Protein AF-A0ABD5NL67-F1 (afdb_monomer)

Radius of gyration: 30.89 Å; Cα contacts (8 Å, |Δi|>4): 1066; chains: 1; bounding box: 88×53×90 Å

Foldseek 3Di:
DDCDPLLVVLVVVVVVVVVVVVVPDPPVVLQCLQVQFAPSSDLLQLVLLLCQLVVCQVAQQVCVPVVAATNPLLQKLAFPLRVNNLLRQLRADGHPCQSVLLSLLSNLLVSLLSSLVGLADPDDPDPDDDDPVVVCCNHSCCVRNPVSNVVLSVQSSLLSLLFQHIGHYNLLSSLLSLLQCLLRPLVSSLVSVVSSVVVVVSVCCNVPVDDDDDDDDAFDDADPLAPDRLLSSLLSNLNSLLVNLVVCVVVVHADDLCSSLVSQLNCCVVVVNLWDWDADPPRDIDTPNVNSNVVSNVLSNLSSCLRHNDQPADPPPDDDDPPDDDLLVVLVVQLVVLCVVLVVVLVVCVVVVPPDVLSVQLSVLLSVLSNVLSVLSNDPCVRNPDHQGSNNVSSSVSSNVSSVSSSSRNLSNSKAWDDDFPFPWWDDDPQKTKFFDQFDQTPIDRPPDPPPDDSPGFGAIWIDGVSSSDIDHQDGPSNCLVPQKDWGWDDRRPDIWIWIKGKKWWQFAPWGIFIWIWIDTPNDIITRDGDAWAWFPDDDVQKTWTWGADRVGIWIWIAHPRDIDIDGQDDEQDWDDDDQKIWGWYDDPNKIWIWIDGPRDIDTGIIIDDD

InterPro domains:
  IPR022764 Peptidase S54, rhomboid domain [PF01694] (144-249)
  IPR035952 Rhomboid-like superfamily [G3DSA:1.20.1540.10] (37-255)
  IPR035952 Rhomboid-like superfamily [SSF144091] (40-253)

Solvent-accessible surface area (backbone atoms only — not comparable to full-atom values): 32420 Å² total; per-residue (Å²): 136,84,89,47,73,63,52,53,51,52,53,51,51,52,51,52,51,50,51,52,49,63,69,72,48,60,59,70,62,50,50,50,60,36,43,69,21,22,70,92,46,42,60,50,19,38,52,50,42,44,50,49,35,52,49,38,34,34,59,72,17,40,23,74,85,29,50,80,63,31,52,39,75,69,31,31,14,41,22,68,89,25,59,63,8,23,67,34,5,14,51,33,46,78,33,54,70,54,46,50,52,46,40,44,44,32,54,44,34,30,42,54,35,49,53,70,66,31,25,61,67,82,88,76,92,64,100,63,90,70,55,69,68,62,50,49,63,50,32,39,66,44,29,25,67,43,50,48,32,50,52,43,52,52,40,10,25,51,24,28,61,28,16,76,36,70,30,68,32,41,49,17,26,44,27,14,33,47,25,21,20,26,58,72,41,18,71,57,39,49,50,29,56,57,48,29,54,50,50,50,53,52,48,44,48,65,79,52,68,75,84,86,84,80,97,70,89,72,61,80,67,78,61,87,72,71,82,53,64,42,65,21,32,48,41,17,21,46,54,16,34,53,53,28,42,53,51,30,58,76,67,73,51,68,48,62,41,66,47,27,27,52,29,40,49,55,46,31,65,74,69,45,64,23,57,44,73,44,83,52,73,96,85,38,74,47,75,44,56,71,61,19,47,53,48,41,55,52,50,24,52,38,50,20,30,35,53,40,40,54,79,55,54,47,82,66,93,74,83,90,59,92,82,67,69,51,64,48,50,47,29,51,48,49,53,50,51,48,51,49,55,50,48,46,56,52,57,70,37,52,85,76,70,69,70,43,75,61,59,54,47,50,47,51,50,46,48,56,45,68,44,54,78,35,47,61,52,68,46,60,55,93,79,54,71,71,70,62,14,51,16,54,50,25,43,48,50,51,53,48,51,42,32,51,58,35,47,73,6,43,40,35,28,57,44,46,66,63,81,74,84,89,48,92,27,56,46,74,58,90,73,35,43,37,30,41,40,72,67,39,70,60,58,60,50,53,62,92,56,70,95,83,71,59,91,48,60,46,39,19,36,34,39,34,23,78,87,58,55,41,69,46,74,72,43,50,37,64,36,33,73,45,56,28,49,46,76,43,61,49,62,51,98,91,50,78,49,60,46,34,39,39,50,52,41,32,40,22,42,85,62,50,67,22,29,35,32,35,39,36,42,99,88,47,76,39,71,18,37,67,46,66,68,33,53,38,60,71,85,49,90,73,38,50,51,27,40,27,52,59,98,90,51,49,28,41,35,41,35,43,91,86,49,73,52,74,45,69,62,44,58,84,72,32,68,48,77,54,93,77,36,36,41,30,17,43,66,60,88,96,40,45,30,40,29,44,29,45,94,90,47,75,44,78,40,28,35,47,65,81,96

Organism: NCBI:txid1487865

pLDDT: mean 87.72, std 12.08, range [35.91, 98.75]

Structure (mmCIF, N/CA/C/O backbone):
data_AF-A0ABD5NL67-F1
#
_entry.id   AF-A0ABD5NL67-F1
#
loop_
_atom_site.group_PDB
_atom_site.id
_atom_site.type_symbol
_atom_site.label_atom_id
_atom_site.label_alt_id
_atom_site.label_comp_id
_atom_site.label_asym_id
_atom_site.label_entity_id
_atom_site.label_seq_id
_atom_site.pdbx_PDB_ins_code
_atom_site.Cartn_x
_atom_site.Cartn_y
_atom_site.Cartn_z
_atom_site.occupancy
_atom_site.B_iso_or_equiv
_atom_site.auth_seq_id
_atom_site.auth_comp_id
_atom_site.auth_asym_id
_atom_site.auth_atom_id
_atom_site.pdbx_PDB_model_num
ATOM 1 N N . MET A 1 1 ? -21.531 -15.952 -6.360 1.00 54.91 1 MET A N 1
ATOM 2 C CA . MET A 1 1 ? -21.874 -14.914 -7.357 1.00 54.91 1 MET A CA 1
ATOM 3 C C . MET A 1 1 ? -23.071 -15.397 -8.170 1.00 54.91 1 MET A C 1
ATOM 5 O O . MET A 1 1 ? -22.962 -16.427 -8.826 1.00 54.91 1 MET A O 1
ATOM 9 N N . ILE A 1 2 ? -24.222 -14.730 -8.070 1.00 70.62 2 ILE A N 1
ATOM 10 C CA . ILE A 1 2 ? -25.402 -15.043 -8.892 1.00 70.62 2 ILE A CA 1
ATOM 11 C C . ILE A 1 2 ? -25.250 -14.268 -10.206 1.00 70.62 2 ILE A C 1
ATOM 13 O O . ILE A 1 2 ? -25.109 -13.048 -10.186 1.00 70.62 2 ILE A O 1
ATOM 17 N N . VAL A 1 3 ? -25.234 -14.965 -11.345 1.00 79.69 3 VAL A N 1
ATOM 18 C CA . VAL A 1 3 ? -25.114 -14.326 -12.665 1.00 79.69 3 VAL A CA 1
ATOM 19 C C . VAL A 1 3 ? -26.401 -13.550 -12.956 1.00 79.69 3 VAL A C 1
ATOM 21 O O . VAL A 1 3 ? -27.462 -14.151 -13.098 1.00 79.69 3 VAL A O 1
ATOM 24 N N . SER A 1 4 ? -26.309 -12.220 -13.040 1.00 88.06 4 SER A N 1
ATOM 25 C CA . SER A 1 4 ? -27.440 -11.343 -13.387 1.00 88.06 4 SER A CA 1
ATOM 26 C C . SER A 1 4 ? -27.517 -11.053 -14.891 1.00 88.06 4 SER A C 1
ATOM 28 O O . SER A 1 4 ? -26.554 -11.275 -15.630 1.00 88.06 4 SER A O 1
ATOM 30 N N . GLU A 1 5 ? -28.640 -10.494 -15.353 1.00 90.31 5 GLU A N 1
ATOM 31 C CA . GLU A 1 5 ? -28.805 -10.027 -16.741 1.00 90.31 5 GLU A CA 1
ATOM 32 C C . GLU A 1 5 ? -27.700 -9.039 -17.153 1.00 90.31 5 GLU A C 1
ATOM 34 O O . GLU A 1 5 ? -27.175 -9.118 -18.266 1.00 90.31 5 GLU A O 1
ATOM 39 N N . THR A 1 6 ? -27.266 -8.173 -16.230 1.00 90.81 6 THR A N 1
ATOM 40 C CA . THR A 1 6 ? -26.164 -7.229 -16.456 1.00 90.81 6 THR A CA 1
ATOM 41 C C . THR A 1 6 ? -24.838 -7.945 -16.712 1.00 90.81 6 THR A C 1
ATOM 43 O O . THR A 1 6 ? -24.108 -7.559 -17.623 1.00 90.81 6 THR A O 1
ATOM 46 N N . HIS A 1 7 ? -24.539 -9.031 -15.988 1.00 91.50 7 HIS A N 1
ATOM 47 C CA . HIS A 1 7 ? -23.327 -9.822 -16.234 1.00 91.50 7 HIS A CA 1
ATOM 48 C C . HIS A 1 7 ? -23.341 -10.441 -17.638 1.00 91.50 7 HIS A C 1
ATOM 50 O O . HIS A 1 7 ? -22.329 -10.416 -18.341 1.00 91.50 7 HIS A O 1
ATOM 56 N N . VAL A 1 8 ? -24.495 -10.964 -18.072 1.00 91.06 8 VAL A N 1
ATOM 57 C CA . VAL A 1 8 ? -24.665 -11.522 -19.423 1.00 91.06 8 VAL A CA 1
ATOM 58 C C . VAL A 1 8 ? -24.470 -10.434 -20.480 1.00 91.06 8 VAL A C 1
ATOM 60 O O . VAL A 1 8 ? -23.740 -10.648 -21.450 1.00 91.06 8 VAL A O 1
ATOM 63 N N . ALA A 1 9 ? -25.059 -9.252 -20.281 1.00 93.12 9 ALA A N 1
ATOM 64 C CA . ALA A 1 9 ? -24.915 -8.119 -21.190 1.00 93.12 9 ALA A CA 1
ATOM 65 C C . ALA A 1 9 ? -23.454 -7.648 -21.309 1.00 93.12 9 ALA A C 1
ATOM 67 O O . ALA A 1 9 ? -22.961 -7.470 -22.426 1.00 93.12 9 ALA A O 1
ATOM 68 N N . ILE A 1 10 ? -22.739 -7.514 -20.186 1.00 92.69 10 ILE A N 1
ATOM 69 C CA . ILE A 1 10 ? -21.308 -7.169 -20.166 1.00 92.69 10 ILE A CA 1
ATOM 70 C C . ILE A 1 10 ? -20.493 -8.235 -20.904 1.00 92.69 10 ILE A C 1
ATOM 72 O O . ILE A 1 10 ? -19.687 -7.901 -21.775 1.00 92.69 10 ILE A O 1
ATOM 76 N N . GLY A 1 11 ? -20.731 -9.518 -20.616 1.00 91.81 11 GLY A N 1
ATOM 77 C CA . GLY A 1 11 ? -20.045 -10.629 -21.276 1.00 91.81 11 GLY A CA 1
ATOM 78 C C . GLY A 1 11 ? -20.247 -10.631 -22.794 1.00 91.81 11 GLY A C 1
ATOM 79 O O . GLY A 1 11 ? -19.279 -10.759 -23.549 1.00 91.81 11 GLY A O 1
ATOM 80 N N . LEU A 1 12 ? -21.482 -10.421 -23.258 1.00 94.56 12 LEU A N 1
ATOM 81 C CA . LEU A 1 12 ? -21.807 -10.309 -24.683 1.00 94.56 12 LEU A CA 1
ATOM 82 C C . LEU A 1 12 ? -21.136 -9.091 -25.330 1.00 94.56 12 LEU A C 1
ATOM 84 O O . LEU A 1 12 ? -20.533 -9.226 -26.397 1.00 94.56 12 LEU A O 1
ATOM 88 N N . ALA A 1 13 ? -21.190 -7.922 -24.687 1.00 94.62 13 ALA A N 1
ATOM 89 C CA . ALA A 1 13 ? -20.555 -6.704 -25.187 1.00 94.62 13 ALA A CA 1
ATOM 90 C C . ALA A 1 13 ? -19.032 -6.867 -25.317 1.00 94.62 13 ALA A C 1
ATOM 92 O O . ALA A 1 13 ? -18.458 -6.506 -26.347 1.00 94.62 13 ALA A O 1
ATOM 93 N N . LEU A 1 14 ? -18.383 -7.484 -24.324 1.00 93.00 14 LEU A N 1
ATOM 94 C CA . LEU A 1 14 ? -16.959 -7.819 -24.371 1.00 93.00 14 LEU A CA 1
ATOM 95 C C . LEU A 1 14 ? -16.647 -8.795 -25.511 1.00 93.00 14 LEU A C 1
ATOM 97 O O . LEU A 1 14 ? -15.705 -8.564 -26.269 1.00 93.00 14 LEU A O 1
ATOM 101 N N . CYS A 1 15 ? -17.451 -9.847 -25.689 1.00 94.75 15 CYS A N 1
ATOM 102 C CA . CYS A 1 15 ? -17.276 -10.796 -26.791 1.00 94.75 15 CYS A CA 1
ATOM 103 C C . CYS A 1 15 ? -17.388 -10.112 -28.161 1.00 94.75 15 CYS A C 1
ATOM 105 O O . CYS A 1 15 ? -16.552 -10.351 -29.034 1.00 94.75 15 CYS A O 1
ATOM 107 N N . LEU A 1 16 ? -18.376 -9.231 -28.346 1.00 96.69 16 LEU A N 1
ATOM 108 C CA . LEU A 1 16 ? -18.560 -8.463 -29.581 1.00 96.69 16 LEU A CA 1
ATOM 109 C C . LEU A 1 16 ? -17.400 -7.493 -29.829 1.00 96.69 16 LEU A C 1
ATOM 111 O O . LEU A 1 16 ? -16.879 -7.434 -30.945 1.00 96.69 16 LEU A O 1
ATOM 115 N N . ALA A 1 17 ? -16.948 -6.778 -28.798 1.00 94.25 17 ALA A N 1
ATOM 116 C CA . ALA A 1 17 ? -15.807 -5.872 -28.891 1.00 94.25 17 ALA A CA 1
ATOM 117 C C . ALA A 1 17 ? -14.515 -6.621 -29.259 1.00 94.25 17 ALA A C 1
ATOM 119 O O . ALA A 1 17 ? -13.775 -6.185 -30.144 1.00 94.25 17 ALA A O 1
ATOM 120 N N . LEU A 1 18 ? -14.263 -7.780 -28.642 1.00 92.75 18 LEU A N 1
ATOM 121 C CA . LEU A 1 18 ? -13.117 -8.639 -28.953 1.00 92.75 18 LEU A CA 1
ATOM 122 C C . LEU A 1 18 ? -13.217 -9.254 -30.355 1.00 92.75 18 LEU A C 1
ATOM 124 O O . LEU A 1 18 ? -12.206 -9.331 -31.056 1.00 92.75 18 LEU A O 1
ATOM 128 N N . ALA A 1 19 ? -14.413 -9.650 -30.799 1.00 94.38 19 ALA A N 1
ATOM 129 C CA . ALA A 1 19 ? -14.644 -10.144 -32.156 1.00 94.38 19 ALA A CA 1
ATOM 130 C C . ALA A 1 19 ? -14.371 -9.052 -33.203 1.00 94.38 19 ALA A C 1
ATOM 132 O O . ALA A 1 19 ? -13.653 -9.298 -34.177 1.00 94.38 19 ALA A O 1
ATOM 133 N N . TYR A 1 20 ? -14.864 -7.831 -32.969 1.00 96.00 20 TYR A N 1
ATOM 134 C CA . TYR A 1 20 ? -14.577 -6.672 -33.811 1.00 96.00 20 TYR A CA 1
ATOM 135 C C . TYR A 1 20 ? -13.077 -6.364 -33.842 1.00 96.00 20 TYR A C 1
ATOM 137 O O . TYR A 1 20 ? -12.488 -6.282 -34.922 1.00 96.00 20 TYR A O 1
ATOM 145 N N . LEU A 1 21 ? -12.422 -6.298 -32.681 1.00 93.12 21 LEU A N 1
ATOM 146 C CA . LEU A 1 21 ? -10.979 -6.085 -32.586 1.00 93.12 21 LEU A CA 1
ATOM 147 C C . LEU A 1 21 ? -10.199 -7.170 -33.348 1.00 93.12 21 LEU A C 1
ATOM 149 O O . LEU A 1 21 ? -9.285 -6.874 -34.118 1.00 93.12 21 LEU A O 1
ATOM 153 N N . GLY A 1 22 ? -10.604 -8.429 -33.198 1.00 90.81 22 GLY A N 1
ATOM 154 C CA . GLY A 1 22 ? -10.040 -9.562 -33.922 1.00 90.81 22 GLY A CA 1
ATOM 155 C C . GLY A 1 22 ? -10.290 -9.529 -35.432 1.00 90.81 22 GLY A C 1
ATOM 156 O O . GLY A 1 22 ? -9.576 -10.224 -36.160 1.00 90.81 22 GLY A O 1
ATOM 157 N N . SER A 1 23 ? -11.279 -8.768 -35.909 1.00 93.50 23 SER A N 1
ATOM 158 C CA . SER A 1 23 ? -11.561 -8.562 -37.337 1.00 93.50 23 SER A CA 1
ATOM 159 C C . SER A 1 23 ? -10.715 -7.446 -37.958 1.00 93.50 23 SER A C 1
ATOM 161 O O . SER A 1 23 ? -10.342 -7.549 -39.124 1.00 93.50 23 SER A O 1
ATOM 163 N N . VAL A 1 24 ? -10.357 -6.417 -37.177 1.00 95.75 24 VAL A N 1
ATOM 164 C CA . VAL A 1 24 ? -9.593 -5.256 -37.665 1.00 95.75 24 VAL A CA 1
ATOM 165 C C . VAL A 1 24 ? -8.081 -5.371 -37.442 1.00 95.75 24 VAL A C 1
ATOM 167 O O . VAL A 1 24 ? -7.300 -4.718 -38.135 1.00 95.75 24 VAL A O 1
ATOM 170 N N . ILE A 1 25 ? -7.633 -6.197 -36.490 1.00 93.69 25 ILE A N 1
ATOM 171 C CA . ILE A 1 25 ? -6.205 -6.417 -36.234 1.00 93.69 25 ILE A CA 1
ATOM 172 C C . ILE A 1 25 ? -5.608 -7.366 -37.279 1.00 93.69 25 ILE A C 1
ATOM 174 O O . ILE A 1 25 ? -6.089 -8.478 -37.495 1.00 93.69 25 ILE A O 1
ATOM 178 N N . ASP A 1 26 ? -4.450 -6.988 -37.829 1.00 94.19 26 ASP A N 1
ATOM 179 C CA . ASP A 1 26 ? -3.570 -7.909 -38.555 1.00 94.19 26 ASP A CA 1
ATOM 180 C C . ASP A 1 26 ? -3.007 -8.969 -37.589 1.00 94.19 26 ASP A C 1
ATOM 182 O O . ASP A 1 26 ? -1.968 -8.782 -36.940 1.00 94.19 26 ASP A O 1
ATOM 186 N N . ARG A 1 27 ? -3.719 -10.099 -37.487 1.00 90.19 27 ARG A N 1
ATOM 187 C CA . ARG A 1 27 ? -3.400 -11.213 -36.579 1.00 90.19 27 ARG A CA 1
ATOM 188 C C . ARG A 1 27 ? -2.005 -11.774 -36.820 1.00 90.19 27 ARG A C 1
ATOM 190 O O . ARG A 1 27 ? -1.318 -12.147 -35.871 1.00 90.19 27 ARG A O 1
ATOM 197 N N . ALA A 1 28 ? -1.563 -11.827 -38.076 1.00 91.94 28 ALA A N 1
ATOM 198 C CA . ALA A 1 28 ? -0.259 -12.373 -38.424 1.00 91.94 28 ALA A CA 1
ATOM 199 C C . ALA A 1 28 ? 0.865 -11.448 -37.944 1.00 91.94 28 ALA A C 1
ATOM 201 O O . ALA A 1 28 ? 1.849 -11.914 -37.361 1.00 91.94 28 ALA A O 1
ATOM 202 N N . ARG A 1 29 ? 0.713 -10.135 -38.139 1.00 92.44 29 ARG A N 1
ATOM 203 C CA . ARG A 1 29 ? 1.661 -9.133 -37.639 1.00 92.44 29 ARG A CA 1
ATOM 204 C C . ARG A 1 29 ? 1.652 -9.043 -36.120 1.00 92.44 29 ARG A C 1
ATOM 206 O O . ARG A 1 29 ? 2.730 -8.934 -35.538 1.00 92.44 29 ARG A O 1
ATOM 213 N N . TRP A 1 30 ? 0.482 -9.104 -35.490 1.00 89.25 30 TRP A N 1
ATOM 214 C CA . TRP A 1 30 ? 0.359 -9.133 -34.033 1.00 89.25 30 TRP A CA 1
ATOM 215 C C . TRP A 1 30 ? 1.071 -10.347 -33.444 1.00 89.25 30 TRP A C 1
ATOM 217 O O . TRP A 1 30 ? 1.980 -10.179 -32.633 1.00 89.25 30 TRP A O 1
ATOM 227 N N . ARG A 1 31 ? 0.734 -11.552 -33.930 1.00 91.56 31 ARG A N 1
ATOM 228 C CA . ARG A 1 31 ? 1.342 -12.808 -33.481 1.00 91.56 31 ARG A CA 1
ATOM 229 C C . ARG A 1 31 ? 2.859 -12.751 -33.582 1.00 91.56 31 ARG A C 1
ATOM 231 O O . ARG A 1 31 ? 3.513 -13.016 -32.586 1.00 91.56 31 ARG A O 1
ATOM 238 N N . ARG A 1 32 ? 3.408 -12.343 -34.735 1.00 91.56 32 ARG A N 1
ATOM 239 C CA . ARG A 1 32 ? 4.864 -12.195 -34.906 1.00 91.56 32 ARG A CA 1
ATOM 240 C C . ARG A 1 32 ? 5.465 -11.278 -33.841 1.00 91.56 32 ARG A C 1
ATOM 242 O O . ARG A 1 32 ? 6.380 -11.692 -33.145 1.00 91.56 32 ARG A O 1
ATOM 249 N N . ARG A 1 33 ? 4.896 -10.082 -33.638 1.00 91.56 33 ARG A N 1
ATOM 250 C CA . ARG A 1 33 ? 5.406 -9.126 -32.639 1.00 91.56 33 ARG A CA 1
ATOM 251 C C . ARG A 1 33 ? 5.449 -9.697 -31.228 1.00 91.56 33 ARG A C 1
ATOM 253 O O . ARG A 1 33 ? 6.449 -9.504 -30.541 1.00 91.56 33 ARG A O 1
ATOM 260 N N . VAL A 1 34 ? 4.386 -10.373 -30.791 1.00 92.69 34 VAL A N 1
ATOM 261 C CA . VAL A 1 34 ? 4.356 -10.945 -29.439 1.00 92.69 34 VAL A CA 1
ATOM 262 C C . VAL A 1 34 ? 5.270 -12.161 -29.332 1.00 92.69 34 VAL A C 1
ATOM 264 O O . VAL A 1 34 ? 6.002 -12.259 -28.356 1.00 92.69 34 VAL A O 1
ATOM 267 N N . THR A 1 35 ? 5.332 -13.038 -30.338 1.00 93.44 35 THR A N 1
ATOM 268 C CA . THR A 1 35 ? 6.210 -14.224 -30.305 1.00 93.44 35 THR A CA 1
ATOM 269 C C . THR A 1 35 ? 7.694 -13.889 -30.442 1.00 93.44 35 THR A C 1
ATOM 271 O O . THR A 1 35 ? 8.530 -14.661 -29.988 1.00 93.44 35 THR A O 1
ATOM 274 N N . ASP A 1 36 ? 8.038 -12.733 -31.014 1.00 91.75 36 ASP A N 1
ATOM 275 C CA . ASP A 1 36 ? 9.426 -12.255 -31.088 1.00 91.75 36 ASP A CA 1
ATOM 276 C C . ASP A 1 36 ? 9.982 -11.877 -29.704 1.00 91.75 36 ASP A C 1
ATOM 278 O O . ASP A 1 36 ? 11.198 -11.823 -29.500 1.00 91.75 36 ASP A O 1
ATOM 282 N N . ARG A 1 37 ? 9.102 -11.575 -28.742 1.00 94.00 37 ARG A N 1
ATOM 283 C CA . ARG A 1 37 ? 9.478 -11.123 -27.394 1.00 94.00 37 ARG A CA 1
ATOM 284 C C . ARG A 1 37 ? 9.106 -12.113 -26.308 1.00 94.00 37 ARG A C 1
ATOM 286 O O . ARG A 1 37 ? 9.896 -12.297 -25.384 1.00 94.00 37 ARG A O 1
ATOM 293 N N . PHE A 1 38 ? 7.957 -12.754 -26.440 1.00 96.69 38 PHE A N 1
ATOM 294 C CA . PHE A 1 38 ? 7.390 -13.667 -25.468 1.00 96.69 38 PHE A CA 1
ATOM 295 C C . PHE A 1 38 ? 7.443 -15.107 -25.948 1.00 96.69 38 PHE A C 1
ATOM 297 O O . PHE A 1 38 ? 7.213 -15.416 -27.117 1.00 96.69 38 PHE A O 1
ATOM 304 N N . VAL A 1 39 ? 7.651 -16.011 -25.000 1.00 94.88 39 VAL A N 1
ATOM 305 C CA . VAL A 1 39 ? 7.602 -17.445 -25.271 1.00 94.88 39 VAL A CA 1
ATOM 306 C C . VAL A 1 39 ? 6.150 -17.816 -25.558 1.00 94.88 39 VAL A C 1
ATOM 308 O O . VAL A 1 39 ? 5.275 -17.597 -24.725 1.00 94.88 39 VAL A O 1
ATOM 311 N N . TYR A 1 40 ? 5.896 -18.307 -26.772 1.00 93.31 40 TYR A N 1
ATOM 312 C CA . TYR A 1 40 ? 4.553 -18.548 -27.320 1.00 93.31 40 TYR A CA 1
ATOM 313 C C . TYR A 1 40 ? 3.631 -17.318 -27.374 1.00 93.31 40 TYR A C 1
ATOM 315 O O . TYR A 1 40 ? 2.423 -17.463 -27.526 1.00 93.31 40 TYR A O 1
ATOM 323 N N . GLY A 1 41 ? 4.182 -16.102 -27.301 1.00 94.12 41 GLY A N 1
ATOM 324 C CA . GLY A 1 41 ? 3.375 -14.879 -27.299 1.00 94.12 41 GLY A CA 1
ATOM 325 C C . GLY A 1 41 ? 2.743 -14.539 -25.945 1.00 94.12 41 GLY A C 1
ATOM 326 O O . GLY A 1 41 ? 1.953 -13.602 -25.892 1.00 94.12 41 GLY A O 1
ATOM 327 N N . VAL A 1 42 ? 3.090 -15.264 -24.873 1.00 96.69 42 VAL A N 1
ATOM 328 C CA . VAL A 1 42 ? 2.505 -15.094 -23.534 1.00 96.69 42 VAL A CA 1
ATOM 329 C C . VAL A 1 42 ? 3.492 -14.403 -22.572 1.00 96.69 42 VAL A C 1
ATOM 331 O O . VAL A 1 42 ? 4.643 -14.848 -22.464 1.00 96.69 42 VAL A O 1
ATOM 334 N N . PRO A 1 43 ? 3.060 -13.355 -21.844 1.00 97.50 43 PRO A N 1
ATOM 335 C CA . PRO A 1 43 ? 3.839 -12.687 -20.798 1.00 97.50 43 PRO A CA 1
ATOM 336 C C . PRO A 1 43 ? 3.865 -13.534 -19.511 1.00 97.50 43 PRO A C 1
ATOM 338 O O . PRO A 1 43 ? 3.227 -13.220 -18.505 1.00 97.50 43 PRO A O 1
ATOM 341 N N . TRP A 1 44 ? 4.535 -14.688 -19.581 1.00 98.06 44 TRP A N 1
ATOM 342 C CA . TRP A 1 44 ? 4.576 -15.680 -18.505 1.00 98.06 44 TRP A CA 1
ATOM 343 C C . TRP A 1 44 ? 5.120 -15.132 -17.185 1.00 98.06 44 TRP A C 1
ATOM 345 O O . TRP A 1 44 ? 4.653 -15.554 -16.134 1.00 98.06 44 TRP A O 1
ATOM 355 N N . GLY A 1 45 ? 6.084 -14.215 -17.217 1.00 98.00 45 GLY A N 1
ATOM 356 C CA . GLY A 1 45 ? 6.624 -13.596 -16.011 1.00 98.00 45 GLY A CA 1
ATOM 357 C C . GLY A 1 45 ? 5.572 -12.772 -15.283 1.00 98.00 45 GLY A C 1
ATOM 358 O O . GLY A 1 45 ? 5.357 -12.969 -14.093 1.00 98.00 45 GLY A O 1
ATOM 359 N N . THR A 1 46 ? 4.851 -11.917 -16.002 1.00 98.44 46 THR A N 1
ATOM 360 C CA . THR A 1 46 ? 3.745 -11.135 -15.439 1.00 98.44 46 THR A CA 1
ATOM 361 C C . THR A 1 46 ? 2.635 -12.043 -14.914 1.00 98.44 46 THR A C 1
ATOM 363 O O . THR A 1 46 ? 2.149 -11.833 -13.805 1.00 98.44 46 THR A O 1
ATOM 366 N N . ALA A 1 47 ? 2.271 -13.083 -15.672 1.00 98.38 47 ALA A N 1
ATOM 367 C CA . ALA A 1 47 ? 1.257 -14.047 -15.252 1.00 98.38 47 ALA A CA 1
ATOM 368 C C . ALA A 1 47 ? 1.656 -14.773 -13.956 1.00 98.38 47 ALA A C 1
ATOM 370 O O . ALA A 1 47 ? 0.860 -14.835 -13.024 1.00 98.38 47 ALA A O 1
ATOM 371 N N . VAL A 1 48 ? 2.898 -15.264 -13.864 1.00 98.50 48 VAL A N 1
ATOM 372 C CA . VAL A 1 48 ? 3.422 -15.907 -12.648 1.00 98.50 48 VAL A CA 1
ATOM 373 C C . VAL A 1 48 ? 3.424 -14.937 -11.473 1.00 98.50 48 VAL A C 1
ATOM 375 O O . VAL A 1 48 ? 2.996 -15.320 -10.392 1.00 98.50 48 VAL A O 1
ATOM 378 N N . THR A 1 49 ? 3.851 -13.685 -11.663 1.00 98.69 49 THR A N 1
ATOM 379 C CA . THR A 1 49 ? 3.817 -12.682 -10.590 1.00 98.69 49 THR A CA 1
ATOM 380 C C . THR A 1 49 ? 2.401 -12.488 -10.057 1.00 98.69 49 THR A C 1
ATOM 382 O O . THR A 1 49 ? 2.205 -12.564 -8.852 1.00 98.69 49 THR A O 1
ATOM 385 N N . VAL A 1 50 ? 1.406 -12.312 -10.927 1.00 98.50 50 VAL A N 1
ATOM 386 C CA . VAL A 1 50 ? 0.002 -12.129 -10.513 1.00 98.50 50 VAL A CA 1
ATOM 387 C C . VAL A 1 50 ? -0.540 -13.362 -9.788 1.00 98.50 50 VAL A C 1
ATOM 389 O O . VAL A 1 50 ? -1.212 -13.221 -8.771 1.00 98.50 50 VAL A O 1
ATOM 392 N N . VAL A 1 51 ? -0.198 -14.565 -10.262 1.00 98.44 51 VAL A N 1
ATOM 393 C CA . VAL A 1 51 ? -0.545 -15.825 -9.584 1.00 98.44 51 VAL A CA 1
ATOM 394 C C . VAL A 1 51 ? 0.093 -15.909 -8.197 1.00 98.44 51 VAL A C 1
ATOM 396 O O . VAL A 1 51 ? -0.563 -16.369 -7.272 1.00 98.44 51 VAL A O 1
ATOM 399 N N . VAL A 1 52 ? 1.334 -15.446 -8.025 1.00 98.31 52 VAL A N 1
ATOM 400 C CA . VAL A 1 52 ? 1.990 -15.398 -6.709 1.00 98.31 52 VAL A CA 1
ATOM 401 C C . VAL A 1 52 ? 1.258 -14.446 -5.762 1.00 98.31 52 VAL A C 1
ATOM 403 O O . VAL A 1 52 ? 1.025 -14.831 -4.623 1.00 98.31 52 VAL A O 1
ATOM 406 N N . LEU A 1 53 ? 0.853 -13.255 -6.221 1.00 98.56 53 LEU A N 1
ATOM 407 C CA . LEU A 1 53 ? 0.133 -12.291 -5.374 1.00 98.56 53 LEU A CA 1
ATOM 408 C C . LEU A 1 53 ? -1.208 -12.858 -4.893 1.00 98.56 53 LEU A C 1
ATOM 410 O O . LEU A 1 53 ? -1.459 -12.917 -3.694 1.00 98.56 53 LEU A O 1
ATOM 414 N N . PHE A 1 54 ? -2.047 -13.341 -5.815 1.00 98.38 54 PHE A N 1
ATOM 415 C CA . PHE A 1 54 ? -3.327 -13.943 -5.435 1.00 98.38 54 PHE A CA 1
ATOM 416 C C . PHE A 1 54 ? -3.151 -15.241 -4.650 1.00 98.38 54 PHE A C 1
ATOM 418 O O . PHE A 1 54 ? -3.898 -15.482 -3.713 1.00 98.38 54 PHE A O 1
ATOM 425 N N . GLY A 1 55 ? -2.172 -16.076 -4.999 1.00 98.12 55 GLY A N 1
ATOM 426 C CA . GLY A 1 55 ? -1.896 -17.314 -4.274 1.00 98.12 55 GLY A CA 1
ATOM 427 C C . GLY A 1 55 ? -1.499 -17.051 -2.824 1.00 9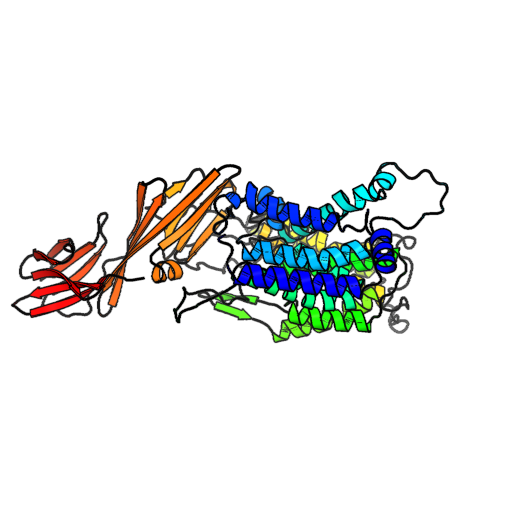8.12 55 GLY A C 1
ATOM 428 O O . GLY A 1 55 ? -1.981 -17.741 -1.932 1.00 98.12 55 GLY A O 1
ATOM 429 N N . PHE A 1 56 ? -0.678 -16.026 -2.578 1.00 97.88 56 PHE A N 1
ATOM 430 C CA . PHE A 1 56 ? -0.318 -15.617 -1.223 1.00 97.88 56 PHE A CA 1
ATOM 431 C C . PHE A 1 56 ? -1.534 -15.082 -0.458 1.00 97.88 56 PHE A C 1
ATOM 433 O O . PHE A 1 56 ? -1.806 -15.548 0.643 1.00 97.88 56 PHE A O 1
ATOM 440 N N . TYR A 1 57 ? -2.311 -14.185 -1.070 1.00 98.25 57 TYR A N 1
ATOM 441 C CA . TYR A 1 57 ? -3.525 -13.622 -0.470 1.00 98.25 57 TYR A CA 1
ATOM 442 C C . TYR A 1 57 ? -4.553 -14.698 -0.095 1.00 98.25 57 TYR A C 1
ATOM 444 O O . TYR A 1 57 ? -5.061 -14.751 1.019 1.00 98.25 57 TYR A O 1
ATOM 452 N N . LEU A 1 58 ? -4.844 -15.598 -1.032 1.00 97.50 58 LEU A N 1
ATOM 453 C CA . LEU A 1 58 ? -5.868 -16.620 -0.859 1.00 97.50 58 LEU A CA 1
ATOM 454 C C . LEU A 1 58 ? -5.446 -17.685 0.159 1.00 97.50 58 LEU A C 1
ATOM 456 O O . LEU A 1 58 ? -6.277 -18.135 0.939 1.00 97.50 58 LEU A O 1
ATOM 460 N N . VAL A 1 59 ? -4.171 -18.088 0.154 1.00 96.62 59 VAL A N 1
ATOM 461 C CA . VAL A 1 59 ? -3.694 -19.216 0.969 1.00 96.62 59 VAL A CA 1
ATOM 462 C C . VAL A 1 59 ? -3.037 -18.754 2.264 1.00 96.62 59 VAL A C 1
ATOM 464 O O . VAL A 1 59 ? -3.480 -19.142 3.335 1.00 96.62 59 VAL A O 1
ATOM 467 N N . ALA A 1 60 ? -1.979 -17.943 2.189 1.00 96.06 60 ALA A N 1
ATOM 468 C CA . ALA A 1 60 ? -1.217 -17.545 3.375 1.00 96.06 60 ALA A CA 1
ATOM 469 C C . ALA A 1 60 ? -2.004 -16.561 4.249 1.00 96.06 60 ALA A C 1
ATOM 471 O O . ALA A 1 60 ? -1.941 -16.635 5.468 1.00 96.06 60 ALA A O 1
ATOM 472 N N . GLN A 1 61 ? -2.785 -15.673 3.632 1.00 97.38 61 GLN A N 1
ATOM 473 C CA . GLN A 1 61 ? -3.593 -14.695 4.364 1.00 97.38 61 GLN A CA 1
ATOM 474 C C . GLN A 1 61 ? -5.029 -15.162 4.626 1.00 97.38 61 GLN A C 1
ATOM 476 O O . GLN A 1 61 ? -5.874 -14.344 4.977 1.00 97.38 61 GLN A O 1
ATOM 481 N N . HIS A 1 62 ? -5.316 -16.455 4.433 1.00 97.25 62 HIS A N 1
ATOM 482 C CA . HIS A 1 62 ? -6.641 -17.048 4.634 1.00 97.25 62 HIS A CA 1
ATOM 483 C C . HIS A 1 62 ? -7.769 -16.412 3.790 1.00 97.25 62 HIS A C 1
ATOM 485 O O . HIS A 1 62 ? -8.948 -16.566 4.095 1.00 97.25 62 HIS A O 1
ATOM 491 N N . GLY A 1 63 ? -7.440 -15.751 2.673 1.00 96.69 63 GLY A N 1
ATOM 492 C CA . GLY A 1 63 ? -8.423 -15.085 1.812 1.00 96.69 63 GLY A CA 1
ATOM 493 C C . GLY A 1 63 ? -9.394 -16.019 1.073 1.00 96.69 63 GLY A C 1
ATOM 494 O O . GLY A 1 63 ? -10.336 -15.525 0.459 1.00 96.69 63 GLY A O 1
ATOM 495 N N . LEU A 1 64 ? -9.179 -17.343 1.089 1.00 95.31 64 LEU A N 1
ATOM 496 C CA . LEU A 1 64 ? -10.167 -18.323 0.608 1.00 95.31 64 LEU A CA 1
ATOM 497 C C . LEU A 1 64 ? -11.419 -18.354 1.487 1.00 95.31 64 LEU A C 1
ATOM 499 O O . LEU A 1 64 ? -12.524 -18.425 0.950 1.00 95.31 64 LEU A O 1
ATOM 503 N N . ASP A 1 65 ? -11.225 -18.285 2.803 1.00 94.88 65 ASP A N 1
ATOM 504 C CA . ASP A 1 65 ? -12.295 -18.354 3.799 1.00 94.88 65 ASP A CA 1
ATOM 505 C C . ASP A 1 65 ? -12.703 -16.946 4.273 1.00 94.88 65 ASP A C 1
ATOM 507 O O . ASP A 1 65 ? -13.878 -16.688 4.527 1.00 94.88 65 ASP A O 1
ATOM 511 N N . HIS A 1 66 ? -11.753 -16.002 4.289 1.00 95.06 66 HIS A N 1
ATOM 512 C CA . HIS A 1 66 ? -11.906 -14.641 4.813 1.00 95.06 66 HIS A CA 1
ATOM 513 C C . HIS A 1 66 ? -11.494 -13.584 3.775 1.00 95.06 66 HIS A C 1
ATOM 515 O O . HIS A 1 66 ? -10.568 -12.801 3.984 1.00 95.06 66 HIS A O 1
ATOM 521 N N . TRP A 1 67 ? -12.172 -13.564 2.621 1.00 94.38 67 TRP A N 1
ATOM 522 C CA . TRP A 1 67 ? -11.826 -12.683 1.493 1.00 94.38 67 TRP A CA 1
ATOM 523 C C . TRP A 1 67 ? -11.693 -11.204 1.887 1.00 94.38 67 TRP A C 1
ATOM 525 O O . TRP A 1 67 ? -10.726 -10.565 1.477 1.00 94.38 67 TRP A O 1
ATOM 535 N N . ASP A 1 68 ? -12.613 -10.677 2.696 1.00 94.38 68 ASP A N 1
ATOM 536 C CA . ASP A 1 68 ? -12.652 -9.259 3.085 1.00 94.38 68 ASP A CA 1
ATOM 537 C C . ASP A 1 68 ? -11.858 -8.935 4.365 1.00 94.38 68 ASP A C 1
ATOM 539 O O . ASP A 1 68 ? -11.619 -7.763 4.652 1.00 94.38 68 ASP A O 1
ATOM 543 N N . GLN A 1 69 ? -11.405 -9.954 5.105 1.00 94.38 69 GLN A N 1
ATOM 544 C CA . GLN A 1 69 ? -10.667 -9.820 6.369 1.00 94.38 69 GLN A CA 1
ATOM 545 C C . GLN A 1 69 ? -9.411 -10.712 6.365 1.00 94.38 69 GLN A C 1
ATOM 547 O O . GLN A 1 69 ? -9.311 -11.651 7.162 1.00 94.38 69 GLN A O 1
ATOM 552 N N . PRO A 1 70 ? -8.453 -10.461 5.451 1.00 96.06 70 PRO A N 1
ATOM 553 C CA . PRO A 1 70 ? -7.254 -11.279 5.340 1.00 96.06 70 PRO A CA 1
ATOM 554 C C . PRO A 1 70 ? -6.372 -11.146 6.588 1.00 96.06 70 PRO A C 1
ATOM 556 O O . PRO A 1 70 ? -6.292 -10.085 7.208 1.00 96.06 70 PRO A O 1
ATOM 559 N N . LEU A 1 71 ? -5.618 -12.197 6.905 1.00 96.69 71 LEU A N 1
ATOM 560 C CA . LEU A 1 71 ? -4.597 -12.153 7.948 1.00 96.69 71 LEU A CA 1
ATOM 561 C C . LEU A 1 71 ? -3.413 -11.273 7.500 1.00 96.69 71 LEU A C 1
ATOM 563 O O . LEU A 1 71 ? -2.788 -11.538 6.466 1.00 96.69 71 LEU A O 1
ATOM 567 N N . ILE A 1 72 ? -3.097 -10.221 8.267 1.00 95.69 72 ILE A N 1
ATOM 568 C CA . ILE A 1 72 ? -2.058 -9.236 7.900 1.00 95.69 72 ILE A CA 1
ATOM 569 C C . ILE A 1 72 ? -0.881 -9.162 8.872 1.00 95.69 72 ILE A C 1
ATOM 571 O O . ILE A 1 72 ? 0.249 -8.988 8.417 1.00 95.69 72 ILE A O 1
ATOM 575 N N . TYR A 1 73 ? -1.102 -9.302 10.183 1.00 94.75 73 TYR A N 1
ATOM 576 C CA . TYR A 1 73 ? -0.080 -9.011 11.196 1.00 94.75 73 TYR A CA 1
ATOM 577 C C . TYR A 1 73 ? 1.233 -9.794 11.028 1.00 94.75 73 TYR A C 1
ATOM 579 O O . TYR A 1 73 ? 2.287 -9.156 11.097 1.00 94.75 73 TYR A O 1
ATOM 587 N N . PRO A 1 74 ? 1.222 -11.107 10.708 1.00 95.50 74 PRO A N 1
ATOM 588 C CA . PRO A 1 74 ? 2.451 -11.877 10.489 1.00 95.50 74 PRO A CA 1
ATOM 589 C C . PRO A 1 74 ? 3.246 -11.463 9.249 1.00 95.50 74 PRO A C 1
ATOM 591 O O . PRO A 1 74 ? 4.390 -11.886 9.083 1.00 95.50 74 PRO A O 1
ATOM 594 N N . TYR A 1 75 ? 2.644 -10.692 8.345 1.00 96.44 75 TYR A N 1
ATOM 595 C CA . TYR A 1 75 ? 3.214 -10.378 7.037 1.00 96.44 75 TYR A CA 1
ATOM 596 C C . TYR A 1 75 ? 3.579 -8.905 6.883 1.00 96.44 75 TYR A C 1
ATOM 598 O O . TYR A 1 75 ? 4.024 -8.508 5.815 1.00 96.44 75 TYR A O 1
ATOM 606 N N . ILE A 1 76 ? 3.416 -8.087 7.921 1.00 93.94 76 ILE A N 1
ATOM 607 C CA . ILE A 1 76 ? 3.814 -6.678 7.906 1.00 93.94 76 ILE A CA 1
ATOM 608 C C . ILE A 1 76 ? 5.314 -6.552 8.219 1.00 93.94 76 ILE A C 1
ATOM 610 O O . ILE A 1 76 ? 5.866 -7.294 9.032 1.00 93.94 76 ILE A O 1
ATOM 614 N N . SER A 1 77 ? 5.994 -5.598 7.579 1.00 92.88 77 SER A N 1
ATOM 615 C CA . SER A 1 77 ? 7.402 -5.280 7.850 1.00 92.88 77 SER A CA 1
ATOM 616 C C . SER A 1 77 ? 7.559 -4.400 9.098 1.00 92.88 77 SER A C 1
ATOM 618 O O . SER A 1 77 ? 7.880 -3.219 8.978 1.00 92.88 77 SER A O 1
ATOM 620 N N . TRP A 1 78 ? 7.299 -4.966 10.284 1.00 88.81 78 TRP A N 1
ATOM 621 C CA . TRP A 1 78 ? 7.378 -4.263 11.576 1.00 88.81 78 TRP A CA 1
ATOM 622 C C . TRP A 1 78 ? 8.775 -3.720 11.868 1.00 88.81 78 TRP A C 1
ATOM 624 O O . TRP A 1 78 ? 8.933 -2.523 12.094 1.00 88.81 78 TRP A O 1
ATOM 634 N N . SER A 1 79 ? 9.781 -4.590 11.791 1.00 87.31 79 SER A N 1
ATOM 635 C CA . SER A 1 79 ? 11.161 -4.280 12.154 1.00 87.31 79 SER A CA 1
ATOM 636 C C . SER A 1 79 ? 12.165 -5.147 11.380 1.00 87.31 79 SER A C 1
ATOM 638 O O . SER A 1 79 ? 11.815 -6.071 10.638 1.00 87.31 79 SER A O 1
ATOM 640 N N . TYR A 1 80 ? 13.453 -4.874 11.579 1.00 87.88 80 TYR A N 1
ATOM 641 C CA . TYR A 1 80 ? 14.563 -5.710 11.137 1.00 87.88 80 TYR A CA 1
ATOM 642 C C . TYR A 1 80 ? 14.766 -6.960 11.996 1.00 87.88 80 TYR A C 1
ATOM 644 O O . TYR A 1 80 ? 15.407 -7.903 11.522 1.00 87.88 80 TYR A O 1
ATOM 652 N N . GLY A 1 81 ? 14.207 -6.982 13.209 1.00 87.50 81 GLY A N 1
ATOM 653 C CA . GLY A 1 81 ? 14.177 -8.145 14.098 1.00 87.50 81 GLY A CA 1
ATOM 654 C C . GLY A 1 81 ? 13.220 -9.242 13.630 1.00 87.50 81 GLY A C 1
ATOM 655 O O . GLY A 1 81 ? 13.425 -10.407 13.968 1.00 87.50 81 GLY A O 1
ATOM 656 N N . TYR A 1 82 ? 12.274 -8.909 12.740 1.00 89.94 82 TYR A N 1
ATOM 657 C CA . TYR A 1 82 ? 11.284 -9.839 12.191 1.00 89.94 82 TYR A CA 1
ATOM 658 C C . TYR A 1 82 ? 11.446 -10.112 10.667 1.00 89.94 82 TYR A C 1
ATOM 660 O O . TYR A 1 82 ? 10.716 -9.572 9.825 1.00 89.94 82 TYR A O 1
ATOM 668 N N . PRO A 1 83 ? 12.387 -10.993 10.248 1.00 93.00 83 PRO A N 1
ATOM 669 C CA . PRO A 1 83 ? 12.674 -11.280 8.838 1.00 93.00 83 PRO A CA 1
ATOM 670 C C . PRO A 1 83 ? 11.497 -11.812 8.018 1.00 93.00 83 PRO A C 1
ATOM 672 O O . PRO A 1 83 ? 11.440 -11.570 6.811 1.00 93.00 83 PRO A O 1
ATOM 675 N N . THR A 1 84 ? 10.573 -12.554 8.633 1.00 94.12 84 THR A N 1
ATOM 676 C CA . THR A 1 84 ? 9.410 -13.108 7.926 1.00 94.12 84 THR A CA 1
ATOM 677 C C . THR A 1 84 ? 8.559 -11.985 7.342 1.00 94.12 84 THR A C 1
ATOM 679 O O . THR A 1 84 ? 8.250 -12.020 6.147 1.00 94.12 84 THR A O 1
ATOM 682 N N . GLY A 1 85 ? 8.278 -10.945 8.131 1.00 93.75 85 GLY A N 1
ATOM 683 C CA . GLY A 1 85 ? 7.589 -9.739 7.676 1.00 93.75 85 GLY A CA 1
ATOM 684 C C . GLY A 1 85 ? 8.347 -9.040 6.550 1.00 93.75 85 GLY A C 1
ATOM 685 O O . GLY A 1 85 ? 7.777 -8.778 5.495 1.00 93.75 85 GLY A O 1
ATOM 686 N N . LEU A 1 86 ? 9.664 -8.845 6.684 1.00 94.12 86 LEU A N 1
ATOM 687 C CA . LEU A 1 86 ? 10.490 -8.230 5.629 1.00 94.12 86 LEU A CA 1
ATOM 688 C C . LEU A 1 86 ? 10.424 -8.964 4.281 1.00 94.12 86 LEU A C 1
ATOM 690 O O . LEU A 1 86 ? 10.452 -8.337 3.218 1.00 94.12 86 LEU A O 1
ATOM 694 N N . LEU A 1 87 ? 10.380 -10.296 4.313 1.00 96.25 87 LEU A N 1
ATOM 695 C CA . LEU A 1 87 ? 10.388 -11.129 3.111 1.00 96.25 87 LEU A CA 1
ATOM 696 C C . LEU A 1 87 ? 9.008 -11.250 2.455 1.00 96.25 87 LEU A C 1
ATOM 698 O O . LEU A 1 87 ? 8.934 -11.507 1.251 1.00 96.25 87 LEU A O 1
ATOM 702 N N . THR A 1 88 ? 7.932 -11.080 3.224 1.00 97.06 88 THR A N 1
ATOM 703 C CA . THR A 1 88 ? 6.557 -11.357 2.778 1.00 97.06 88 THR A CA 1
ATOM 704 C C . THR A 1 88 ? 5.686 -10.112 2.634 1.00 97.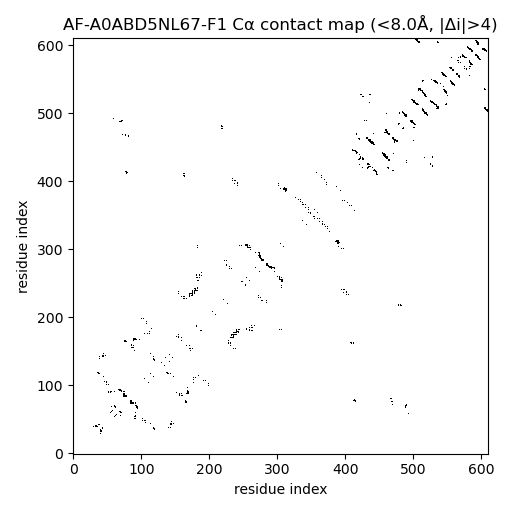06 88 THR A C 1
ATOM 706 O O . THR A 1 88 ? 4.774 -10.124 1.808 1.00 97.06 88 THR A O 1
ATOM 709 N N . ALA A 1 89 ? 6.011 -9.004 3.304 1.00 96.81 89 ALA A N 1
ATOM 710 C CA . ALA A 1 89 ? 5.267 -7.744 3.227 1.00 96.81 89 ALA A CA 1
ATOM 711 C C . ALA A 1 89 ? 5.069 -7.256 1.801 1.00 96.81 89 ALA A C 1
ATOM 713 O O . ALA A 1 89 ? 3.990 -6.797 1.437 1.00 96.81 89 ALA A O 1
ATOM 714 N N . GLY A 1 90 ? 6.092 -7.420 0.963 1.00 96.38 90 GLY A N 1
ATOM 715 C CA . GLY A 1 90 ? 6.017 -7.051 -0.440 1.00 96.38 90 GLY A CA 1
ATOM 716 C C . GLY A 1 90 ? 4.986 -7.849 -1.243 1.00 96.38 90 GLY A C 1
ATOM 717 O O . GLY A 1 90 ? 4.562 -7.363 -2.278 1.00 96.38 90 GLY A O 1
ATOM 718 N N . VAL A 1 91 ? 4.581 -9.052 -0.826 1.00 97.31 91 VAL A N 1
ATOM 719 C CA . VAL A 1 91 ? 3.622 -9.903 -1.564 1.00 97.31 91 VAL A CA 1
ATOM 720 C C . VAL A 1 91 ? 2.254 -10.027 -0.895 1.00 97.31 91 VAL A C 1
ATOM 722 O O . VAL A 1 91 ? 1.315 -10.429 -1.574 1.00 97.31 91 VAL A O 1
ATOM 725 N N . ALA A 1 92 ? 2.145 -9.668 0.383 1.00 97.81 92 ALA A N 1
ATOM 726 C CA . ALA A 1 92 ? 0.903 -9.660 1.145 1.00 97.81 92 ALA A CA 1
ATOM 727 C C . ALA A 1 92 ? 0.070 -8.387 0.897 1.00 97.81 92 ALA A C 1
ATOM 729 O O . ALA A 1 92 ? 0.610 -7.333 0.547 1.00 97.81 92 ALA A O 1
ATOM 730 N N . HIS A 1 93 ? -1.248 -8.459 1.108 1.00 97.62 93 HIS A N 1
ATOM 731 C CA . HIS A 1 93 ? -2.173 -7.330 0.928 1.00 97.62 93 HIS A CA 1
ATOM 732 C C . HIS A 1 93 ? -3.229 -7.271 2.027 1.00 97.62 93 HIS A C 1
ATOM 734 O O . HIS A 1 93 ? -3.706 -8.292 2.499 1.00 97.62 93 HIS A O 1
ATOM 740 N N . GLY A 1 94 ? -3.623 -6.057 2.407 1.00 95.06 94 GLY A N 1
ATOM 741 C CA . GLY A 1 94 ? -4.563 -5.843 3.512 1.00 95.06 94 GLY A CA 1
ATOM 742 C C . GLY A 1 94 ? -6.044 -5.860 3.145 1.00 95.06 94 GLY A C 1
ATOM 743 O O . GLY A 1 94 ? -6.872 -5.720 4.030 1.00 95.06 94 GLY A O 1
ATOM 744 N N . SER A 1 95 ? -6.391 -5.977 1.861 1.00 95.44 95 SER A N 1
ATOM 745 C CA . SER A 1 95 ? -7.789 -6.036 1.421 1.00 95.44 95 SER A CA 1
ATOM 746 C C . SER A 1 95 ? -7.922 -6.537 -0.023 1.00 95.44 95 SER A C 1
ATOM 748 O O . SER A 1 95 ? -6.950 -6.456 -0.794 1.00 95.44 95 SER A O 1
ATOM 750 N N . PRO A 1 96 ? -9.136 -6.943 -0.449 1.00 96.25 96 PRO A N 1
ATOM 751 C CA . PRO A 1 96 ? -9.438 -7.282 -1.839 1.00 96.25 96 PRO A CA 1
ATOM 752 C C . PRO A 1 96 ? -9.075 -6.172 -2.822 1.00 96.25 96 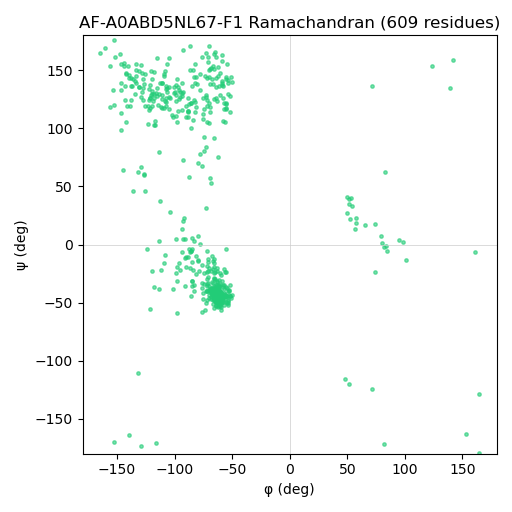PRO A C 1
ATOM 754 O O . PRO A 1 96 ? -8.402 -6.402 -3.828 1.00 96.25 96 PRO A O 1
ATOM 757 N N . ALA A 1 97 ? -9.469 -4.936 -2.510 1.00 95.00 97 ALA A N 1
ATOM 758 C CA . ALA A 1 97 ? -9.169 -3.776 -3.342 1.00 95.00 97 ALA A CA 1
ATOM 759 C C . ALA A 1 97 ? -7.652 -3.558 -3.475 1.00 95.00 97 ALA A C 1
ATOM 761 O O . ALA A 1 97 ? -7.158 -3.189 -4.547 1.00 95.00 97 ALA A O 1
ATOM 762 N N . HIS A 1 98 ? -6.886 -3.837 -2.416 1.00 95.38 98 HIS A N 1
ATOM 763 C CA . HIS A 1 98 ? -5.435 -3.691 -2.425 1.00 95.38 98 HIS A CA 1
ATOM 764 C C . HIS A 1 98 ? -4.742 -4.751 -3.305 1.00 95.38 98 HIS A C 1
ATOM 766 O O . HIS A 1 98 ? -3.891 -4.391 -4.127 1.00 95.38 98 HIS A O 1
ATOM 772 N N . VAL A 1 99 ? -5.112 -6.036 -3.214 1.00 97.56 99 VAL A N 1
ATOM 773 C CA . VAL A 1 99 ? -4.527 -7.077 -4.088 1.00 97.56 99 VAL A CA 1
ATOM 774 C C . VAL A 1 99 ? -4.951 -6.893 -5.546 1.00 97.56 99 VAL A C 1
ATOM 776 O O . VAL A 1 99 ? -4.110 -6.960 -6.446 1.00 97.56 99 VAL A O 1
ATOM 779 N N . VAL A 1 100 ? -6.223 -6.566 -5.799 1.00 96.94 100 VAL A N 1
ATOM 780 C CA . VAL A 1 100 ? -6.764 -6.378 -7.155 1.00 96.94 100 VAL A CA 1
ATOM 781 C C . VAL A 1 100 ? -6.139 -5.171 -7.850 1.00 96.94 100 VAL A C 1
ATOM 783 O O . VAL A 1 100 ? -5.770 -5.269 -9.024 1.00 96.94 100 VAL A O 1
ATOM 786 N N . SER A 1 101 ? -5.975 -4.043 -7.156 1.00 95.56 101 SER A N 1
ATOM 787 C CA . SER A 1 101 ? -5.348 -2.846 -7.738 1.00 95.56 101 SER A CA 1
ATOM 788 C C . SER A 1 101 ? -3.877 -3.092 -8.098 1.00 95.56 101 SER A C 1
ATOM 790 O O . SER A 1 101 ? -3.466 -2.805 -9.228 1.00 95.56 101 SER A O 1
ATOM 792 N N . ASN A 1 102 ? -3.101 -3.720 -7.206 1.00 97.25 102 ASN A N 1
ATOM 793 C CA . ASN A 1 102 ? -1.709 -4.092 -7.479 1.00 97.25 102 ASN A CA 1
ATOM 794 C C . ASN A 1 102 ? -1.593 -5.130 -8.605 1.00 97.25 102 ASN A C 1
ATOM 796 O O . ASN A 1 102 ? -0.727 -4.998 -9.478 1.00 97.25 102 ASN A O 1
ATOM 800 N N . ALA A 1 103 ? -2.467 -6.139 -8.633 1.00 97.75 103 ALA A N 1
ATOM 801 C CA . ALA A 1 103 ? -2.506 -7.135 -9.698 1.00 97.75 103 ALA A CA 1
ATOM 802 C C . ALA A 1 103 ? -2.873 -6.504 -11.047 1.00 97.75 103 ALA A C 1
ATOM 804 O O . ALA A 1 103 ? -2.222 -6.795 -12.046 1.00 97.75 103 ALA A O 1
ATOM 805 N N . THR A 1 104 ? -3.843 -5.589 -11.082 1.00 97.56 104 THR A N 1
ATOM 806 C CA . THR A 1 104 ? -4.257 -4.867 -12.297 1.00 97.56 104 THR A CA 1
ATOM 807 C C . THR A 1 104 ? -3.117 -4.028 -12.865 1.00 97.56 104 THR A C 1
ATOM 809 O O . THR A 1 104 ? -2.776 -4.150 -14.046 1.00 97.56 104 THR A O 1
ATOM 812 N N . ALA A 1 105 ? -2.462 -3.229 -12.021 1.00 97.12 105 ALA A N 1
ATOM 813 C CA . ALA A 1 105 ? -1.312 -2.436 -12.438 1.00 97.12 105 ALA A CA 1
ATOM 814 C C . ALA A 1 105 ? -0.153 -3.333 -12.906 1.00 97.12 105 ALA A C 1
ATOM 816 O O . ALA A 1 105 ? 0.469 -3.054 -13.933 1.00 97.12 105 ALA A O 1
ATOM 817 N N . THR A 1 106 ? 0.097 -4.449 -12.213 1.00 98.25 106 THR A N 1
ATOM 818 C CA . THR A 1 106 ? 1.109 -5.441 -12.606 1.00 98.25 106 THR A CA 1
ATOM 819 C C . THR A 1 106 ? 0.762 -6.109 -13.934 1.00 98.25 106 THR A C 1
ATOM 821 O O . THR A 1 106 ? 1.640 -6.248 -14.777 1.00 98.25 106 THR A O 1
ATOM 824 N N . LEU A 1 107 ? -0.497 -6.467 -14.184 1.00 97.62 107 LEU A N 1
ATOM 825 C CA . LEU A 1 107 ? -0.938 -7.035 -15.461 1.00 97.62 107 LEU A CA 1
ATOM 826 C C . LEU A 1 107 ? -0.686 -6.063 -16.614 1.00 97.62 107 LEU A C 1
ATOM 828 O O . LEU A 1 107 ? -0.164 -6.458 -17.652 1.00 97.62 107 LEU A O 1
ATOM 832 N N . VAL A 1 108 ? -1.008 -4.783 -16.445 1.00 98.12 108 VAL A N 1
ATOM 833 C CA . VAL A 1 108 ? -0.850 -3.796 -17.521 1.00 98.12 108 VAL A CA 1
ATOM 834 C C . VAL A 1 108 ? 0.615 -3.399 -17.707 1.00 98.12 108 VAL A C 1
ATOM 836 O O . VAL A 1 108 ? 1.183 -3.563 -18.791 1.00 98.12 108 VAL A O 1
ATOM 839 N N . PHE A 1 109 ? 1.255 -2.884 -16.659 1.00 98.38 109 PHE A N 1
ATOM 840 C CA . PHE A 1 109 ? 2.629 -2.392 -16.744 1.00 98.38 109 PHE A CA 1
ATOM 841 C C . PHE A 1 109 ? 3.650 -3.524 -16.820 1.00 98.38 109 PHE A C 1
ATOM 843 O O . PHE A 1 109 ? 4.657 -3.382 -17.517 1.00 98.38 109 PHE A O 1
ATOM 850 N N . GLY A 1 110 ? 3.396 -4.654 -16.158 1.00 98.19 110 GLY A N 1
ATOM 851 C CA . GLY A 1 110 ? 4.256 -5.835 -16.201 1.00 98.19 110 GLY A CA 1
ATOM 852 C C . GLY A 1 110 ? 4.362 -6.383 -17.615 1.00 98.19 110 GLY A C 1
ATOM 853 O O . GLY A 1 110 ? 5.479 -6.576 -18.084 1.00 98.19 110 GLY A O 1
ATOM 854 N N . VAL A 1 111 ? 3.254 -6.479 -18.361 1.00 98.31 111 VAL A N 1
ATOM 855 C CA . VAL A 1 111 ? 3.285 -6.900 -19.775 1.00 98.31 111 VAL A CA 1
ATOM 856 C C . VAL A 1 111 ? 4.140 -5.957 -20.622 1.00 98.31 111 VAL A C 1
ATOM 858 O O . VAL A 1 111 ? 4.937 -6.414 -21.444 1.00 98.31 111 VAL A O 1
ATOM 861 N N . ILE A 1 112 ? 4.035 -4.641 -20.414 1.00 98.06 112 ILE A N 1
ATOM 862 C CA . ILE A 1 112 ? 4.847 -3.648 -21.138 1.00 98.06 112 ILE A CA 1
ATOM 863 C C . ILE A 1 112 ? 6.336 -3.794 -20.774 1.00 98.06 112 ILE A C 1
ATOM 865 O O . ILE A 1 112 ? 7.207 -3.786 -21.658 1.00 98.06 112 ILE A O 1
ATOM 869 N N . ALA A 1 113 ? 6.643 -3.955 -19.485 1.00 98.12 113 ALA A N 1
ATOM 870 C CA . ALA A 1 113 ? 8.004 -4.139 -18.990 1.00 98.12 113 ALA A CA 1
ATOM 871 C C . ALA A 1 113 ? 8.618 -5.452 -19.489 1.00 98.12 113 ALA A C 1
ATOM 873 O O . ALA A 1 113 ? 9.750 -5.455 -19.975 1.00 98.12 113 ALA A O 1
ATOM 874 N N . GLU A 1 114 ? 7.870 -6.550 -19.432 1.00 97.81 114 GLU A N 1
ATOM 875 C CA . GLU A 1 114 ? 8.272 -7.884 -19.870 1.00 97.81 114 GLU A CA 1
ATOM 876 C C . GLU A 1 114 ? 8.474 -7.926 -21.385 1.00 97.81 114 GLU A C 1
ATOM 878 O O . GLU A 1 114 ? 9.472 -8.473 -21.855 1.00 97.81 114 GLU A O 1
ATOM 883 N N . TYR A 1 115 ? 7.601 -7.274 -22.163 1.00 96.31 115 TYR A N 1
ATOM 884 C CA . TYR A 1 115 ? 7.760 -7.150 -23.617 1.00 96.31 115 TYR A CA 1
ATOM 885 C C . TYR A 1 115 ? 9.068 -6.433 -23.967 1.00 96.31 115 TYR A C 1
ATOM 887 O O . TYR A 1 115 ? 9.833 -6.848 -24.847 1.00 96.31 115 TYR A O 1
ATOM 895 N N . THR A 1 116 ? 9.354 -5.357 -23.234 1.00 93.88 116 THR A N 1
ATOM 896 C CA . THR A 1 116 ? 10.581 -4.574 -23.381 1.00 93.88 116 THR A CA 1
ATOM 897 C C . THR A 1 116 ? 11.810 -5.375 -22.948 1.00 93.88 116 THR A C 1
ATOM 899 O O . THR A 1 116 ? 12.849 -5.344 -23.623 1.00 93.88 116 THR A O 1
ATOM 902 N N . TRP A 1 117 ? 11.711 -6.120 -21.847 1.00 93.69 117 TRP A N 1
ATOM 903 C CA . TRP A 1 117 ? 12.755 -7.010 -21.345 1.00 93.69 117 TRP A CA 1
ATOM 904 C C . TRP A 1 117 ? 13.071 -8.128 -22.345 1.00 93.69 117 TRP A C 1
ATOM 906 O O . TRP A 1 117 ? 14.240 -8.297 -22.705 1.00 93.69 117 TRP A O 1
ATOM 916 N N . GLY A 1 118 ? 12.046 -8.806 -22.859 1.00 94.12 118 GLY A N 1
ATOM 917 C CA . GLY A 1 118 ? 12.116 -9.898 -23.826 1.00 94.12 118 GLY A CA 1
ATOM 918 C C . GLY A 1 118 ? 12.680 -11.202 -23.249 1.00 94.12 118 GLY A C 1
ATOM 919 O O . GLY A 1 118 ? 13.709 -11.224 -22.561 1.00 94.12 118 GLY A O 1
ATOM 920 N N . HIS A 1 119 ? 12.043 -12.324 -23.581 1.00 94.56 119 HIS A N 1
ATOM 921 C CA . HIS A 1 119 ? 12.489 -13.663 -23.179 1.00 94.56 119 HIS A CA 1
ATOM 922 C C . HIS A 1 119 ? 13.685 -14.125 -24.000 1.00 94.56 119 HIS A C 1
ATOM 924 O O . HIS A 1 119 ? 14.580 -14.775 -23.468 1.00 94.56 119 HIS A O 1
ATOM 930 N N . TYR A 1 120 ? 13.753 -13.732 -25.270 1.00 90.50 120 TYR A N 1
ATOM 931 C CA . TYR A 1 120 ? 14.846 -14.094 -26.162 1.00 90.50 120 TYR A CA 1
ATOM 932 C C . TYR A 1 120 ? 15.988 -13.070 -26.063 1.00 90.50 120 TYR A C 1
ATOM 934 O O . TYR A 1 120 ? 15.799 -11.898 -26.407 1.00 90.50 120 TYR A O 1
ATOM 942 N N . PRO A 1 121 ? 17.178 -13.458 -25.567 1.00 81.44 121 PRO A N 1
ATOM 943 C CA . PRO A 1 121 ? 18.326 -12.562 -25.548 1.00 81.44 121 PRO A CA 1
ATOM 944 C C . PRO A 1 121 ? 18.827 -12.292 -26.981 1.00 81.44 121 PRO A C 1
ATOM 946 O O . PRO A 1 121 ? 18.712 -13.165 -27.841 1.00 81.44 121 PRO A O 1
ATOM 949 N N . PRO A 1 122 ? 19.445 -11.127 -27.251 1.00 72.25 122 PRO A N 1
ATOM 950 C CA . PRO A 1 122 ? 20.087 -10.871 -28.540 1.00 72.25 122 PRO A CA 1
ATOM 951 C C . PRO A 1 122 ? 21.169 -11.922 -28.833 1.00 72.25 122 PRO A C 1
ATOM 953 O O . PRO A 1 122 ? 21.971 -12.234 -27.946 1.00 72.25 122 PRO A O 1
ATOM 956 N N . SER A 1 123 ? 21.225 -12.439 -30.065 1.00 62.75 123 SER A N 1
ATOM 957 C CA . SER A 1 123 ? 22.240 -13.412 -30.488 1.00 62.75 123 SER A CA 1
ATOM 958 C C . SER A 1 123 ? 23.645 -12.865 -30.231 1.00 62.75 123 SER A C 1
ATOM 960 O O . SER A 1 123 ? 24.045 -11.855 -30.809 1.00 62.75 123 SER A O 1
ATOM 962 N N . ARG A 1 124 ? 24.413 -13.518 -29.353 1.00 61.09 124 ARG A N 1
ATOM 963 C CA . ARG A 1 124 ? 25.823 -13.176 -29.130 1.00 61.09 124 ARG A CA 1
ATOM 964 C C . ARG A 1 124 ? 26.700 -13.952 -30.108 1.00 61.09 124 ARG A C 1
ATOM 966 O O . ARG A 1 124 ? 26.916 -15.144 -29.929 1.00 61.09 124 ARG A O 1
ATOM 973 N N . THR A 1 125 ? 27.289 -13.261 -31.076 1.00 47.97 125 THR A N 1
ATOM 974 C CA . THR A 1 125 ? 28.445 -13.736 -31.850 1.00 47.97 125 THR A CA 1
ATOM 975 C C . THR A 1 125 ? 29.694 -13.688 -30.969 1.00 47.97 125 THR A C 1
ATOM 977 O O . THR A 1 125 ? 30.413 -12.700 -30.962 1.00 47.97 125 THR A O 1
ATOM 980 N N . THR A 1 126 ? 29.955 -14.705 -30.145 1.00 53.62 126 THR A N 1
ATOM 981 C CA . THR A 1 126 ? 31.299 -14.898 -29.553 1.00 53.62 126 THR A CA 1
ATOM 982 C C . THR A 1 126 ? 31.549 -16.376 -29.249 1.00 53.62 126 THR A C 1
ATOM 984 O O . THR A 1 126 ? 30.835 -16.970 -28.450 1.00 53.62 126 THR A O 1
ATOM 987 N N . GLY A 1 127 ? 32.590 -16.954 -29.860 1.00 52.72 127 GLY A N 1
ATOM 988 C CA . GLY A 1 127 ? 33.014 -18.358 -29.724 1.00 52.72 127 GLY A CA 1
ATOM 989 C C . GLY A 1 127 ? 33.683 -18.726 -28.392 1.00 52.72 127 GLY A C 1
ATOM 990 O O . GLY A 1 127 ? 34.551 -19.590 -28.371 1.00 52.72 127 GLY A O 1
ATOM 991 N N . ALA A 1 128 ? 33.312 -18.079 -27.283 1.00 62.06 128 ALA A N 1
ATOM 992 C CA . ALA A 1 128 ? 33.814 -18.414 -25.950 1.00 62.06 128 ALA A CA 1
ATOM 993 C C . ALA A 1 128 ? 32.801 -19.292 -25.199 1.00 62.06 128 ALA A C 1
ATOM 995 O O . ALA A 1 128 ? 31.600 -19.003 -25.208 1.00 62.06 128 ALA A O 1
ATOM 996 N N . GLN A 1 129 ? 33.277 -20.333 -24.506 1.00 68.75 129 GLN A N 1
ATOM 997 C CA . GLN A 1 129 ? 32.428 -21.178 -23.663 1.00 68.75 129 GLN A CA 1
ATOM 998 C C . GLN A 1 129 ? 31.739 -20.322 -22.593 1.00 68.75 129 GLN A C 1
ATOM 1000 O O . GLN A 1 129 ? 32.352 -19.855 -21.634 1.00 68.75 129 GLN A O 1
ATOM 1005 N N . THR A 1 130 ? 30.441 -20.080 -22.766 1.00 69.94 130 THR A N 1
ATOM 1006 C CA . THR A 1 130 ? 29.656 -19.319 -21.795 1.00 69.94 130 THR A CA 1
ATOM 1007 C C . THR A 1 130 ? 29.432 -20.195 -20.556 1.00 69.94 130 THR A C 1
ATOM 1009 O O . THR A 1 130 ? 28.936 -21.317 -20.722 1.00 69.94 130 THR A O 1
ATOM 1012 N N . PRO A 1 131 ? 29.755 -19.715 -19.335 1.00 79.25 131 PRO A N 1
ATOM 1013 C CA . PRO A 1 131 ? 29.515 -20.451 -18.095 1.00 79.25 131 PRO A CA 1
ATOM 1014 C C . PRO A 1 131 ? 28.068 -20.948 -17.986 1.00 79.25 131 PRO A C 1
ATOM 1016 O O . PRO A 1 131 ? 27.141 -20.240 -18.391 1.00 79.25 131 PRO A O 1
ATOM 1019 N N . ARG A 1 132 ? 27.863 -22.142 -17.407 1.00 81.19 132 ARG A N 1
ATOM 1020 C CA . ARG A 1 132 ? 26.540 -22.795 -17.310 1.00 81.19 132 ARG A CA 1
ATOM 1021 C C . ARG A 1 132 ? 25.466 -21.888 -16.696 1.00 81.19 132 ARG A C 1
ATOM 1023 O O . ARG A 1 132 ? 24.382 -21.783 -17.258 1.00 81.19 132 ARG A O 1
ATOM 1030 N N . TRP A 1 133 ? 25.783 -21.165 -15.621 1.00 77.00 133 TRP A N 1
ATOM 1031 C CA . TRP A 1 133 ? 24.840 -20.248 -14.967 1.00 77.00 133 TRP A CA 1
ATOM 1032 C C . TRP A 1 133 ? 24.421 -19.074 -15.870 1.00 77.00 133 TRP A C 1
ATOM 1034 O O . TRP A 1 133 ? 23.246 -18.722 -15.914 1.00 77.00 133 TRP A O 1
ATOM 1044 N N . LYS A 1 134 ? 25.337 -18.512 -16.678 1.00 80.50 134 LYS A N 1
ATOM 1045 C CA . LYS A 1 134 ? 24.992 -17.467 -17.663 1.00 80.50 134 LYS A CA 1
ATOM 1046 C C . LYS A 1 134 ? 24.083 -18.013 -18.759 1.00 80.50 134 LYS A C 1
ATOM 1048 O O . LYS A 1 134 ? 23.201 -17.294 -19.216 1.00 80.50 134 LYS A O 1
ATOM 1053 N N . ARG A 1 135 ? 24.287 -19.273 -19.160 1.00 80.94 135 ARG A N 1
ATOM 1054 C CA . ARG A 1 135 ? 23.448 -19.964 -20.149 1.00 80.94 135 ARG A CA 1
ATOM 1055 C C . ARG A 1 135 ? 22.037 -20.225 -19.611 1.00 80.94 135 ARG A C 1
ATOM 1057 O O . ARG A 1 135 ? 21.063 -19.988 -20.324 1.00 80.94 135 ARG A O 1
ATOM 1064 N N . ALA A 1 136 ? 21.925 -20.637 -18.348 1.00 81.62 136 ALA A N 1
ATOM 1065 C CA . ALA A 1 136 ? 20.642 -20.809 -17.669 1.00 81.62 136 ALA A CA 1
ATOM 1066 C C . ALA A 1 136 ? 19.872 -19.478 -17.601 1.00 81.62 136 ALA A C 1
ATOM 1068 O O . ALA A 1 136 ? 18.754 -19.399 -18.095 1.00 81.62 136 ALA A O 1
ATOM 1069 N N . LEU A 1 137 ? 20.512 -18.394 -17.144 1.00 84.50 137 LEU A N 1
ATOM 1070 C CA . LEU A 1 137 ? 19.909 -17.050 -17.094 1.00 84.50 137 LEU A CA 1
ATOM 1071 C C . LEU A 1 137 ? 19.597 -16.443 -18.475 1.00 84.50 137 LEU A C 1
ATOM 1073 O O . LEU A 1 137 ? 18.858 -15.462 -18.571 1.00 84.50 137 LEU A O 1
ATOM 1077 N N . SER A 1 138 ? 20.166 -16.988 -19.552 1.00 84.88 138 SER A N 1
ATOM 1078 C CA . SER A 1 138 ? 19.845 -16.593 -20.927 1.00 84.88 138 SER A CA 1
ATOM 1079 C C . SER A 1 138 ? 18.760 -17.464 -21.571 1.00 84.88 138 SER A C 1
ATOM 1081 O O . SER A 1 138 ? 18.331 -17.166 -22.681 1.00 84.88 138 SER A O 1
ATOM 1083 N N . THR A 1 139 ? 18.318 -18.533 -20.903 1.00 91.44 139 THR A N 1
ATOM 1084 C CA . THR A 1 139 ? 17.296 -19.450 -21.426 1.00 91.44 139 THR A CA 1
ATOM 1085 C C . THR A 1 139 ? 15.917 -18.776 -21.385 1.00 91.44 139 THR A C 1
ATOM 1087 O O . THR A 1 139 ? 15.542 -18.288 -20.318 1.00 91.44 139 THR A O 1
ATOM 1090 N N . PRO A 1 140 ? 15.138 -18.749 -22.488 1.00 93.56 140 PRO A N 1
ATOM 1091 C CA . PRO A 1 140 ? 13.887 -17.985 -22.558 1.00 93.56 140 PRO A CA 1
ATOM 1092 C C . PRO A 1 140 ? 12.880 -18.303 -21.449 1.00 93.56 140 PRO A C 1
ATOM 1094 O O . PRO A 1 140 ? 12.357 -17.387 -20.825 1.00 93.56 140 PRO A O 1
ATOM 1097 N N . TRP A 1 141 ? 12.674 -19.585 -21.143 1.00 94.81 141 TRP A N 1
ATOM 1098 C CA . TRP A 1 141 ? 11.777 -20.015 -20.066 1.00 94.81 141 TRP A CA 1
ATOM 1099 C C . TRP A 1 141 ? 12.252 -19.597 -18.678 1.00 94.81 141 TRP A C 1
ATOM 1101 O O . TRP A 1 141 ? 11.453 -19.119 -17.888 1.00 94.81 141 TRP A O 1
ATOM 1111 N N . VAL A 1 142 ? 13.552 -19.706 -18.390 1.00 94.94 142 VAL A N 1
ATOM 1112 C CA . VAL A 1 142 ? 14.120 -19.263 -17.104 1.00 94.94 142 VAL A CA 1
ATOM 1113 C C . VAL A 1 142 ? 13.997 -17.746 -16.965 1.00 94.94 142 VAL A C 1
ATOM 1115 O O . VAL A 1 142 ? 13.660 -17.238 -15.900 1.00 94.94 142 VAL A O 1
ATOM 1118 N N . ARG A 1 143 ? 14.224 -17.002 -18.053 1.00 94.62 143 ARG A N 1
ATOM 1119 C CA . ARG A 1 143 ? 14.052 -15.544 -18.073 1.00 94.62 143 ARG A CA 1
ATOM 1120 C C . ARG A 1 143 ? 12.616 -15.130 -17.776 1.00 94.62 143 ARG A C 1
ATOM 1122 O O . ARG A 1 143 ? 12.426 -14.159 -17.052 1.00 94.62 143 ARG A O 1
ATOM 1129 N N . ALA A 1 144 ? 11.664 -15.859 -18.349 1.00 95.69 144 ALA A N 1
ATOM 1130 C CA . ALA A 1 144 ? 10.240 -15.610 -18.210 1.00 95.69 144 ALA A CA 1
ATOM 1131 C C . ALA A 1 144 ? 9.717 -16.018 -16.827 1.00 95.69 144 ALA A C 1
ATOM 1133 O O . ALA A 1 144 ? 9.188 -15.187 -16.112 1.00 95.69 144 ALA A O 1
ATOM 1134 N N . LEU A 1 145 ? 9.912 -17.277 -16.431 1.00 97.12 145 LEU A N 1
ATOM 1135 C CA . LEU A 1 145 ? 9.267 -17.873 -15.257 1.00 97.12 145 LEU A CA 1
ATOM 1136 C C . LEU A 1 145 ? 10.018 -17.637 -13.942 1.00 97.12 145 LEU A C 1
ATOM 1138 O O . LEU A 1 145 ? 9.425 -17.778 -12.882 1.00 97.12 145 LEU A O 1
ATOM 1142 N N . VAL A 1 146 ? 11.315 -17.312 -13.991 1.00 96.38 146 VAL A N 1
ATOM 1143 C CA . VAL A 1 146 ? 12.153 -17.200 -12.782 1.00 96.38 146 VAL A CA 1
ATOM 1144 C C . VAL A 1 146 ? 12.762 -15.812 -12.655 1.00 96.38 146 VAL A C 1
ATOM 1146 O O . VAL A 1 146 ? 12.577 -15.147 -11.644 1.00 96.38 146 VAL A O 1
ATOM 1149 N N . VAL A 1 147 ? 13.489 -15.344 -13.674 1.00 96.00 147 VAL A N 1
ATOM 1150 C CA . VAL A 1 147 ? 14.244 -14.084 -13.562 1.00 96.00 147 VAL A CA 1
ATOM 1151 C C . VAL A 1 147 ? 13.312 -12.884 -13.471 1.00 96.00 147 VAL A C 1
ATOM 1153 O O . VAL A 1 147 ? 13.542 -12.020 -12.634 1.00 96.00 147 VAL A O 1
ATOM 1156 N N . PHE A 1 148 ? 12.294 -12.802 -14.330 1.00 97.00 148 PHE A N 1
ATOM 1157 C CA . PHE A 1 148 ? 11.394 -11.652 -14.328 1.00 97.00 148 PHE A CA 1
ATOM 1158 C C . PHE A 1 148 ? 10.572 -11.568 -13.024 1.00 97.00 148 PHE A C 1
ATOM 1160 O O . PHE A 1 148 ? 10.731 -10.561 -12.333 1.00 97.00 148 PHE A O 1
ATOM 1167 N N . PRO A 1 149 ? 9.825 -12.610 -12.595 1.00 97.94 149 PRO A N 1
ATOM 1168 C CA . PRO A 1 149 ? 9.137 -12.598 -11.303 1.00 97.94 149 PRO A CA 1
ATOM 1169 C C . PRO A 1 149 ? 10.090 -12.398 -10.124 1.00 97.94 149 PRO A C 1
ATOM 1171 O O . PRO A 1 149 ? 9.819 -11.583 -9.249 1.00 97.94 149 PRO A O 1
ATOM 1174 N N . GLY A 1 150 ? 11.237 -13.086 -10.125 1.00 97.75 150 GLY A N 1
ATOM 1175 C CA . GLY A 1 150 ? 12.212 -13.013 -9.039 1.00 97.75 150 GLY A CA 1
ATOM 1176 C C . GLY A 1 150 ? 12.813 -11.620 -8.855 1.00 97.75 150 GLY A C 1
ATOM 1177 O O . GLY A 1 150 ? 13.044 -11.205 -7.726 1.00 97.75 150 GLY A O 1
ATOM 1178 N N . VAL A 1 151 ? 13.020 -10.861 -9.938 1.00 97.81 151 VAL A N 1
ATOM 1179 C CA . VAL A 1 151 ? 13.445 -9.454 -9.840 1.00 97.81 151 VAL A CA 1
ATOM 1180 C C . VAL A 1 151 ? 12.354 -8.592 -9.212 1.00 97.81 151 VAL A C 1
ATOM 1182 O O . VAL A 1 151 ? 12.675 -7.741 -8.390 1.00 97.81 151 VAL A O 1
ATOM 1185 N N . LEU A 1 152 ? 11.084 -8.802 -9.565 1.00 98.44 152 LEU A N 1
ATOM 1186 C CA . LEU A 1 152 ? 9.989 -8.022 -8.985 1.00 98.44 152 LEU A CA 1
ATOM 1187 C C . LEU A 1 152 ? 9.801 -8.326 -7.496 1.00 98.44 152 LEU A C 1
ATOM 1189 O O . LEU A 1 152 ? 9.690 -7.393 -6.710 1.00 98.44 152 LEU A O 1
ATOM 1193 N N . VAL A 1 153 ? 9.862 -9.600 -7.100 1.00 98.19 153 VAL A N 1
ATOM 1194 C CA . VAL A 1 153 ? 9.838 -10.003 -5.683 1.00 98.19 153 VAL A CA 1
ATOM 1195 C C . VAL A 1 153 ? 11.042 -9.430 -4.934 1.00 98.19 153 VAL A C 1
ATOM 1197 O O . VAL A 1 153 ? 10.876 -8.874 -3.857 1.00 98.19 153 VAL A O 1
ATOM 1200 N N . ALA A 1 154 ? 12.245 -9.469 -5.516 1.00 98.25 154 ALA A N 1
ATOM 1201 C CA . ALA A 1 154 ? 13.429 -8.872 -4.894 1.00 98.25 154 ALA A CA 1
ATOM 1202 C C . ALA A 1 154 ? 13.291 -7.354 -4.697 1.00 98.25 154 ALA A C 1
ATOM 1204 O O . ALA A 1 154 ? 13.760 -6.822 -3.695 1.00 98.25 154 ALA A O 1
ATOM 1205 N N . ILE A 1 155 ? 12.647 -6.652 -5.635 1.00 98.50 155 ILE A N 1
ATOM 1206 C CA . ILE A 1 155 ? 12.337 -5.227 -5.478 1.00 98.50 155 ILE A CA 1
ATOM 1207 C C . ILE A 1 155 ? 11.270 -5.021 -4.399 1.00 98.50 155 ILE A C 1
ATOM 1209 O O . ILE A 1 155 ? 11.419 -4.099 -3.608 1.00 98.50 155 ILE A O 1
ATOM 1213 N N . ALA A 1 156 ? 10.243 -5.872 -4.331 1.00 98.00 156 ALA A N 1
ATOM 1214 C CA . ALA A 1 156 ? 9.214 -5.796 -3.295 1.00 98.00 156 ALA A CA 1
ATOM 1215 C C . ALA A 1 156 ? 9.823 -5.952 -1.888 1.00 98.00 156 ALA A C 1
ATOM 1217 O O . ALA A 1 156 ? 9.563 -5.130 -1.012 1.00 98.00 156 ALA A O 1
ATOM 1218 N N . VAL A 1 157 ? 10.722 -6.929 -1.711 1.00 97.81 157 VAL A N 1
ATOM 1219 C CA . VAL A 1 157 ? 11.513 -7.108 -0.481 1.00 97.81 157 VAL A CA 1
ATOM 1220 C C . VAL A 1 157 ? 12.397 -5.891 -0.218 1.00 97.81 157 VAL A C 1
ATOM 1222 O O . VAL A 1 157 ? 12.409 -5.374 0.890 1.00 97.81 157 VAL A O 1
ATOM 1225 N N . LEU A 1 158 ? 13.107 -5.378 -1.230 1.00 97.19 158 LEU A N 1
ATOM 1226 C CA . LEU A 1 158 ? 13.933 -4.175 -1.080 1.00 97.19 158 LEU A CA 1
ATOM 1227 C C . LEU A 1 158 ? 13.109 -2.982 -0.575 1.00 97.19 158 LEU A C 1
ATOM 1229 O O . LEU A 1 158 ? 13.566 -2.253 0.299 1.00 97.19 158 LEU A O 1
ATOM 1233 N N . THR A 1 159 ? 11.909 -2.770 -1.117 1.00 96.69 159 THR A N 1
ATOM 1234 C CA . THR A 1 159 ? 11.037 -1.673 -0.684 1.00 96.69 159 THR A CA 1
ATOM 1235 C C . THR A 1 159 ? 10.431 -1.899 0.696 1.00 96.69 159 THR A C 1
ATOM 1237 O O . THR A 1 159 ? 10.218 -0.915 1.390 1.00 96.69 159 THR A O 1
ATOM 1240 N N . ALA A 1 160 ? 10.206 -3.150 1.112 1.00 95.00 160 ALA A N 1
ATOM 1241 C CA . ALA A 1 160 ? 9.772 -3.484 2.471 1.00 95.00 160 ALA A CA 1
ATOM 1242 C C . ALA A 1 160 ? 10.898 -3.281 3.501 1.00 95.00 160 ALA A C 1
ATOM 1244 O O . ALA A 1 160 ? 10.673 -2.733 4.568 1.00 95.00 160 ALA A O 1
ATOM 1245 N N . VAL A 1 161 ? 12.141 -3.639 3.159 1.00 94.38 161 VAL A N 1
ATOM 1246 C CA . VAL A 1 161 ? 13.321 -3.390 4.011 1.00 94.38 161 VAL A CA 1
ATOM 1247 C C . VAL A 1 161 ? 13.572 -1.894 4.214 1.00 94.38 161 VAL A C 1
ATOM 1249 O O . VAL A 1 161 ? 14.064 -1.475 5.255 1.00 94.38 161 VAL A O 1
ATOM 1252 N N . PHE A 1 162 ? 13.259 -1.066 3.224 1.00 94.06 162 PHE A N 1
ATOM 1253 C CA . PHE A 1 162 ? 13.429 0.383 3.312 1.00 94.06 162 PHE A CA 1
ATOM 1254 C C . PHE A 1 162 ? 12.079 1.108 3.320 1.00 94.06 162 PHE A C 1
ATOM 1256 O O . PHE A 1 162 ? 11.970 2.174 2.706 1.00 94.06 162 PHE A O 1
ATOM 1263 N N . SER A 1 163 ? 11.059 0.540 3.978 1.00 90.94 163 SER A N 1
ATOM 1264 C CA . SER A 1 163 ? 9.764 1.196 4.169 1.00 90.94 163 SER A CA 1
ATOM 1265 C C . SER A 1 163 ? 9.801 2.155 5.354 1.00 90.94 163 SER A C 1
ATOM 1267 O O . SER A 1 163 ? 10.376 1.871 6.403 1.00 90.94 163 SER A O 1
ATOM 1269 N N . LEU A 1 164 ? 9.177 3.320 5.192 1.00 85.56 164 LEU A N 1
ATOM 1270 C CA . LEU A 1 164 ? 8.972 4.254 6.294 1.00 85.56 164 LEU A CA 1
ATOM 1271 C C . LEU A 1 164 ? 7.865 3.706 7.210 1.00 85.56 164 LEU A C 1
ATOM 1273 O O . LEU A 1 164 ? 6.684 3.940 6.961 1.00 85.56 164 LEU A O 1
ATOM 1277 N N . GLY A 1 165 ? 8.268 2.955 8.237 1.00 83.12 165 GLY A N 1
ATOM 1278 C CA . GLY A 1 165 ? 7.368 2.283 9.176 1.00 83.12 165 GLY A CA 1
ATOM 1279 C C . GLY A 1 165 ? 6.817 0.944 8.663 1.00 83.12 165 GLY A C 1
ATOM 1280 O O . GLY A 1 165 ? 7.258 0.460 7.611 1.00 83.12 165 GLY A O 1
ATOM 1281 N N . PRO A 1 166 ? 5.853 0.358 9.400 1.00 85.94 166 PRO A N 1
ATOM 1282 C CA . PRO A 1 166 ? 5.219 -0.909 9.050 1.00 85.94 166 PRO A CA 1
ATOM 1283 C C . PRO A 1 166 ? 4.621 -0.868 7.639 1.00 85.94 166 PRO A C 1
ATOM 1285 O O . PRO A 1 166 ? 3.781 -0.023 7.326 1.00 85.94 166 PRO A O 1
ATOM 1288 N N . GLY A 1 167 ? 5.087 -1.765 6.771 1.00 88.75 167 GLY A N 1
ATOM 1289 C CA . GLY A 1 167 ? 4.728 -1.812 5.357 1.00 88.75 167 GLY A CA 1
ATOM 1290 C C . GLY A 1 167 ? 4.027 -3.113 4.971 1.00 88.75 167 GLY A C 1
ATOM 1291 O O . GLY A 1 167 ? 4.298 -4.174 5.528 1.00 88.75 167 GLY A O 1
ATOM 1292 N N . LEU A 1 168 ? 3.133 -3.022 3.986 1.00 93.25 168 LEU A N 1
ATOM 1293 C CA . LEU A 1 168 ? 2.404 -4.145 3.394 1.00 93.25 168 LEU A CA 1
ATOM 1294 C C . LEU A 1 168 ? 2.018 -3.777 1.954 1.00 93.25 168 LEU A C 1
ATOM 1296 O O . LEU A 1 168 ? 1.488 -2.688 1.724 1.00 93.25 168 LEU A O 1
ATOM 1300 N N . GLY A 1 169 ? 2.245 -4.663 0.986 1.00 96.38 169 GLY A N 1
ATOM 1301 C CA . GLY A 1 169 ? 1.813 -4.494 -0.402 1.00 96.38 169 GLY A CA 1
ATOM 1302 C C . GLY A 1 169 ? 2.922 -4.558 -1.455 1.00 96.38 169 GLY A C 1
ATOM 1303 O O . GLY A 1 169 ? 4.072 -4.172 -1.251 1.00 96.38 169 GLY A O 1
ATOM 1304 N N . PHE A 1 170 ? 2.522 -4.959 -2.665 1.00 98.06 170 PHE A N 1
ATOM 1305 C CA . PHE A 1 170 ? 3.396 -5.079 -3.844 1.00 98.06 170 PHE A CA 1
ATOM 1306 C C . PHE A 1 170 ? 3.615 -3.757 -4.600 1.00 98.06 170 PHE A C 1
ATOM 1308 O O . PHE A 1 170 ? 4.284 -3.720 -5.638 1.00 98.06 170 PHE A O 1
ATOM 1315 N N . SER A 1 171 ? 3.068 -2.648 -4.102 1.00 97.12 171 SER A N 1
ATOM 1316 C CA . SER A 1 171 ? 3.070 -1.362 -4.803 1.00 97.12 171 SER A CA 1
ATOM 1317 C C . SER A 1 171 ? 4.485 -0.832 -5.073 1.00 97.12 171 SER A C 1
ATOM 1319 O O . SER A 1 171 ? 4.735 -0.293 -6.149 1.00 97.12 171 SER A O 1
ATOM 1321 N N . GLY A 1 172 ? 5.461 -1.062 -4.187 1.00 97.31 172 GLY A N 1
ATOM 1322 C CA . GLY A 1 172 ? 6.869 -0.722 -4.442 1.00 97.31 172 GLY A CA 1
ATOM 1323 C C . GLY A 1 172 ? 7.415 -1.361 -5.730 1.00 97.31 172 GLY A C 1
ATOM 1324 O O . GLY A 1 172 ? 8.020 -0.685 -6.570 1.00 97.31 172 GLY A O 1
ATOM 1325 N N . ALA A 1 173 ? 7.119 -2.643 -5.962 1.00 98.44 173 ALA A N 1
ATOM 1326 C CA . ALA A 1 173 ? 7.466 -3.322 -7.208 1.00 98.44 173 ALA A CA 1
ATOM 1327 C C . ALA A 1 173 ? 6.650 -2.794 -8.399 1.00 98.44 173 ALA A C 1
ATOM 1329 O O . ALA A 1 173 ? 7.225 -2.576 -9.467 1.00 98.44 173 ALA A O 1
ATOM 1330 N N . VAL A 1 174 ? 5.355 -2.503 -8.227 1.00 98.44 174 VAL A N 1
ATOM 1331 C CA . VAL A 1 174 ? 4.526 -1.859 -9.269 1.00 98.44 174 VAL A CA 1
ATOM 1332 C C . VAL A 1 174 ? 5.153 -0.545 -9.731 1.00 98.44 174 VAL A C 1
ATOM 1334 O O . VAL A 1 174 ? 5.356 -0.344 -10.931 1.00 98.44 174 VAL A O 1
ATOM 1337 N N . TYR A 1 175 ? 5.541 0.332 -8.806 1.00 98.50 175 TYR A N 1
ATOM 1338 C CA . TYR A 1 175 ? 6.179 1.600 -9.151 1.00 98.50 175 TYR A CA 1
ATOM 1339 C C . TYR A 1 175 ? 7.550 1.406 -9.801 1.00 98.50 175 TYR A C 1
ATOM 1341 O O . TYR A 1 175 ? 7.912 2.182 -10.687 1.00 98.50 175 TYR A O 1
ATOM 1349 N N . ALA A 1 176 ? 8.284 0.341 -9.472 1.00 98.75 176 ALA A N 1
ATOM 1350 C CA . ALA A 1 176 ? 9.497 -0.018 -10.202 1.00 98.75 176 ALA A CA 1
ATOM 1351 C C . ALA A 1 176 ? 9.217 -0.432 -11.652 1.00 98.75 176 ALA A C 1
ATOM 1353 O O . ALA A 1 176 ? 9.952 -0.036 -12.562 1.00 98.75 176 ALA A O 1
ATOM 1354 N N . ILE A 1 177 ? 8.134 -1.166 -11.908 1.00 98.62 177 ILE A N 1
ATOM 1355 C CA . ILE A 1 177 ? 7.688 -1.485 -13.271 1.00 98.62 177 ILE A CA 1
ATOM 1356 C C . ILE A 1 177 ? 7.286 -0.193 -14.007 1.00 98.62 177 ILE A C 1
ATOM 1358 O O . ILE A 1 177 ? 7.685 0.015 -15.158 1.00 98.62 177 ILE A O 1
ATOM 1362 N N . VAL A 1 178 ? 6.563 0.716 -13.348 1.00 98.38 178 VAL A N 1
ATOM 1363 C CA . VAL A 1 178 ? 6.191 2.032 -13.902 1.00 98.38 178 VAL A CA 1
ATOM 1364 C C . VAL A 1 178 ? 7.439 2.853 -14.247 1.00 98.38 178 VAL A C 1
ATOM 1366 O O . VAL A 1 178 ? 7.573 3.317 -15.379 1.00 98.38 178 VAL A O 1
ATOM 1369 N N . GLY A 1 179 ? 8.405 2.968 -13.333 1.00 98.12 179 GLY A N 1
ATOM 1370 C CA . GLY A 1 179 ? 9.682 3.641 -13.584 1.00 98.12 179 GLY A CA 1
ATOM 1371 C C . GLY A 1 179 ? 10.461 2.996 -14.728 1.00 98.12 179 GLY A C 1
ATOM 1372 O O . GLY A 1 179 ? 10.956 3.683 -15.623 1.00 98.12 179 GLY A O 1
ATOM 1373 N N . PHE A 1 180 ? 10.504 1.665 -14.782 1.00 98.69 180 PHE A N 1
ATOM 1374 C CA . PHE A 1 180 ? 11.176 0.949 -15.860 1.00 98.69 180 PHE A CA 1
ATOM 1375 C C . PHE A 1 180 ? 10.540 1.227 -17.234 1.00 98.69 180 PHE A C 1
ATOM 1377 O O . PHE A 1 180 ? 11.240 1.521 -18.212 1.00 98.69 180 PHE A O 1
ATOM 1384 N N . THR A 1 181 ? 9.212 1.151 -17.324 1.00 98.38 181 THR A N 1
ATOM 1385 C CA . THR A 1 181 ? 8.456 1.354 -18.573 1.00 98.38 181 THR A CA 1
ATOM 1386 C C . THR A 1 181 ? 8.443 2.809 -19.023 1.00 98.38 181 THR A C 1
ATOM 1388 O O . THR A 1 181 ? 8.520 3.062 -20.225 1.00 98.38 181 THR A O 1
ATOM 1391 N N . LEU A 1 182 ? 8.434 3.772 -18.099 1.00 97.75 182 LEU A N 1
ATOM 1392 C CA . LEU A 1 182 ? 8.511 5.197 -18.424 1.00 97.75 182 LEU A CA 1
ATOM 1393 C C . LEU A 1 182 ? 9.803 5.567 -19.150 1.00 97.75 182 LEU A C 1
ATOM 1395 O O . LEU A 1 182 ? 9.778 6.383 -20.068 1.00 97.75 182 LEU A O 1
ATOM 1399 N N . LEU A 1 183 ? 10.930 4.955 -18.785 1.00 97.88 183 LEU A N 1
ATOM 1400 C CA . LEU A 1 183 ? 12.216 5.260 -19.419 1.00 97.88 183 LEU A CA 1
ATOM 1401 C C . LEU A 1 183 ? 12.448 4.459 -20.699 1.00 97.88 183 LEU A C 1
ATOM 1403 O O . LEU A 1 183 ? 13.133 4.926 -21.609 1.00 97.88 183 LEU A O 1
ATOM 1407 N N . THR A 1 184 ? 11.910 3.245 -20.775 1.00 97.44 184 THR A N 1
ATOM 1408 C CA . THR A 1 184 ? 12.144 2.351 -21.915 1.00 97.44 184 THR A CA 1
ATOM 1409 C C . THR A 1 184 ? 11.104 2.500 -23.022 1.00 97.44 184 THR A C 1
ATOM 1411 O O . THR A 1 184 ? 11.452 2.425 -24.201 1.00 97.44 184 THR A O 1
ATOM 1414 N N . THR A 1 185 ? 9.847 2.751 -22.661 1.00 96.75 185 THR A N 1
ATOM 1415 C CA . THR A 1 185 ? 8.702 2.897 -23.568 1.00 96.75 185 THR A CA 1
ATOM 1416 C C . THR A 1 185 ? 7.703 3.960 -23.062 1.00 96.75 185 THR A C 1
ATOM 1418 O O . THR A 1 185 ? 6.547 3.626 -22.793 1.00 96.75 185 THR A O 1
ATOM 1421 N N . PRO A 1 186 ? 8.090 5.252 -22.969 1.00 96.81 186 PRO A N 1
ATOM 1422 C CA . PRO A 1 186 ? 7.298 6.282 -22.280 1.00 96.81 186 PRO A CA 1
ATOM 1423 C C . PRO A 1 186 ? 5.843 6.403 -22.753 1.00 96.81 186 PRO A C 1
ATOM 1425 O O . PRO A 1 186 ? 4.925 6.537 -21.952 1.00 96.81 186 PRO A O 1
ATOM 1428 N N . ARG A 1 187 ? 5.608 6.296 -24.067 1.00 96.31 187 ARG A N 1
ATOM 1429 C CA . ARG A 1 187 ? 4.256 6.381 -24.648 1.00 96.31 187 ARG A CA 1
ATOM 1430 C C . ARG A 1 187 ? 3.362 5.216 -24.223 1.00 96.31 187 ARG A C 1
ATOM 1432 O O . ARG A 1 187 ? 2.178 5.420 -23.982 1.00 96.31 187 ARG A O 1
ATOM 1439 N N . LEU A 1 188 ? 3.929 4.010 -24.125 1.00 96.44 188 LEU A N 1
ATOM 1440 C CA . LEU A 1 188 ? 3.193 2.849 -23.627 1.00 96.44 188 LEU A CA 1
ATOM 1441 C C . LEU A 1 188 ? 2.939 2.965 -22.129 1.00 96.44 188 LEU A C 1
ATOM 1443 O O . LEU A 1 188 ? 1.886 2.538 -21.694 1.00 96.44 188 LEU A O 1
ATOM 1447 N N . ALA A 1 189 ? 3.841 3.577 -21.359 1.00 96.94 189 ALA A N 1
ATOM 1448 C CA . ALA A 1 189 ? 3.604 3.817 -19.938 1.00 96.94 189 ALA A CA 1
ATOM 1449 C C . ALA A 1 189 ? 2.432 4.791 -19.702 1.00 96.94 189 ALA A C 1
ATOM 1451 O O . ALA A 1 189 ? 1.569 4.511 -18.878 1.00 96.94 189 ALA A O 1
ATOM 1452 N N . VAL A 1 190 ? 2.337 5.880 -20.480 1.00 97.56 190 VAL A N 1
ATOM 1453 C CA . VAL A 1 190 ? 1.168 6.786 -20.446 1.00 97.56 190 VAL A CA 1
ATOM 1454 C C . VAL A 1 190 ? -0.114 6.038 -20.828 1.00 97.56 190 VAL A C 1
ATOM 1456 O O . VAL A 1 190 ? -1.112 6.120 -20.118 1.00 97.56 190 VAL A O 1
ATOM 1459 N N . GLY A 1 191 ? -0.079 5.254 -21.912 1.00 97.75 191 GLY A N 1
ATOM 1460 C CA . GLY A 1 191 ? -1.203 4.391 -22.289 1.00 97.75 191 GLY A CA 1
ATOM 1461 C C . GLY A 1 191 ? -1.529 3.327 -21.234 1.00 97.75 191 GLY A C 1
ATOM 1462 O O . GLY A 1 191 ? -2.689 2.973 -21.070 1.00 97.75 191 GLY A O 1
ATOM 1463 N N . GLY A 1 192 ? -0.527 2.860 -20.488 1.00 96.94 192 GLY A N 1
ATOM 1464 C CA . GLY A 1 192 ? -0.653 1.902 -19.396 1.00 96.94 192 GLY A CA 1
ATOM 1465 C C . GLY A 1 192 ? -1.452 2.457 -18.224 1.00 96.94 192 GLY A C 1
ATOM 1466 O O . GLY A 1 192 ? -2.264 1.733 -17.662 1.00 96.94 192 GLY A O 1
ATOM 1467 N N . VAL A 1 193 ? -1.320 3.750 -17.912 1.00 96.56 193 VAL A N 1
ATOM 1468 C CA . VAL A 1 193 ? -2.186 4.401 -16.913 1.00 96.56 193 VAL A CA 1
ATOM 1469 C C . VAL A 1 193 ? -3.649 4.326 -17.350 1.00 96.56 193 VAL A C 1
ATOM 1471 O O . VAL A 1 193 ? -4.488 3.855 -16.590 1.00 96.56 193 VAL A O 1
ATOM 1474 N N . VAL A 1 194 ? -3.940 4.708 -18.598 1.00 97.00 194 VAL A N 1
ATOM 1475 C CA . VAL A 1 194 ? -5.305 4.663 -19.152 1.00 97.00 194 VAL A CA 1
ATOM 1476 C C . VAL A 1 194 ? -5.843 3.230 -19.182 1.00 97.00 194 VAL A C 1
ATOM 1478 O O . VAL A 1 194 ? -6.985 2.988 -18.802 1.00 97.00 194 VAL A O 1
ATOM 1481 N N . ALA A 1 195 ? -5.018 2.270 -19.603 1.00 96.31 195 ALA A N 1
ATOM 1482 C CA . ALA A 1 195 ? -5.389 0.862 -19.654 1.00 96.31 195 ALA A CA 1
ATOM 1483 C C . ALA A 1 195 ? -5.638 0.277 -18.257 1.00 96.31 195 ALA A C 1
ATOM 1485 O O . ALA A 1 195 ? -6.593 -0.471 -18.092 1.00 96.31 195 ALA A O 1
ATOM 1486 N N . SER A 1 196 ? -4.837 0.641 -17.252 1.00 95.44 196 SER A N 1
ATOM 1487 C CA . SER A 1 196 ? -5.050 0.210 -15.867 1.00 95.44 196 SER A CA 1
ATOM 1488 C C . SER A 1 196 ? -6.388 0.718 -15.339 1.00 95.44 196 SER A C 1
ATOM 1490 O O . SER A 1 196 ? -7.157 -0.076 -14.811 1.00 95.44 196 SER A O 1
ATOM 1492 N N . SER A 1 197 ? -6.711 1.999 -15.554 1.00 94.62 197 SER A N 1
ATOM 1493 C CA . SER A 1 197 ? -8.018 2.551 -15.179 1.00 94.62 197 SER A CA 1
ATOM 1494 C C . SER A 1 197 ? -9.170 1.861 -15.914 1.00 94.62 197 SER A C 1
ATOM 1496 O O . SER A 1 197 ? -10.187 1.559 -15.301 1.00 94.62 197 SER A O 1
ATOM 1498 N N . ALA A 1 198 ? -9.013 1.564 -17.208 1.00 94.69 198 ALA A N 1
ATOM 1499 C CA . ALA A 1 198 ? -10.034 0.850 -17.973 1.00 94.69 198 ALA A CA 1
ATOM 1500 C C . ALA A 1 198 ? -10.256 -0.582 -17.458 1.00 94.69 198 ALA A C 1
ATOM 1502 O O . ALA A 1 198 ? -11.399 -1.020 -17.368 1.00 94.69 198 ALA A O 1
ATOM 1503 N N . VAL A 1 199 ? -9.189 -1.305 -17.095 1.00 95.00 199 VAL A N 1
ATOM 1504 C CA . VAL A 1 199 ? -9.304 -2.648 -16.503 1.00 95.00 199 VAL A CA 1
ATOM 1505 C C . VAL A 1 199 ? -9.978 -2.587 -15.136 1.00 95.00 199 VAL A C 1
ATOM 1507 O O . VAL A 1 199 ? -10.846 -3.415 -14.885 1.00 95.00 199 VAL A O 1
ATOM 1510 N N . SER A 1 200 ? -9.652 -1.602 -14.293 1.00 93.81 200 SER A N 1
ATOM 1511 C CA . SER A 1 200 ? -10.339 -1.403 -13.010 1.00 93.81 200 SER A CA 1
ATOM 1512 C C . SER A 1 200 ? -11.836 -1.153 -13.200 1.00 93.81 200 SER A C 1
ATOM 1514 O O . SER A 1 200 ? -12.635 -1.855 -12.602 1.00 93.81 200 SER A O 1
ATOM 1516 N N . VAL A 1 201 ? -12.231 -0.268 -14.122 1.00 94.88 201 VAL A N 1
ATOM 1517 C CA . VAL A 1 201 ? -13.656 -0.022 -14.421 1.00 94.88 201 VAL A CA 1
ATOM 1518 C C . VAL A 1 201 ? -14.360 -1.282 -14.929 1.00 94.88 201 VAL A C 1
ATOM 1520 O O . VAL A 1 201 ? -15.499 -1.543 -14.557 1.00 94.88 201 VAL A O 1
ATOM 1523 N N . LEU A 1 202 ? -13.706 -2.078 -15.781 1.00 93.25 202 LEU A N 1
ATOM 1524 C CA . LEU A 1 202 ? -14.273 -3.345 -16.252 1.00 93.25 202 LEU A CA 1
ATOM 1525 C C . LEU A 1 202 ? -14.400 -4.370 -15.123 1.00 93.25 202 LEU A C 1
ATOM 1527 O O . LEU A 1 202 ? -15.380 -5.108 -15.094 1.00 93.25 202 LEU A O 1
ATOM 1531 N N . TYR A 1 203 ? -13.425 -4.419 -14.217 1.00 92.50 203 TYR A N 1
ATOM 1532 C CA . TYR A 1 203 ? -13.487 -5.261 -13.030 1.00 92.50 203 TYR A CA 1
ATOM 1533 C C . TYR A 1 203 ? -14.664 -4.850 -12.144 1.00 92.50 203 TYR A C 1
ATOM 1535 O O . TYR A 1 203 ? -15.501 -5.697 -11.847 1.00 92.50 203 TYR A O 1
ATOM 1543 N N . ASP A 1 204 ? -14.784 -3.563 -11.816 1.00 93.06 204 ASP A N 1
ATOM 1544 C CA . ASP A 1 204 ? -15.863 -3.028 -10.981 1.00 93.06 204 ASP A CA 1
ATOM 1545 C C . ASP A 1 204 ? -17.235 -3.244 -11.626 1.00 93.06 204 ASP A C 1
ATOM 1547 O O . ASP A 1 204 ? -18.176 -3.647 -10.955 1.00 93.06 204 ASP A O 1
ATOM 1551 N N . ALA A 1 205 ? -17.353 -3.074 -12.946 1.00 93.25 205 ALA A N 1
ATOM 1552 C CA . ALA A 1 205 ? -18.598 -3.341 -13.665 1.00 93.25 205 ALA A CA 1
ATOM 1553 C C . ALA A 1 205 ? -19.002 -4.826 -13.633 1.00 93.25 205 ALA A C 1
ATOM 1555 O O . ALA A 1 205 ? -20.187 -5.141 -13.716 1.00 93.25 205 ALA A O 1
ATOM 1556 N N . VAL A 1 206 ? -18.036 -5.745 -13.547 1.00 92.19 206 VAL A N 1
ATOM 1557 C CA . VAL A 1 206 ? -18.304 -7.187 -13.453 1.00 92.19 206 VAL A CA 1
ATOM 1558 C C . VAL A 1 206 ? -18.601 -7.605 -12.017 1.00 92.19 206 VAL A C 1
ATOM 1560 O O . VAL A 1 206 ? -19.475 -8.440 -11.819 1.00 92.19 206 VAL A O 1
ATOM 1563 N N . THR A 1 207 ? -17.893 -7.068 -11.026 1.00 91.25 207 THR A N 1
ATOM 1564 C CA . THR A 1 207 ? -18.064 -7.461 -9.618 1.00 91.25 207 THR A CA 1
ATOM 1565 C C . THR A 1 207 ? -19.221 -6.738 -8.941 1.00 91.25 207 THR A C 1
ATOM 1567 O O . THR A 1 207 ? -19.940 -7.350 -8.157 1.00 91.25 207 THR A O 1
ATOM 1570 N N . ASN A 1 208 ? -19.445 -5.477 -9.304 1.00 92.12 208 ASN A N 1
ATOM 1571 C CA . ASN A 1 208 ? -20.477 -4.593 -8.773 1.00 92.12 208 ASN A CA 1
ATOM 1572 C C . ASN A 1 208 ? -21.274 -3.951 -9.928 1.00 92.12 208 ASN A C 1
ATOM 1574 O O . ASN A 1 208 ? -21.212 -2.740 -10.149 1.00 92.12 208 ASN A O 1
ATOM 1578 N N . PRO A 1 209 ? -22.037 -4.748 -10.704 1.00 92.69 209 PRO A N 1
ATOM 1579 C CA . PRO A 1 209 ? -22.719 -4.268 -11.910 1.00 92.69 209 PRO A CA 1
ATOM 1580 C C . PRO A 1 209 ? -23.809 -3.224 -11.643 1.00 92.69 209 PRO A C 1
ATOM 1582 O O . PRO A 1 209 ? -24.178 -2.475 -12.547 1.00 92.69 209 PRO A O 1
ATOM 1585 N N . VAL A 1 210 ? -24.365 -3.207 -10.430 1.00 92.06 210 VAL A N 1
ATOM 1586 C CA . VAL A 1 210 ? -25.365 -2.242 -9.973 1.00 92.06 210 VAL A CA 1
ATOM 1587 C C . VAL A 1 210 ? -25.004 -1.869 -8.542 1.00 92.06 210 VAL A C 1
ATOM 1589 O O . VAL A 1 210 ? -24.981 -2.738 -7.676 1.00 92.06 210 VAL A O 1
ATOM 1592 N N . VAL A 1 211 ? -24.727 -0.589 -8.307 1.00 92.38 211 VAL A N 1
ATOM 1593 C CA . VAL A 1 211 ? -24.364 -0.041 -6.994 1.00 92.38 211 VAL A CA 1
ATOM 1594 C C . VAL A 1 211 ? -25.462 0.929 -6.568 1.00 92.38 211 VAL A C 1
ATOM 1596 O O . VAL A 1 211 ? -25.847 1.803 -7.346 1.00 92.38 211 VAL A O 1
ATOM 1599 N N . THR A 1 212 ? -26.002 0.744 -5.365 1.00 91.94 212 THR A N 1
ATOM 1600 C CA . THR A 1 212 ? -27.001 1.630 -4.749 1.00 91.94 212 THR A CA 1
ATOM 1601 C C . THR A 1 212 ? -26.469 2.034 -3.385 1.00 91.94 212 THR A C 1
ATOM 1603 O O . THR A 1 212 ? -26.252 1.162 -2.556 1.00 91.94 212 THR A O 1
ATOM 1606 N N . GLU A 1 213 ? -26.262 3.330 -3.172 1.00 89.94 213 GLU A N 1
ATOM 1607 C CA . GLU A 1 213 ? -25.681 3.874 -1.940 1.00 89.94 213 GLU A CA 1
ATOM 1608 C C . GLU A 1 213 ? -26.655 4.866 -1.299 1.00 89.94 213 GLU A C 1
ATOM 1610 O O . GLU A 1 213 ? -27.279 5.675 -1.999 1.00 89.94 213 GLU A O 1
ATOM 1615 N N . GLY A 1 214 ? -26.791 4.794 0.026 1.00 87.62 214 GLY A N 1
ATOM 1616 C CA . GLY A 1 214 ? -27.529 5.759 0.840 1.00 87.62 214 GLY A CA 1
ATOM 1617 C C . GLY A 1 214 ? -26.662 6.952 1.260 1.00 87.62 214 GLY A C 1
ATOM 1618 O O . GLY A 1 214 ? -25.449 6.966 1.063 1.00 87.62 214 GLY A O 1
ATOM 1619 N N . LEU A 1 215 ? -27.284 7.979 1.846 1.00 88.75 215 LEU A N 1
ATOM 1620 C CA . LEU A 1 215 ? -26.545 9.018 2.568 1.00 88.75 215 LEU A CA 1
ATOM 1621 C C . LEU A 1 215 ? -26.327 8.539 4.003 1.00 88.75 215 LEU A C 1
ATOM 1623 O O . LEU A 1 215 ? -27.228 8.662 4.827 1.00 88.75 215 LEU A O 1
ATOM 1627 N N . GLU A 1 216 ? -25.136 8.029 4.293 1.00 78.81 216 GLU A N 1
ATOM 1628 C CA . GLU A 1 216 ? -24.726 7.626 5.638 1.00 78.81 216 GLU A CA 1
ATOM 1629 C C . GLU A 1 216 ? -23.410 8.321 5.994 1.00 78.81 216 GLU A C 1
ATOM 1631 O O . GLU A 1 216 ? -22.512 8.483 5.160 1.00 78.81 216 GLU A O 1
ATOM 1636 N N . THR A 1 217 ? -23.300 8.802 7.230 1.00 78.38 217 THR A N 1
ATOM 1637 C CA . THR A 1 217 ? -22.014 9.255 7.763 1.00 78.38 217 THR A CA 1
ATOM 1638 C C . THR A 1 217 ? -21.212 8.010 8.095 1.00 78.38 217 THR A C 1
ATOM 1640 O O . THR A 1 217 ? -21.571 7.333 9.043 1.00 78.38 217 THR A O 1
ATOM 1643 N N . GLY A 1 218 ? -20.177 7.685 7.319 1.00 79.88 218 GLY A N 1
ATOM 1644 C CA . GLY A 1 218 ? -19.288 6.567 7.648 1.00 79.88 218 GLY A CA 1
ATOM 1645 C C . GLY A 1 218 ? -18.398 6.852 8.869 1.00 79.88 218 GLY A C 1
ATOM 1646 O O . GLY A 1 218 ? -18.308 8.006 9.312 1.00 79.88 218 GLY A O 1
ATOM 1647 N N . PRO A 1 219 ? -17.675 5.833 9.374 1.00 84.00 219 PRO A N 1
ATOM 1648 C CA . PRO A 1 219 ? -16.797 5.990 10.526 1.00 84.00 219 PRO A CA 1
ATOM 1649 C C . PRO A 1 219 ? -15.697 7.023 10.252 1.00 84.00 219 PRO A C 1
ATOM 1651 O O . PRO A 1 219 ? -15.201 7.120 9.122 1.00 84.00 219 PRO A O 1
ATOM 1654 N N . PRO A 1 220 ? -15.244 7.778 11.273 1.00 84.56 220 PRO A N 1
ATOM 1655 C CA . PRO A 1 220 ? -14.159 8.738 11.110 1.00 84.56 220 PRO A CA 1
ATOM 1656 C C . PRO A 1 220 ? -12.919 8.057 10.529 1.00 84.56 220 PRO A C 1
ATOM 1658 O O . PRO A 1 220 ? -12.337 7.195 11.181 1.00 84.56 220 PRO A O 1
ATOM 1661 N N . SER A 1 221 ? -12.458 8.444 9.339 1.00 84.25 221 SER A N 1
ATOM 1662 C CA . SER A 1 221 ? -11.280 7.857 8.681 1.00 84.25 221 SER A CA 1
ATOM 1663 C C . SER A 1 221 ? -10.198 8.906 8.407 1.00 84.25 221 SER A C 1
ATOM 1665 O O . SER A 1 221 ? -10.533 10.059 8.120 1.00 84.25 221 SER A O 1
ATOM 1667 N N . PRO A 1 222 ? -8.900 8.540 8.412 1.00 84.12 222 PRO A N 1
ATOM 1668 C CA . PRO A 1 222 ? -7.860 9.424 7.903 1.00 84.12 222 PRO A CA 1
ATOM 1669 C C . PRO A 1 222 ? -8.163 9.863 6.463 1.00 84.12 222 PRO A C 1
ATOM 1671 O O . PRO A 1 222 ? -8.835 9.139 5.719 1.00 84.12 222 PRO A O 1
ATOM 1674 N N . PRO A 1 223 ? -7.639 11.018 6.019 1.00 88.69 223 PRO A N 1
ATOM 1675 C CA . PRO A 1 223 ? -7.717 11.393 4.615 1.00 88.69 223 PRO A CA 1
ATOM 1676 C C . PRO A 1 223 ? -7.149 10.280 3.725 1.00 88.69 223 PRO A C 1
ATOM 1678 O O . PRO A 1 223 ? -6.112 9.700 4.041 1.00 88.69 223 PRO A O 1
ATOM 1681 N N . SER A 1 224 ? -7.767 10.023 2.572 1.00 87.62 224 SER A N 1
ATOM 1682 C CA . SER A 1 224 ? -7.385 8.913 1.677 1.00 87.62 224 SER A CA 1
ATOM 1683 C C . SER A 1 224 ? -5.925 8.941 1.201 1.00 87.62 224 SER A C 1
ATOM 1685 O O . SER A 1 224 ? -5.375 7.920 0.798 1.00 87.62 224 SER A O 1
ATOM 1687 N N . TRP A 1 225 ? -5.275 10.105 1.252 1.00 88.81 225 TRP A N 1
ATOM 1688 C CA . TRP A 1 225 ? -3.865 10.287 0.907 1.00 88.81 225 TRP A CA 1
ATOM 1689 C C . TRP A 1 225 ? -2.900 10.063 2.081 1.00 88.81 225 TRP A C 1
ATOM 1691 O O . TRP A 1 225 ? -1.694 10.011 1.851 1.00 88.81 225 TRP A O 1
ATOM 1701 N N . ALA A 1 226 ? -3.389 9.942 3.318 1.00 83.69 226 ALA A N 1
ATOM 1702 C CA . ALA A 1 226 ? -2.560 9.827 4.517 1.00 83.69 226 ALA A CA 1
ATOM 1703 C C . ALA A 1 226 ? -1.937 8.432 4.687 1.00 83.69 226 ALA A C 1
ATOM 1705 O O . ALA A 1 226 ? -0.781 8.330 5.082 1.00 83.69 226 ALA A O 1
ATOM 1706 N N . GLY A 1 227 ? -2.671 7.370 4.338 1.00 77.88 227 GLY A N 1
ATOM 1707 C CA . GLY A 1 227 ? -2.205 5.979 4.441 1.00 77.88 227 GLY A CA 1
ATOM 1708 C C . GLY A 1 227 ? -1.391 5.475 3.242 1.00 77.88 227 GLY A C 1
ATOM 1709 O O . GLY A 1 227 ? -1.087 4.290 3.154 1.00 77.88 227 GLY A O 1
ATOM 1710 N N . VAL A 1 228 ? -1.064 6.338 2.276 1.00 85.12 228 VAL A N 1
ATOM 1711 C CA . VAL A 1 228 ? -0.356 5.926 1.055 1.00 85.12 228 VAL A CA 1
ATOM 1712 C C . VAL A 1 228 ? 1.149 5.871 1.314 1.00 85.12 228 VAL A C 1
ATOM 1714 O O . VAL A 1 228 ? 1.758 6.884 1.656 1.00 85.12 228 VAL A O 1
ATOM 1717 N N . GLY A 1 229 ? 1.773 4.718 1.049 1.00 86.44 229 GLY A N 1
ATOM 1718 C CA . GLY A 1 229 ? 3.221 4.485 1.163 1.00 86.44 229 GLY A CA 1
ATOM 1719 C C . GLY A 1 229 ? 4.072 5.223 0.118 1.00 86.44 229 GLY A C 1
ATOM 1720 O O . GLY A 1 229 ? 4.824 4.602 -0.636 1.00 86.44 229 GLY A O 1
ATOM 1721 N N . PHE A 1 230 ? 3.968 6.555 0.046 1.00 91.62 230 PHE A N 1
ATOM 1722 C CA . PHE A 1 230 ? 4.592 7.386 -0.991 1.00 91.62 230 PHE A CA 1
ATOM 1723 C C . PHE A 1 230 ? 6.115 7.220 -1.069 1.00 91.62 230 PHE A C 1
ATOM 1725 O O . PHE A 1 230 ? 6.682 7.241 -2.163 1.00 91.62 230 PHE A O 1
ATOM 1732 N N . GLN A 1 231 ? 6.781 7.015 0.072 1.00 94.56 231 GLN A N 1
ATOM 1733 C CA . GLN A 1 231 ? 8.225 6.793 0.132 1.00 94.56 231 GLN A CA 1
ATOM 1734 C C . GLN A 1 231 ? 8.607 5.469 -0.547 1.00 94.56 231 GLN A C 1
ATOM 1736 O O . GLN A 1 231 ? 9.498 5.465 -1.400 1.00 94.56 231 GLN A O 1
ATOM 1741 N N . ALA A 1 232 ? 7.890 4.378 -0.259 1.00 94.31 232 ALA A N 1
ATOM 1742 C CA . ALA A 1 232 ? 8.120 3.078 -0.884 1.00 94.31 232 ALA A CA 1
ATOM 1743 C C . ALA A 1 232 ? 7.810 3.116 -2.392 1.00 94.31 232 ALA A C 1
ATOM 1745 O O . ALA A 1 232 ? 8.555 2.552 -3.197 1.00 94.31 232 ALA A O 1
ATOM 1746 N N . HIS A 1 233 ? 6.764 3.849 -2.797 1.00 96.75 233 HIS A N 1
ATOM 1747 C CA . HIS A 1 233 ? 6.439 4.087 -4.207 1.00 96.75 233 HIS A CA 1
ATOM 1748 C C . HIS A 1 233 ? 7.570 4.834 -4.932 1.00 96.75 233 HIS A C 1
ATOM 1750 O O . HIS A 1 233 ? 8.007 4.417 -6.007 1.00 96.75 233 HIS A O 1
ATOM 1756 N N . LEU A 1 234 ? 8.087 5.916 -4.338 1.00 97.62 234 LEU A N 1
ATOM 1757 C CA . LEU A 1 234 ? 9.202 6.684 -4.895 1.00 97.62 234 LEU A CA 1
ATOM 1758 C C . LEU A 1 234 ? 10.482 5.841 -4.976 1.00 97.62 234 LEU A C 1
ATOM 1760 O O . LEU A 1 234 ? 11.158 5.860 -6.007 1.00 97.62 234 LEU A O 1
ATOM 1764 N N . LEU A 1 235 ? 10.804 5.076 -3.930 1.00 97.88 235 LEU A N 1
ATOM 1765 C CA . LEU A 1 235 ? 11.957 4.176 -3.917 1.00 97.88 235 LEU A CA 1
ATOM 1766 C C . LEU A 1 235 ? 11.852 3.128 -5.029 1.00 97.88 235 LEU A C 1
ATOM 1768 O O . LEU A 1 235 ? 12.782 2.979 -5.826 1.00 97.88 235 LEU A O 1
ATOM 1772 N N . GLY A 1 236 ? 10.703 2.456 -5.125 1.00 98.31 236 GLY A N 1
ATOM 1773 C CA . GLY A 1 236 ? 10.400 1.506 -6.189 1.00 98.31 236 GLY A CA 1
ATOM 1774 C C . GLY A 1 236 ? 10.593 2.125 -7.570 1.00 98.31 236 GLY A C 1
ATOM 1775 O O . GLY A 1 236 ? 11.370 1.614 -8.383 1.00 98.31 236 GLY A O 1
ATOM 1776 N N . PHE A 1 237 ? 9.976 3.284 -7.814 1.00 98.69 237 PHE A N 1
ATOM 1777 C CA . PHE A 1 237 ? 10.122 4.039 -9.059 1.00 98.69 237 PHE A CA 1
ATOM 1778 C C . PHE A 1 237 ? 11.586 4.319 -9.419 1.00 98.69 237 PHE A C 1
ATOM 1780 O O . PHE A 1 237 ? 12.003 4.066 -10.555 1.00 98.69 237 PHE A O 1
ATOM 1787 N N . LEU A 1 238 ? 12.381 4.811 -8.466 1.00 98.44 238 LEU A N 1
ATOM 1788 C CA . LEU A 1 238 ? 13.790 5.142 -8.675 1.00 98.44 238 LEU A CA 1
ATOM 1789 C C . LEU A 1 238 ? 14.629 3.899 -8.998 1.00 98.44 238 LEU A C 1
ATOM 1791 O O . LEU A 1 238 ? 15.420 3.922 -9.946 1.00 98.44 238 LEU A O 1
ATOM 1795 N N . VAL A 1 239 ? 14.417 2.795 -8.277 1.00 98.56 239 VAL A N 1
ATOM 1796 C CA . VAL A 1 239 ? 15.067 1.503 -8.556 1.00 98.56 239 VAL A CA 1
ATOM 1797 C C . VAL A 1 239 ? 14.716 1.027 -9.968 1.00 98.56 239 VAL A C 1
ATOM 1799 O O . VAL A 1 239 ? 15.610 0.700 -10.756 1.00 98.56 239 VAL A O 1
ATOM 1802 N N . GLY A 1 240 ? 13.437 1.083 -10.340 1.00 98.56 240 GLY A N 1
ATOM 1803 C CA . GLY A 1 240 ? 12.957 0.769 -11.685 1.00 98.56 240 GLY A CA 1
ATOM 1804 C C . GLY A 1 240 ? 13.599 1.625 -12.780 1.00 98.56 240 GLY A C 1
ATOM 1805 O O . GLY A 1 240 ? 14.059 1.103 -13.804 1.00 98.56 240 GLY A O 1
ATOM 1806 N N . ALA A 1 241 ? 13.701 2.936 -12.553 1.00 98.50 241 ALA A N 1
ATOM 1807 C CA . ALA A 1 241 ? 14.345 3.877 -13.464 1.00 98.50 241 ALA A CA 1
ATOM 1808 C C . ALA A 1 241 ? 15.848 3.578 -13.628 1.00 98.50 241 ALA A C 1
ATOM 1810 O O . ALA A 1 241 ? 16.359 3.544 -14.753 1.00 98.50 241 ALA A O 1
ATOM 1811 N N . LEU A 1 242 ? 16.564 3.283 -12.539 1.00 97.75 242 LEU A N 1
ATOM 1812 C CA . LEU A 1 242 ? 17.977 2.889 -12.581 1.00 97.75 242 LEU A CA 1
ATOM 1813 C C . LEU A 1 242 ? 18.176 1.563 -13.334 1.00 97.75 242 LEU A C 1
ATOM 1815 O O . LEU A 1 242 ? 19.086 1.455 -14.168 1.00 97.75 242 LEU A O 1
ATOM 1819 N N . CYS A 1 243 ? 17.297 0.578 -13.125 1.00 97.75 243 CYS A N 1
ATOM 1820 C CA . CYS A 1 243 ? 17.276 -0.665 -13.898 1.00 97.75 243 CYS A CA 1
ATOM 1821 C C . CYS A 1 243 ? 17.052 -0.402 -15.396 1.00 97.75 243 CYS A C 1
ATOM 1823 O O . CYS A 1 243 ? 17.774 -0.957 -16.234 1.00 97.75 243 CYS A O 1
ATOM 1825 N N . ALA A 1 244 ? 16.115 0.480 -15.754 1.00 98.00 244 ALA A N 1
ATOM 1826 C CA . ALA A 1 244 ? 15.885 0.881 -17.140 1.00 98.00 244 ALA A CA 1
ATOM 1827 C C . ALA A 1 244 ? 17.115 1.550 -17.757 1.00 98.00 244 ALA A C 1
ATOM 1829 O O . ALA A 1 244 ? 17.531 1.166 -18.852 1.00 98.00 244 ALA A O 1
ATOM 1830 N N . ILE A 1 245 ? 17.757 2.486 -17.053 1.00 96.31 245 ILE A N 1
ATOM 1831 C CA . ILE A 1 245 ? 18.993 3.139 -17.507 1.00 96.31 245 ILE A CA 1
ATOM 1832 C C . ILE A 1 245 ? 20.088 2.098 -17.754 1.00 96.31 245 ILE A C 1
ATOM 1834 O O . ILE A 1 245 ? 20.760 2.142 -18.789 1.00 96.31 245 ILE A O 1
ATOM 1838 N N . ALA A 1 246 ? 20.257 1.130 -16.850 1.00 94.06 246 ALA A N 1
ATOM 1839 C CA . ALA A 1 246 ? 21.226 0.052 -17.017 1.00 94.06 246 ALA A CA 1
ATOM 1840 C C . ALA A 1 246 ? 20.928 -0.803 -18.263 1.00 94.06 246 ALA A C 1
ATOM 1842 O O . ALA A 1 246 ? 21.847 -1.130 -19.022 1.00 94.06 246 ALA A O 1
ATOM 1843 N N . VAL A 1 247 ? 19.658 -1.132 -18.519 1.00 93.88 247 VAL A N 1
ATOM 1844 C CA . VAL A 1 247 ? 19.231 -1.880 -19.714 1.00 93.88 247 VAL A CA 1
ATOM 1845 C C . VAL A 1 247 ? 19.450 -1.071 -20.994 1.00 93.88 247 VAL A C 1
ATOM 1847 O O . VAL A 1 247 ? 20.047 -1.590 -21.940 1.00 93.88 247 VAL A O 1
ATOM 1850 N N . LEU A 1 248 ? 19.035 0.196 -21.024 1.00 94.44 248 LEU A N 1
ATOM 1851 C CA . LEU A 1 248 ? 19.214 1.108 -22.159 1.00 94.44 248 LEU A CA 1
ATOM 1852 C C . LEU A 1 248 ? 20.697 1.279 -22.504 1.00 94.44 248 LEU A C 1
ATOM 1854 O O . LEU A 1 248 ? 21.083 1.135 -23.666 1.00 94.44 248 LEU A O 1
ATOM 1858 N N . ARG A 1 249 ? 21.552 1.471 -21.490 1.00 90.69 249 ARG A N 1
ATOM 1859 C CA . ARG A 1 249 ? 23.014 1.546 -21.654 1.00 90.69 249 ARG A CA 1
ATOM 1860 C C . ARG A 1 249 ? 23.596 0.253 -22.213 1.00 90.69 249 ARG A C 1
ATOM 1862 O O . ARG A 1 249 ? 24.359 0.300 -23.175 1.00 90.69 249 ARG A O 1
ATOM 1869 N N . ARG A 1 250 ? 23.212 -0.906 -21.666 1.00 90.06 250 ARG A N 1
ATOM 1870 C CA . ARG A 1 250 ? 23.670 -2.217 -22.170 1.00 90.06 250 ARG A CA 1
ATOM 1871 C C . ARG A 1 250 ? 23.254 -2.460 -23.619 1.00 90.06 250 ARG A C 1
ATOM 1873 O O . ARG A 1 250 ? 24.002 -3.091 -24.360 1.00 90.06 250 ARG A O 1
ATOM 1880 N N . ARG A 1 251 ? 22.084 -1.959 -24.021 1.00 90.81 251 ARG A N 1
ATOM 1881 C CA . ARG A 1 251 ? 21.558 -2.073 -25.389 1.00 90.81 251 ARG A CA 1
ATOM 1882 C C . ARG A 1 251 ? 22.032 -0.960 -26.326 1.00 90.81 251 ARG A C 1
ATOM 1884 O O . ARG A 1 251 ? 21.767 -1.056 -27.517 1.00 90.81 251 ARG A O 1
ATOM 1891 N N . ARG A 1 252 ? 22.737 0.057 -25.814 1.00 91.38 252 ARG A N 1
ATOM 1892 C CA . ARG A 1 252 ? 23.153 1.264 -26.554 1.00 91.38 252 ARG A CA 1
ATOM 1893 C C . ARG A 1 252 ? 21.974 1.966 -27.240 1.00 91.38 252 ARG A C 1
ATOM 1895 O O . ARG A 1 252 ? 22.091 2.432 -28.367 1.00 91.38 252 ARG A O 1
ATOM 1902 N N . VAL A 1 253 ? 20.838 2.023 -26.547 1.00 92.38 253 VAL A N 1
ATOM 1903 C CA . VAL A 1 253 ? 19.628 2.717 -27.000 1.00 92.38 253 VAL A CA 1
ATOM 1904 C C . VAL A 1 253 ? 19.455 3.983 -26.172 1.00 92.38 253 VAL A C 1
ATOM 1906 O O . VAL A 1 253 ? 19.565 3.948 -24.945 1.00 92.38 253 VAL A O 1
ATOM 1909 N N . THR A 1 254 ? 19.164 5.090 -26.846 1.00 94.12 254 THR A N 1
ATOM 1910 C CA . THR A 1 254 ? 18.858 6.377 -26.217 1.00 94.12 254 THR A CA 1
ATOM 1911 C C . THR A 1 254 ? 17.378 6.679 -26.457 1.00 94.12 254 THR A C 1
ATOM 1913 O O . THR A 1 254 ? 16.980 6.764 -27.620 1.00 94.12 254 THR A O 1
ATOM 1916 N N . PRO A 1 255 ? 16.543 6.786 -25.406 1.00 95.88 255 PRO A N 1
ATOM 1917 C CA . PRO A 1 255 ? 15.136 7.135 -25.569 1.00 95.88 255 PRO A CA 1
ATOM 1918 C C . PRO A 1 255 ? 14.979 8.618 -25.937 1.00 95.88 255 PRO A C 1
ATOM 1920 O O . PRO A 1 255 ? 15.904 9.414 -25.779 1.00 95.88 255 PRO A O 1
ATOM 1923 N N . ALA A 1 256 ? 13.796 8.996 -26.418 1.00 96.19 256 ALA A N 1
ATOM 1924 C CA . ALA A 1 256 ? 13.467 10.393 -26.687 1.00 96.19 256 ALA A CA 1
ATOM 1925 C C . ALA A 1 256 ? 13.280 11.149 -25.356 1.00 96.19 256 ALA A C 1
ATOM 1927 O O . ALA A 1 256 ? 12.440 10.768 -24.537 1.00 96.19 256 ALA A O 1
ATOM 1928 N N . ALA A 1 257 ? 14.106 12.172 -25.112 1.00 95.69 257 ALA A N 1
ATOM 1929 C CA . ALA A 1 257 ? 14.174 12.874 -23.826 1.00 95.69 257 ALA A CA 1
ATOM 1930 C C . ALA A 1 257 ? 12.866 13.599 -23.476 1.00 95.69 257 ALA A C 1
ATOM 1932 O O . ALA A 1 257 ? 12.421 13.556 -22.333 1.00 95.69 257 ALA A O 1
ATOM 1933 N N . ASP A 1 258 ? 12.242 14.217 -24.476 1.00 96.94 258 ASP A N 1
ATOM 1934 C CA . ASP A 1 258 ? 10.934 14.868 -24.410 1.00 96.94 258 ASP A CA 1
ATOM 1935 C C . ASP A 1 258 ? 9.827 13.882 -24.017 1.00 96.94 258 ASP A C 1
ATOM 1937 O O . ASP A 1 258 ? 9.001 14.188 -23.160 1.00 96.94 258 ASP A O 1
ATOM 1941 N N . ALA A 1 259 ? 9.849 12.668 -24.573 1.00 97.44 259 ALA A N 1
ATOM 1942 C CA . ALA A 1 259 ? 8.881 11.630 -24.237 1.00 97.44 259 ALA A CA 1
ATOM 1943 C C . ALA A 1 259 ? 9.070 11.092 -22.810 1.00 97.44 259 ALA A C 1
ATOM 1945 O O . ALA A 1 259 ? 8.078 10.848 -22.129 1.00 97.44 259 ALA A O 1
ATOM 1946 N N . VAL A 1 260 ? 10.317 10.917 -22.347 1.00 98.00 260 VAL A N 1
ATOM 1947 C CA . VAL A 1 260 ? 10.607 10.523 -20.953 1.00 98.00 260 VAL A CA 1
ATOM 1948 C C . VAL A 1 260 ? 10.161 11.621 -19.990 1.00 98.00 260 VAL A C 1
ATOM 1950 O O . VAL A 1 260 ? 9.460 11.329 -19.028 1.00 98.00 260 VAL A O 1
ATOM 1953 N N . PHE A 1 261 ? 10.526 12.876 -20.265 1.00 98.38 261 PHE A N 1
ATOM 1954 C CA . PHE A 1 261 ? 10.146 14.024 -19.444 1.00 98.38 261 PHE A CA 1
ATOM 1955 C C . PHE A 1 261 ? 8.623 14.179 -19.371 1.00 98.38 261 PHE A C 1
ATOM 1957 O O . PHE A 1 261 ? 8.055 14.146 -18.283 1.00 98.38 261 PHE A O 1
ATOM 1964 N N . GLY A 1 262 ? 7.953 14.289 -20.522 1.00 98.19 262 GLY A N 1
ATOM 1965 C CA . GLY A 1 262 ? 6.504 14.471 -20.585 1.00 98.19 262 GLY A CA 1
ATOM 1966 C C . GLY A 1 262 ? 5.743 13.278 -20.011 1.00 98.19 262 GLY A C 1
ATOM 1967 O O . GLY A 1 262 ? 4.801 13.464 -19.248 1.00 98.19 262 GLY A O 1
ATOM 1968 N N . GLY A 1 263 ? 6.186 12.052 -20.310 1.00 98.06 263 GLY A N 1
ATOM 1969 C CA . GLY A 1 263 ? 5.600 10.837 -19.747 1.00 98.06 263 GLY A CA 1
ATOM 1970 C C . GLY A 1 263 ? 5.711 10.791 -18.225 1.00 98.06 263 GLY A C 1
ATOM 1971 O O . GLY A 1 263 ? 4.722 10.506 -17.561 1.00 98.06 263 GLY A O 1
ATOM 1972 N N . LEU A 1 264 ? 6.876 11.124 -17.665 1.00 98.25 264 LEU A N 1
ATOM 1973 C CA . LEU A 1 264 ? 7.088 11.140 -16.217 1.00 98.25 264 LEU A CA 1
ATOM 1974 C C . LEU A 1 264 ? 6.309 12.262 -15.527 1.00 98.25 264 LEU A C 1
ATOM 1976 O O . LEU A 1 264 ? 5.748 12.027 -14.466 1.00 98.25 264 LEU A O 1
ATOM 1980 N N . VAL A 1 265 ? 6.206 13.450 -16.125 1.00 98.50 265 VAL A N 1
ATOM 1981 C CA . VAL A 1 265 ? 5.352 14.513 -15.574 1.00 98.50 265 VAL A CA 1
ATOM 1982 C C . VAL A 1 265 ? 3.893 14.059 -15.535 1.00 98.50 265 VAL A C 1
ATOM 1984 O O . VAL A 1 265 ? 3.270 14.114 -14.480 1.00 98.50 265 VAL A O 1
ATOM 1987 N N . LEU A 1 266 ? 3.352 13.561 -16.650 1.00 98.12 266 LEU A N 1
ATOM 1988 C CA . LEU A 1 266 ? 1.949 13.145 -16.727 1.00 98.12 266 LEU A CA 1
ATOM 1989 C C . LEU A 1 266 ? 1.650 11.969 -15.795 1.00 98.12 266 LEU A C 1
ATOM 1991 O O . LEU A 1 266 ? 0.740 12.045 -14.973 1.00 98.12 266 LEU A O 1
ATOM 1995 N N . VAL A 1 267 ? 2.433 10.894 -15.895 1.00 97.62 267 VAL A N 1
ATOM 1996 C CA . VAL A 1 267 ? 2.234 9.702 -15.065 1.00 97.62 267 VAL A CA 1
ATOM 1997 C C . VAL A 1 267 ? 2.521 10.015 -13.603 1.00 97.62 267 VAL A C 1
ATOM 1999 O O . VAL A 1 267 ? 1.755 9.592 -12.753 1.00 97.62 267 VAL A O 1
ATOM 2002 N N . GLY A 1 268 ? 3.562 10.784 -13.286 1.00 97.12 268 GLY A N 1
ATOM 2003 C CA . GLY A 1 268 ? 3.901 11.135 -11.909 1.00 97.12 268 GLY A CA 1
ATOM 2004 C C . GLY A 1 268 ? 2.869 12.032 -11.228 1.00 97.12 268 GLY A C 1
ATOM 2005 O O . GLY A 1 268 ? 2.649 11.883 -10.029 1.00 97.12 268 GLY A O 1
ATOM 2006 N N . LEU A 1 269 ? 2.204 12.923 -11.974 1.00 97.31 269 LEU A N 1
ATOM 2007 C CA . LEU A 1 269 ? 1.091 13.723 -11.457 1.00 97.31 269 LEU A CA 1
ATOM 2008 C C . LEU A 1 269 ? -0.132 12.851 -11.154 1.00 97.31 269 LEU A C 1
ATOM 2010 O O . LEU A 1 269 ? -0.716 12.989 -10.081 1.00 97.31 269 LEU A O 1
ATOM 2014 N N . VAL A 1 270 ? -0.484 11.941 -12.071 1.00 95.94 270 VAL A N 1
ATOM 2015 C CA . VAL A 1 270 ? -1.648 11.045 -11.938 1.00 95.94 270 VAL A CA 1
ATOM 2016 C C . VAL A 1 270 ? -1.422 9.954 -10.887 1.00 95.94 270 VAL A C 1
ATOM 2018 O O . VAL A 1 270 ? -2.322 9.651 -10.118 1.00 95.94 270 VAL A O 1
ATOM 2021 N N . GLN A 1 271 ? -0.220 9.384 -10.831 1.00 94.19 271 GLN A N 1
ATOM 2022 C CA . GLN A 1 271 ? 0.163 8.301 -9.917 1.00 94.19 271 GLN A CA 1
ATOM 2023 C C . GLN A 1 271 ? 0.789 8.825 -8.618 1.00 94.19 271 GLN A C 1
ATOM 2025 O O . GLN A 1 271 ? 1.517 8.097 -7.947 1.00 94.19 271 GLN A O 1
ATOM 2030 N N . SER A 1 272 ? 0.557 10.093 -8.272 1.00 94.88 272 SER A N 1
ATOM 2031 C CA . SER A 1 272 ? 0.935 10.675 -6.978 1.00 94.88 272 SER A CA 1
ATOM 2032 C C . SER A 1 272 ? 2.416 10.519 -6.584 1.00 94.88 272 SER A C 1
ATOM 2034 O O . SER A 1 272 ? 2.736 10.456 -5.403 1.00 94.88 272 SER A O 1
ATOM 2036 N N . LEU A 1 273 ? 3.356 10.534 -7.542 1.00 95.94 273 LEU A N 1
ATOM 2037 C CA . LEU A 1 273 ? 4.805 10.558 -7.245 1.00 95.94 273 LEU A CA 1
ATOM 2038 C C . LEU A 1 273 ? 5.257 11.855 -6.551 1.00 95.94 273 LEU A C 1
ATOM 2040 O O . LEU A 1 273 ? 6.382 11.950 -6.068 1.00 95.94 273 LEU A O 1
ATOM 2044 N N . TRP A 1 274 ? 4.386 12.863 -6.533 1.00 95.81 274 TRP A N 1
ATOM 2045 C CA . TRP A 1 274 ? 4.551 14.114 -5.802 1.00 95.81 274 TRP A CA 1
ATOM 2046 C C . TRP A 1 274 ? 4.079 14.024 -4.343 1.00 95.81 274 TRP A C 1
ATOM 2048 O O . TRP A 1 274 ? 4.205 15.006 -3.619 1.00 95.81 274 TRP A O 1
ATOM 2058 N N . LEU A 1 275 ? 3.476 12.913 -3.909 1.00 95.44 275 LEU A N 1
ATOM 2059 C CA . LEU A 1 275 ? 2.867 12.827 -2.587 1.00 95.44 275 LEU A CA 1
ATOM 2060 C C . LEU A 1 275 ? 3.933 12.966 -1.491 1.00 95.44 275 LEU A C 1
ATOM 2062 O O . LEU A 1 275 ? 4.934 12.256 -1.496 1.00 95.44 275 LEU A O 1
ATOM 2066 N N . LEU A 1 276 ? 3.714 13.910 -0.575 1.00 91.94 276 LEU A N 1
ATOM 2067 C CA . LEU A 1 276 ? 4.577 14.174 0.574 1.00 91.94 276 LEU A CA 1
ATOM 2068 C C . LEU A 1 276 ? 3.692 14.526 1.765 1.00 91.94 276 LEU A C 1
ATOM 2070 O O . LEU A 1 276 ? 3.111 15.616 1.814 1.00 91.94 276 LEU A O 1
ATOM 2074 N N . VAL A 1 277 ? 3.575 13.578 2.686 1.00 87.12 277 VAL A N 1
ATOM 2075 C CA . VAL A 1 277 ? 2.676 13.647 3.837 1.00 87.12 277 VAL A CA 1
ATOM 2076 C C . VAL A 1 277 ? 3.490 13.513 5.108 1.00 87.12 277 VAL A C 1
ATOM 2078 O O . VAL A 1 277 ? 4.345 12.633 5.191 1.00 87.12 277 VAL A O 1
ATOM 2081 N N . LEU A 1 278 ? 3.214 14.376 6.084 1.00 83.69 278 LEU A N 1
ATOM 2082 C CA . LEU A 1 278 ? 3.733 14.241 7.440 1.00 83.69 278 LEU A CA 1
ATOM 2083 C C . LEU A 1 278 ? 2.559 14.113 8.421 1.00 83.69 278 LEU A C 1
ATOM 2085 O O . LEU A 1 278 ? 1.633 14.934 8.345 1.00 83.69 278 LEU A O 1
ATOM 2089 N N . PRO A 1 279 ? 2.567 13.103 9.308 1.00 75.38 279 PRO A N 1
ATOM 2090 C CA . PRO A 1 279 ? 1.643 13.060 10.432 1.00 75.38 279 PRO A CA 1
ATOM 2091 C C . PRO A 1 279 ? 1.977 14.192 11.414 1.00 75.38 279 PRO A C 1
ATOM 2093 O O . PRO A 1 279 ? 3.144 14.544 11.594 1.00 75.38 279 PRO A O 1
ATOM 2096 N N . GLY A 1 280 ? 0.946 14.791 11.998 1.00 71.25 280 GLY A N 1
ATOM 2097 C CA . GLY A 1 280 ? 1.034 15.811 13.040 1.00 71.25 280 GLY A CA 1
ATOM 2098 C C . GLY A 1 280 ? 0.424 15.327 14.355 1.00 71.25 280 GLY A C 1
ATOM 2099 O O . GLY A 1 280 ? 0.067 14.160 14.507 1.00 71.25 280 GLY A O 1
ATOM 2100 N N . GLU A 1 281 ? 0.287 16.242 15.311 1.00 69.50 281 GLU A N 1
ATOM 2101 C CA . GLU A 1 281 ? -0.314 15.956 16.617 1.00 69.50 281 GLU A CA 1
ATOM 2102 C C . GLU A 1 281 ? -1.832 15.732 16.515 1.00 69.50 281 GLU A C 1
ATOM 2104 O O . GLU A 1 281 ? -2.482 16.201 15.575 1.00 69.50 281 GLU A O 1
ATOM 2109 N N . ALA A 1 282 ? -2.395 15.015 17.495 1.00 67.94 282 ALA A N 1
ATOM 2110 C CA . ALA A 1 282 ? -3.838 14.800 17.657 1.00 67.94 282 ALA A CA 1
ATOM 2111 C C . ALA A 1 282 ? -4.561 14.280 16.393 1.00 67.94 282 ALA A C 1
ATOM 2113 O O . ALA A 1 282 ? -5.668 14.709 16.071 1.00 67.94 282 ALA A O 1
ATOM 2114 N N . GLY A 1 283 ? -3.927 13.373 15.639 1.00 69.75 283 GLY A N 1
ATOM 2115 C CA . GLY A 1 283 ? -4.533 12.766 14.446 1.00 69.75 283 GLY A CA 1
ATOM 2116 C C . GLY A 1 283 ? -4.611 13.691 13.225 1.00 69.75 283 GLY A C 1
ATOM 2117 O O . GLY A 1 283 ? -5.367 13.421 12.290 1.00 69.75 283 GLY A O 1
ATOM 2118 N N . THR A 1 284 ? -3.844 14.783 13.205 1.00 80.69 284 THR A N 1
ATOM 2119 C CA . THR A 1 284 ? -3.757 15.676 12.042 1.00 80.69 284 THR A CA 1
ATOM 2120 C C . THR A 1 284 ? -2.740 15.174 11.011 1.00 80.69 284 THR A C 1
ATOM 2122 O O . THR A 1 284 ? -1.746 14.535 11.345 1.00 80.69 284 THR A O 1
ATOM 2125 N N . TYR A 1 285 ? -2.966 15.477 9.729 1.00 85.12 285 TYR A N 1
ATOM 2126 C CA . TYR A 1 285 ? -2.039 15.152 8.639 1.00 85.12 285 TYR A CA 1
ATOM 2127 C C . TYR A 1 285 ? -1.797 16.385 7.773 1.00 85.12 285 TYR A C 1
ATOM 2129 O O . TYR A 1 285 ? -2.743 17.069 7.378 1.00 85.12 285 TYR A O 1
ATOM 2137 N N . THR A 1 286 ? -0.539 16.647 7.422 1.00 90.19 286 THR A N 1
ATOM 2138 C CA . THR A 1 286 ? -0.169 17.776 6.557 1.00 90.19 286 THR A CA 1
ATOM 2139 C C . THR A 1 286 ? 0.315 17.285 5.197 1.00 90.19 286 THR A C 1
ATOM 2141 O O . THR A 1 286 ? 1.255 16.497 5.105 1.00 90.19 286 THR A O 1
ATOM 2144 N N . LEU A 1 287 ? -0.307 17.789 4.124 1.00 93.62 287 LEU A N 1
ATOM 2145 C CA . LEU A 1 287 ? 0.045 17.475 2.738 1.00 93.62 287 LEU A CA 1
ATOM 2146 C C . LEU A 1 287 ? 0.846 18.612 2.082 1.00 93.62 287 LEU A C 1
ATOM 2148 O O . LEU A 1 287 ? 0.295 19.655 1.720 1.00 93.62 287 LEU A O 1
ATOM 2152 N N . TYR A 1 288 ? 2.129 18.381 1.802 1.00 93.06 288 TYR A N 1
ATOM 2153 C CA . TYR A 1 288 ? 3.028 19.366 1.182 1.00 93.06 288 TYR A CA 1
ATOM 2154 C C . TYR A 1 288 ? 2.981 19.335 -0.354 1.00 93.06 288 TYR A C 1
ATOM 2156 O O . TYR A 1 288 ? 3.995 19.166 -1.038 1.00 93.06 288 TYR A O 1
ATOM 2164 N N . ARG A 1 289 ? 1.786 19.539 -0.924 1.00 95.12 289 ARG A N 1
ATOM 2165 C CA . ARG A 1 289 ? 1.517 19.388 -2.369 1.00 95.12 289 ARG A CA 1
ATOM 2166 C C . ARG A 1 289 ? 2.438 20.225 -3.267 1.00 95.12 289 ARG A C 1
ATOM 2168 O O . ARG A 1 289 ? 2.946 19.715 -4.261 1.00 95.12 289 ARG A O 1
ATOM 2175 N N . GLY A 1 290 ? 2.673 21.495 -2.929 1.00 94.06 290 GLY A N 1
ATOM 2176 C CA . GLY A 1 290 ? 3.509 22.391 -3.743 1.00 94.06 290 GLY A CA 1
ATOM 2177 C C . GLY A 1 290 ? 4.980 21.961 -3.808 1.00 94.06 290 GLY A C 1
ATOM 2178 O O . GLY A 1 290 ? 5.587 21.972 -4.882 1.00 94.06 290 GLY A O 1
ATOM 2179 N N . ILE A 1 291 ? 5.534 21.521 -2.673 1.00 93.06 291 ILE A N 1
ATOM 2180 C CA . ILE A 1 291 ? 6.908 21.006 -2.583 1.00 93.06 291 ILE A CA 1
ATOM 2181 C C . ILE A 1 291 ? 7.023 19.717 -3.395 1.00 93.06 291 ILE A C 1
ATOM 2183 O O . ILE A 1 291 ? 7.919 19.587 -4.228 1.00 93.06 291 ILE A O 1
ATOM 2187 N N . GLY A 1 292 ? 6.068 18.806 -3.211 1.00 94.81 292 GLY A N 1
ATOM 2188 C CA . GLY A 1 292 ? 6.005 17.539 -3.923 1.00 94.81 292 GLY A CA 1
ATOM 2189 C C . GLY A 1 292 ? 5.960 17.680 -5.447 1.00 94.81 292 GLY A C 1
ATOM 2190 O O . GLY A 1 292 ? 6.728 17.034 -6.160 1.00 94.81 292 GLY A O 1
ATOM 2191 N N . VAL A 1 293 ? 5.108 18.567 -5.972 1.00 97.44 293 VAL A N 1
ATOM 2192 C CA . VAL A 1 293 ? 5.009 18.816 -7.424 1.00 97.44 293 VAL A CA 1
ATOM 2193 C C . VAL A 1 293 ? 6.289 19.461 -7.966 1.00 97.44 293 VAL A C 1
ATOM 2195 O O . VAL A 1 293 ? 6.763 19.096 -9.044 1.00 97.44 293 VAL A O 1
ATOM 2198 N N . THR A 1 294 ? 6.902 20.371 -7.204 1.00 95.56 294 THR A N 1
ATOM 2199 C CA . THR A 1 294 ? 8.193 20.977 -7.570 1.00 95.56 294 THR A CA 1
ATOM 2200 C C . THR A 1 294 ? 9.299 19.922 -7.642 1.00 95.56 294 THR A C 1
ATOM 2202 O O . THR A 1 294 ? 10.063 19.882 -8.612 1.00 95.56 294 THR A O 1
ATOM 2205 N N . PHE A 1 295 ? 9.351 19.023 -6.656 1.00 95.31 295 PHE A N 1
ATOM 2206 C CA . PHE A 1 295 ? 10.259 17.880 -6.651 1.00 95.31 295 PHE A CA 1
ATOM 2207 C C . PHE A 1 295 ? 10.032 16.972 -7.864 1.00 95.31 295 PHE A C 1
ATOM 2209 O O . PHE A 1 295 ? 10.999 16.605 -8.529 1.00 95.31 295 PHE A O 1
ATOM 2216 N N . LEU A 1 296 ? 8.777 16.668 -8.213 1.00 97.69 296 LEU A N 1
ATOM 2217 C CA . LEU A 1 296 ? 8.451 15.849 -9.382 1.00 97.69 296 LEU A CA 1
ATOM 2218 C C . LEU A 1 296 ? 8.982 16.462 -10.688 1.00 97.69 296 LEU A C 1
ATOM 2220 O O . LEU A 1 296 ? 9.549 15.740 -11.510 1.00 97.69 296 LEU A O 1
ATOM 2224 N N . PHE A 1 297 ? 8.862 17.779 -10.887 1.00 97.88 297 PHE A N 1
ATOM 2225 C CA . PHE A 1 297 ? 9.433 18.433 -12.071 1.00 97.88 297 PHE A CA 1
ATOM 2226 C C . PHE A 1 297 ? 10.959 18.321 -12.115 1.00 97.88 297 PHE A C 1
ATOM 2228 O O . PHE A 1 297 ? 11.522 18.002 -13.167 1.00 97.88 297 PHE A O 1
ATOM 2235 N N . ALA A 1 298 ? 11.636 18.524 -10.982 1.00 95.25 298 ALA A N 1
ATOM 2236 C CA . ALA A 1 298 ? 13.083 18.344 -10.895 1.00 95.25 298 ALA A CA 1
ATOM 2237 C C . ALA A 1 298 ? 13.482 16.888 -11.190 1.00 95.25 298 ALA A C 1
ATOM 2239 O O . ALA A 1 298 ? 14.364 16.638 -12.018 1.00 95.25 298 ALA A O 1
ATOM 2240 N N . LEU A 1 299 ? 12.787 15.923 -10.582 1.00 96.88 299 LEU A N 1
ATOM 2241 C CA . LEU A 1 299 ? 12.975 14.494 -10.821 1.00 96.88 299 LEU A CA 1
ATOM 2242 C C . LEU A 1 299 ? 12.788 14.151 -12.303 1.00 9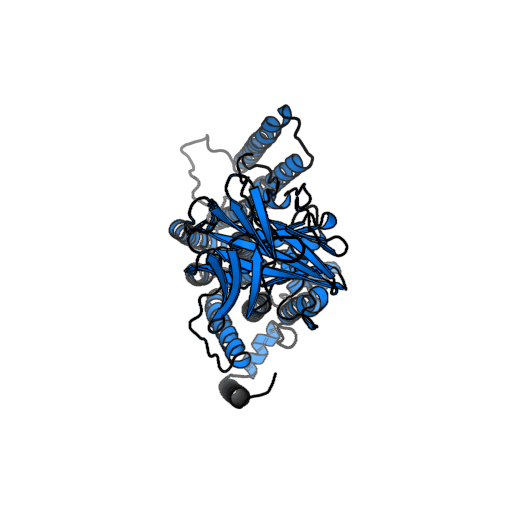6.88 299 LEU A C 1
ATOM 2244 O O . LEU A 1 299 ? 13.593 13.399 -12.856 1.00 96.88 299 LEU A O 1
ATOM 2248 N N . ALA A 1 300 ? 11.789 14.734 -12.970 1.00 98.00 300 ALA A N 1
ATOM 2249 C CA . ALA A 1 300 ? 11.546 14.524 -14.392 1.00 98.00 300 ALA A CA 1
ATOM 2250 C C . ALA A 1 300 ? 12.708 15.006 -15.268 1.00 98.00 300 ALA A C 1
ATOM 2252 O O . ALA A 1 300 ? 13.139 14.281 -16.171 1.00 98.00 300 ALA A O 1
ATOM 2253 N N . VAL A 1 301 ? 13.271 16.181 -14.969 1.00 96.94 301 VAL A N 1
ATOM 2254 C CA . VAL A 1 301 ? 14.457 16.707 -15.664 1.00 96.94 301 VAL A CA 1
ATOM 2255 C C . VAL A 1 301 ? 15.659 15.786 -15.462 1.00 96.94 301 VAL A C 1
ATOM 2257 O O . VAL A 1 301 ? 16.257 15.338 -16.444 1.00 96.94 301 VAL A O 1
ATOM 2260 N N . PHE A 1 302 ? 16.006 15.455 -14.214 1.00 94.69 302 PHE A N 1
ATOM 2261 C CA . PHE A 1 302 ? 17.162 14.597 -13.931 1.00 94.69 302 PHE A CA 1
ATOM 2262 C C . PHE A 1 302 ? 17.009 13.213 -14.557 1.00 94.69 302 PHE A C 1
ATOM 2264 O O . PHE A 1 302 ? 17.962 12.689 -15.132 1.00 94.69 302 PHE A O 1
ATOM 2271 N N . THR A 1 303 ? 15.806 12.651 -14.528 1.00 97.12 303 THR A N 1
ATOM 2272 C CA . THR A 1 303 ? 15.517 11.342 -15.116 1.00 97.12 303 THR A CA 1
ATOM 2273 C C . THR A 1 303 ? 15.629 11.356 -16.639 1.00 97.12 303 THR A C 1
ATOM 2275 O O . THR A 1 303 ? 16.272 10.473 -17.215 1.00 97.12 303 THR A O 1
ATOM 2278 N N . ALA A 1 304 ? 15.103 12.386 -17.306 1.00 97.38 304 ALA A N 1
ATOM 2279 C CA . ALA A 1 304 ? 15.249 12.548 -18.751 1.00 97.38 304 ALA A CA 1
ATOM 2280 C C . ALA A 1 304 ? 16.722 12.733 -19.161 1.00 97.38 304 ALA A C 1
ATOM 2282 O O . ALA A 1 304 ? 17.185 12.086 -20.104 1.00 97.38 304 ALA A O 1
ATOM 2283 N N . VAL A 1 305 ? 17.496 13.537 -18.422 1.00 95.75 305 VAL A N 1
ATOM 2284 C CA . VAL A 1 305 ? 18.938 13.723 -18.671 1.00 95.75 305 VAL A CA 1
ATOM 2285 C C . VAL A 1 305 ? 19.726 12.440 -18.388 1.00 95.75 305 VAL A C 1
ATOM 2287 O O . VAL A 1 305 ? 20.628 12.091 -19.148 1.00 95.75 305 VAL A O 1
ATOM 2290 N N . ALA A 1 306 ? 19.386 11.686 -17.347 1.00 94.06 306 ALA A N 1
ATOM 2291 C CA . ALA A 1 306 ? 20.025 10.410 -17.033 1.00 94.06 306 ALA A CA 1
ATOM 2292 C C . ALA A 1 306 ? 19.776 9.352 -18.127 1.00 94.06 306 ALA A C 1
ATOM 2294 O O . ALA A 1 306 ? 20.690 8.616 -18.531 1.00 94.06 306 ALA A O 1
ATOM 2295 N N . ALA A 1 307 ? 18.547 9.298 -18.644 1.00 95.00 307 ALA A N 1
ATOM 2296 C CA . ALA A 1 307 ? 18.140 8.348 -19.669 1.00 95.00 307 ALA A CA 1
ATOM 2297 C C . ALA A 1 307 ? 18.676 8.719 -21.061 1.00 95.00 307 ALA A C 1
ATOM 2299 O O . ALA A 1 307 ? 19.241 7.853 -21.736 1.00 95.00 307 ALA A O 1
ATOM 2300 N N . ALA A 1 308 ? 18.545 9.987 -21.462 1.00 94.81 308 ALA A N 1
ATOM 2301 C CA . ALA A 1 308 ? 18.725 10.454 -22.839 1.00 94.81 308 ALA A CA 1
ATOM 2302 C C . ALA A 1 308 ? 19.764 11.578 -23.026 1.00 94.81 308 ALA A C 1
ATOM 2304 O O . ALA A 1 308 ? 20.029 11.993 -24.154 1.00 94.81 308 ALA A O 1
ATOM 2305 N N . GLY A 1 309 ? 20.347 12.091 -21.941 1.00 89.44 309 GLY A N 1
ATOM 2306 C CA . GLY A 1 309 ? 21.279 13.215 -21.979 1.00 89.44 309 GLY A CA 1
ATOM 2307 C C . GLY A 1 309 ? 22.591 12.908 -22.700 1.00 89.44 309 GLY A C 1
ATOM 2308 O O . GLY A 1 309 ? 22.966 11.757 -22.923 1.00 89.44 309 GLY A O 1
ATOM 2309 N N . SER A 1 310 ? 23.316 13.971 -23.055 1.00 85.50 310 SER A N 1
ATOM 2310 C CA . SER A 1 310 ? 24.562 13.846 -23.810 1.00 85.50 310 SER A CA 1
ATOM 2311 C C . SER A 1 310 ? 25.692 13.225 -22.982 1.00 85.50 310 SER A C 1
ATOM 2313 O O . SER A 1 310 ? 25.871 13.551 -21.804 1.00 85.50 310 SER A O 1
ATOM 2315 N N . ASP A 1 311 ? 26.522 12.416 -23.641 1.00 83.44 311 ASP A N 1
ATOM 2316 C CA . ASP A 1 311 ? 27.794 11.933 -23.091 1.00 83.44 311 ASP A CA 1
ATOM 2317 C C . ASP A 1 311 ? 28.917 12.981 -23.202 1.00 83.44 311 ASP A C 1
ATOM 2319 O O . ASP A 1 311 ? 30.073 12.698 -22.885 1.00 83.44 311 ASP A O 1
ATOM 2323 N N . ARG A 1 312 ? 28.589 14.217 -23.617 1.00 82.81 312 ARG A N 1
ATOM 2324 C CA . ARG A 1 312 ? 29.547 15.323 -23.589 1.00 82.81 312 ARG A CA 1
ATOM 2325 C C . ARG A 1 312 ? 29.974 15.567 -22.143 1.00 82.81 312 ARG A C 1
ATOM 2327 O O . ARG A 1 312 ? 29.113 15.569 -21.254 1.00 82.81 312 ARG A O 1
ATOM 2334 N N . PRO A 1 313 ? 31.278 15.769 -21.903 1.00 80.31 313 PRO A N 1
ATOM 2335 C CA . PRO A 1 313 ? 31.761 16.070 -20.571 1.00 80.31 313 PRO A CA 1
ATOM 2336 C C . PRO A 1 313 ? 31.086 17.346 -20.076 1.00 80.31 313 PRO A C 1
ATOM 2338 O O . PRO A 1 313 ? 30.900 18.290 -20.851 1.00 80.31 313 PRO A O 1
ATOM 2341 N N . LEU A 1 314 ? 30.730 17.370 -18.792 1.00 74.31 314 LEU A N 1
ATOM 2342 C CA . LEU A 1 314 ? 30.365 18.611 -18.130 1.00 74.31 314 LEU A CA 1
ATOM 2343 C C . LEU A 1 314 ? 31.464 19.637 -18.425 1.00 74.31 314 LEU A C 1
ATOM 2345 O O . LEU A 1 314 ? 32.648 19.262 -18.421 1.00 74.31 314 LEU A O 1
ATOM 2349 N N . PRO A 1 315 ? 31.101 20.905 -18.688 1.00 71.50 315 PRO A N 1
ATOM 2350 C CA . PRO A 1 315 ? 32.071 21.972 -18.773 1.00 71.50 315 PRO A CA 1
ATOM 2351 C C . PRO A 1 315 ? 32.877 21.871 -17.496 1.00 71.50 315 PRO A C 1
ATOM 2353 O O . PRO A 1 315 ? 32.336 22.012 -16.398 1.00 71.50 315 PRO A O 1
ATOM 2356 N N . ARG A 1 316 ? 34.161 21.537 -17.618 1.00 62.97 316 ARG A N 1
ATOM 2357 C CA . ARG A 1 316 ? 35.019 21.693 -16.463 1.00 62.97 316 ARG A CA 1
ATOM 2358 C C . ARG A 1 316 ? 34.945 23.186 -16.158 1.00 62.97 316 ARG A C 1
ATOM 2360 O O . ARG A 1 316 ? 35.190 23.971 -17.081 1.00 62.97 316 ARG A O 1
ATOM 2367 N N . PRO A 1 317 ? 34.652 23.609 -14.924 1.00 55.84 317 PRO A N 1
ATOM 2368 C CA . PRO A 1 317 ? 35.114 24.914 -14.494 1.00 55.84 317 PRO A CA 1
ATOM 2369 C C . PRO A 1 317 ? 36.655 24.856 -14.521 1.00 55.84 317 PRO A C 1
ATOM 2371 O O . PRO A 1 317 ? 37.299 24.635 -13.508 1.00 55.84 317 PRO A O 1
ATOM 2374 N N . ALA A 1 318 ? 37.273 24.906 -15.705 1.00 53.84 318 ALA A N 1
ATOM 2375 C CA . ALA A 1 318 ? 38.697 24.672 -15.909 1.00 53.84 318 ALA A CA 1
ATOM 2376 C C . ALA A 1 318 ? 39.346 25.925 -16.471 1.00 53.84 318 ALA A C 1
ATOM 2378 O O . ALA A 1 318 ? 39.244 26.204 -17.665 1.00 53.84 318 ALA A O 1
ATOM 2379 N N . ARG A 1 319 ? 40.035 26.629 -15.567 1.00 50.38 319 ARG A N 1
ATOM 2380 C CA . ARG A 1 319 ? 41.448 27.066 -15.663 1.00 50.38 319 ARG A CA 1
ATOM 2381 C C . ARG A 1 319 ? 41.784 28.216 -14.708 1.00 50.38 319 ARG A C 1
ATOM 2383 O O . ARG A 1 319 ? 42.943 28.586 -14.624 1.00 50.38 319 ARG A O 1
ATOM 2390 N N . ARG A 1 320 ? 40.806 28.795 -14.002 1.00 53.12 320 ARG A N 1
ATOM 2391 C CA . ARG A 1 320 ? 41.048 29.958 -13.124 1.00 53.12 320 ARG A CA 1
ATOM 2392 C C . ARG A 1 320 ? 41.395 29.617 -11.674 1.00 53.12 320 ARG A C 1
ATOM 2394 O O . ARG A 1 320 ? 41.780 30.510 -10.935 1.00 53.12 320 ARG A O 1
ATOM 2401 N N . PHE A 1 321 ? 41.222 28.362 -11.267 1.00 56.50 321 PHE A N 1
ATOM 2402 C CA . PHE A 1 321 ? 41.208 27.970 -9.864 1.00 56.50 321 PHE A CA 1
ATOM 2403 C C . PHE A 1 321 ? 41.804 26.566 -9.685 1.00 56.50 321 PHE A C 1
ATOM 2405 O O . PHE A 1 321 ? 41.113 25.569 -9.876 1.00 56.50 321 PHE A O 1
ATOM 2412 N N . ASP A 1 322 ? 43.082 26.495 -9.305 1.00 61.50 322 ASP A N 1
ATOM 2413 C CA . ASP A 1 322 ? 43.817 25.239 -9.059 1.00 61.50 322 ASP A CA 1
ATOM 2414 C C . ASP A 1 322 ? 43.379 24.507 -7.772 1.00 61.50 322 ASP A C 1
ATOM 2416 O O . ASP A 1 322 ? 43.815 23.391 -7.504 1.00 61.50 322 ASP A O 1
ATOM 2420 N N . TRP A 1 323 ? 42.491 25.111 -6.976 1.00 67.12 323 TRP A N 1
ATOM 2421 C CA . TRP A 1 323 ? 42.001 24.572 -5.703 1.00 67.12 323 TRP A CA 1
ATOM 2422 C C . TRP A 1 323 ? 40.815 23.604 -5.839 1.00 67.12 323 TRP A C 1
ATOM 2424 O O . TRP A 1 323 ? 40.366 23.057 -4.833 1.00 67.12 323 TRP A O 1
ATOM 2434 N N . ILE A 1 324 ? 40.284 23.382 -7.050 1.00 63.00 324 ILE A N 1
ATOM 2435 C CA . ILE A 1 324 ? 39.134 22.489 -7.251 1.00 63.00 324 ILE A CA 1
ATOM 2436 C C . ILE A 1 324 ? 39.600 21.025 -7.133 1.00 63.00 324 ILE A C 1
ATOM 2438 O O . ILE A 1 324 ? 40.389 20.570 -7.968 1.00 63.00 324 ILE A O 1
ATOM 2442 N N . PRO A 1 325 ? 39.109 20.257 -6.141 1.00 69.81 325 PRO A N 1
ATOM 2443 C CA . PRO A 1 325 ? 39.561 18.892 -5.906 1.00 69.81 325 PRO A CA 1
ATOM 2444 C C . PRO A 1 325 ? 39.219 17.962 -7.077 1.00 69.81 325 PRO A C 1
ATOM 2446 O O . PRO A 1 325 ? 38.155 18.035 -7.694 1.00 69.81 325 PRO A O 1
ATOM 2449 N N . SER A 1 326 ? 40.125 17.029 -7.365 1.00 75.69 326 SER A N 1
ATOM 2450 C CA . SER A 1 326 ? 39.893 15.929 -8.303 1.00 75.69 326 SER A CA 1
ATOM 2451 C C . SER A 1 326 ? 38.698 15.070 -7.875 1.00 75.69 326 SER A C 1
ATOM 2453 O O . SER A 1 326 ? 38.368 14.986 -6.696 1.00 75.69 326 SER A O 1
ATOM 2455 N N . ARG A 1 327 ? 38.089 14.332 -8.815 1.00 74.06 327 ARG A N 1
ATOM 2456 C CA . ARG A 1 327 ? 36.978 13.399 -8.519 1.00 74.06 327 ARG A CA 1
ATOM 2457 C C . ARG A 1 327 ? 37.291 12.415 -7.382 1.00 74.06 327 ARG A C 1
ATOM 2459 O O . ARG A 1 327 ? 36.409 12.072 -6.604 1.00 74.06 327 ARG A O 1
ATOM 2466 N N . ARG A 1 328 ? 38.555 11.986 -7.281 1.00 79.31 328 ARG A N 1
ATOM 2467 C CA . ARG A 1 328 ? 39.035 11.074 -6.238 1.00 79.31 328 ARG A CA 1
ATOM 2468 C C . ARG A 1 328 ? 39.182 11.795 -4.901 1.00 79.31 328 ARG A C 1
ATOM 2470 O O . ARG A 1 328 ? 38.767 11.252 -3.890 1.00 79.31 328 ARG A O 1
ATOM 2477 N N . GLN A 1 329 ? 39.709 13.022 -4.904 1.00 80.81 329 GLN A N 1
ATOM 2478 C CA . GLN A 1 329 ? 39.746 13.870 -3.709 1.00 80.81 329 GLN A CA 1
ATOM 2479 C C . GLN A 1 329 ? 38.337 14.198 -3.219 1.00 80.81 329 GLN A C 1
ATOM 2481 O O . GLN A 1 329 ? 38.099 14.093 -2.029 1.00 80.81 329 GLN A O 1
ATOM 2486 N N . PHE A 1 330 ? 37.387 14.506 -4.105 1.00 81.88 330 PHE A N 1
ATOM 2487 C CA . PHE A 1 330 ? 35.995 14.744 -3.720 1.00 81.88 330 PHE A CA 1
ATOM 2488 C C . PHE A 1 330 ? 35.354 13.500 -3.096 1.00 81.88 330 PHE A C 1
ATOM 2490 O O . PHE A 1 330 ? 34.705 13.612 -2.068 1.00 81.88 330 PHE A O 1
ATOM 2497 N N . ALA A 1 331 ? 35.582 12.309 -3.660 1.00 84.69 331 ALA A N 1
ATOM 2498 C CA . ALA A 1 331 ? 35.105 11.060 -3.066 1.00 84.69 331 ALA A CA 1
ATOM 2499 C C . ALA A 1 331 ? 35.756 10.764 -1.704 1.00 84.69 331 ALA A C 1
ATOM 2501 O O . ALA A 1 331 ? 35.065 10.342 -0.785 1.00 84.69 331 ALA A O 1
ATOM 2502 N N . ILE A 1 332 ? 37.062 11.014 -1.552 1.00 86.25 332 ILE A N 1
ATOM 2503 C CA . ILE A 1 332 ? 37.767 10.865 -0.269 1.00 86.25 332 ILE A CA 1
ATOM 2504 C C . ILE A 1 332 ? 37.255 11.883 0.754 1.00 86.25 332 ILE A C 1
ATOM 2506 O O . ILE A 1 332 ? 37.016 11.506 1.893 1.00 86.25 332 ILE A O 1
ATOM 2510 N N . VAL A 1 333 ? 37.058 13.144 0.359 1.00 85.75 333 VAL A N 1
ATOM 2511 C CA . VAL A 1 333 ? 36.491 14.193 1.218 1.00 85.75 333 VAL A CA 1
ATOM 2512 C C . VAL A 1 333 ? 35.067 13.829 1.6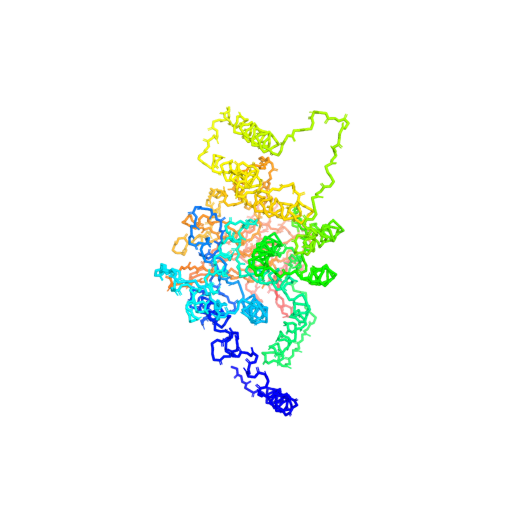08 1.00 85.75 333 VAL A C 1
ATOM 2514 O O . VAL A 1 333 ? 34.758 13.882 2.783 1.00 85.75 333 VAL A O 1
ATOM 2517 N N . TRP A 1 334 ? 34.230 13.380 0.670 1.00 87.62 334 TRP A N 1
ATOM 2518 C CA . TRP A 1 334 ? 32.874 12.915 0.955 1.00 87.62 334 TRP A CA 1
ATOM 2519 C C . TRP A 1 334 ? 32.865 11.772 1.968 1.00 87.62 334 TRP A C 1
ATOM 2521 O O . TRP A 1 334 ? 32.183 11.871 2.980 1.00 87.62 334 TRP A O 1
ATOM 2531 N N . LEU A 1 335 ? 33.657 10.719 1.736 1.00 90.69 335 LEU A N 1
ATOM 2532 C CA . LEU A 1 335 ? 33.774 9.605 2.677 1.00 90.69 335 LEU A CA 1
ATOM 2533 C C . LEU A 1 335 ? 34.346 10.059 4.022 1.00 90.69 335 LEU A C 1
ATOM 2535 O O . LEU A 1 335 ? 33.878 9.604 5.053 1.00 90.69 335 LEU A O 1
ATOM 2539 N N . GLY A 1 336 ? 35.318 10.971 4.029 1.00 88.50 336 GLY A N 1
ATOM 2540 C CA . GLY A 1 336 ? 35.886 11.544 5.247 1.00 88.50 336 GLY A CA 1
ATOM 2541 C C . GLY A 1 336 ? 34.861 12.352 6.040 1.00 88.50 336 GLY A C 1
ATOM 2542 O O . GLY A 1 336 ? 34.688 12.110 7.228 1.00 88.50 336 GLY A O 1
ATOM 2543 N N . THR A 1 337 ? 34.134 13.260 5.386 1.00 86.81 337 THR A N 1
ATOM 2544 C CA . THR A 1 337 ? 33.031 14.029 5.975 1.00 86.81 337 THR A CA 1
ATOM 2545 C C . THR A 1 337 ? 31.954 13.099 6.500 1.00 86.81 337 THR A C 1
ATOM 2547 O O . THR A 1 337 ? 31.477 13.296 7.606 1.00 86.81 337 THR A O 1
ATOM 2550 N N . LEU A 1 338 ? 31.602 12.065 5.745 1.00 88.19 338 LEU A N 1
ATOM 2551 C CA . LEU A 1 338 ? 30.603 11.094 6.145 1.00 88.19 338 LEU A CA 1
ATOM 2552 C C . LEU A 1 338 ? 31.057 10.274 7.365 1.00 88.19 338 LEU A C 1
ATOM 2554 O O . LEU A 1 338 ? 30.284 10.132 8.307 1.00 88.19 338 LEU A O 1
ATOM 2558 N N . THR A 1 339 ? 32.315 9.823 7.407 1.00 88.69 339 THR A N 1
ATOM 2559 C CA . THR A 1 339 ? 32.917 9.194 8.595 1.00 88.69 339 THR A CA 1
ATOM 2560 C C . THR A 1 339 ? 32.904 10.137 9.794 1.00 88.69 339 THR A C 1
ATOM 2562 O O . THR A 1 339 ? 32.595 9.699 10.894 1.00 88.69 339 THR A O 1
ATOM 2565 N N . ILE A 1 340 ? 33.220 11.423 9.603 1.00 88.19 340 ILE A N 1
ATOM 2566 C CA . ILE A 1 340 ? 33.214 12.417 10.685 1.00 88.19 340 ILE A CA 1
ATOM 2567 C C . ILE A 1 340 ? 31.790 12.649 11.182 1.00 88.19 340 ILE A C 1
ATOM 2569 O O . ILE A 1 340 ? 31.560 12.526 12.372 1.00 88.19 340 ILE A O 1
ATOM 2573 N N . VAL A 1 341 ? 30.832 12.934 10.298 1.00 85.44 341 VAL A N 1
ATOM 2574 C CA . VAL A 1 341 ? 29.434 13.213 10.666 1.00 85.44 341 VAL A CA 1
ATOM 2575 C C . VAL A 1 341 ? 28.817 12.014 11.378 1.00 85.44 341 VAL A C 1
ATOM 2577 O O . VAL A 1 341 ? 28.302 12.159 12.481 1.00 85.44 341 VAL A O 1
ATOM 2580 N N . LEU A 1 342 ? 28.911 10.821 10.790 1.00 84.38 342 LEU A N 1
ATOM 2581 C CA . LEU A 1 342 ? 28.356 9.612 11.394 1.00 84.38 342 LEU A CA 1
ATOM 2582 C C . LEU A 1 342 ? 29.122 9.195 12.656 1.00 84.38 342 LEU A C 1
ATOM 2584 O O . LEU A 1 342 ? 28.513 8.775 13.635 1.00 84.38 342 LEU A O 1
ATOM 2588 N N . GLY A 1 343 ? 30.445 9.361 12.671 1.00 83.94 343 GLY A N 1
ATOM 2589 C CA . GLY A 1 343 ? 31.269 9.144 13.859 1.00 83.94 343 GLY A CA 1
ATOM 2590 C C . GLY A 1 343 ? 30.936 10.120 14.987 1.00 83.94 343 GLY A C 1
ATOM 2591 O O . GLY A 1 343 ? 30.940 9.719 16.144 1.00 83.94 343 GLY A O 1
ATOM 2592 N N . SER A 1 344 ? 30.583 11.369 14.669 1.00 82.25 344 SER A N 1
ATOM 2593 C CA . SER A 1 344 ? 30.092 12.356 15.632 1.00 82.25 344 SER A CA 1
ATOM 2594 C C . SER A 1 344 ? 28.725 11.979 16.190 1.00 82.25 344 SER A C 1
ATOM 2596 O O . SER A 1 344 ? 28.528 12.164 17.383 1.00 82.25 344 SER A O 1
ATOM 2598 N N . VAL A 1 345 ? 27.825 11.403 15.382 1.00 79.94 345 VAL A N 1
ATOM 2599 C CA . VAL A 1 345 ? 26.541 10.857 15.866 1.00 79.94 345 VAL A CA 1
ATOM 2600 C C . VAL A 1 345 ? 26.780 9.719 16.861 1.00 79.94 345 VAL A C 1
ATOM 2602 O O . VAL A 1 345 ? 26.212 9.724 17.947 1.00 79.94 345 VAL A O 1
ATOM 2605 N N . VAL A 1 346 ? 27.676 8.775 16.551 1.00 81.06 346 VAL A N 1
ATOM 2606 C CA . VAL A 1 346 ? 28.047 7.720 17.515 1.00 81.06 346 VAL A CA 1
ATOM 2607 C C . VAL A 1 346 ? 28.674 8.338 18.768 1.00 81.06 346 VAL A C 1
ATOM 2609 O O . VAL A 1 346 ? 28.300 7.994 19.886 1.00 81.06 346 VAL A O 1
ATOM 2612 N N . ALA A 1 347 ? 29.596 9.288 18.597 1.00 81.38 347 ALA A N 1
ATOM 2613 C CA . ALA A 1 347 ? 30.293 9.930 19.703 1.00 81.38 347 ALA A CA 1
ATOM 2614 C C . ALA A 1 347 ? 29.382 10.774 20.602 1.00 81.38 347 ALA A C 1
ATOM 2616 O O . ALA A 1 347 ? 29.674 10.883 21.789 1.00 81.38 347 ALA A O 1
ATOM 2617 N N . SER A 1 348 ? 28.292 11.342 20.078 1.00 76.75 348 SER A N 1
ATOM 2618 C CA . SER A 1 348 ? 27.313 12.071 20.891 1.00 76.75 348 SER A CA 1
ATOM 2619 C C . SER A 1 348 ? 26.471 11.161 21.782 1.00 76.75 348 SER A C 1
ATOM 2621 O O . SER A 1 348 ? 25.989 11.629 22.805 1.00 76.75 348 SER A O 1
ATOM 2623 N N . VAL A 1 349 ? 26.327 9.879 21.428 1.00 71.44 349 VAL A N 1
ATOM 2624 C CA . VAL A 1 349 ? 25.534 8.895 22.192 1.00 71.44 349 VAL A CA 1
ATOM 2625 C C . VAL A 1 349 ? 26.422 8.035 23.109 1.00 71.44 349 VAL A C 1
ATOM 2627 O O . VAL A 1 349 ? 25.960 7.496 24.104 1.00 71.44 349 VAL A O 1
ATOM 2630 N N . LEU A 1 350 ? 27.738 7.958 22.858 1.00 76.06 350 LEU A N 1
ATOM 2631 C CA . LEU A 1 350 ? 28.690 7.254 23.740 1.00 76.06 350 LEU A CA 1
ATOM 2632 C C . LEU A 1 350 ? 28.593 7.632 25.236 1.00 76.06 350 LEU A C 1
ATOM 2634 O O . LEU A 1 350 ? 28.642 6.719 26.060 1.00 76.06 350 LEU A O 1
ATOM 2638 N N . PRO A 1 351 ? 28.463 8.917 25.627 1.00 76.81 351 PRO A N 1
ATOM 2639 C CA . PRO A 1 351 ? 28.408 9.307 27.036 1.00 76.81 351 PRO A CA 1
ATOM 2640 C C . PRO A 1 351 ? 27.125 8.892 27.761 1.00 76.81 351 PRO A C 1
ATOM 2642 O O . PRO A 1 351 ? 27.139 8.861 28.989 1.00 76.81 351 PRO A O 1
ATOM 2645 N N . THR A 1 352 ? 26.036 8.601 27.041 1.00 73.38 352 THR A N 1
ATOM 2646 C CA . THR A 1 352 ? 24.762 8.201 27.660 1.00 73.38 352 THR A CA 1
ATOM 2647 C C . THR A 1 352 ? 24.758 6.727 28.068 1.00 73.38 352 THR A C 1
ATOM 2649 O O . THR A 1 352 ? 23.940 6.318 28.878 1.00 73.38 352 THR A O 1
ATOM 2652 N N . GLY A 1 353 ? 25.720 5.934 27.575 1.00 63.97 353 GLY A N 1
ATOM 2653 C CA . GLY A 1 353 ? 25.753 4.485 27.784 1.00 63.97 353 GLY A CA 1
ATOM 2654 C C . GLY A 1 353 ? 24.850 3.708 26.819 1.00 63.97 353 GLY A C 1
ATOM 2655 O O . GLY A 1 353 ? 24.909 2.481 26.808 1.00 63.97 353 GLY A O 1
ATOM 2656 N N . ASP A 1 354 ? 24.112 4.400 25.943 1.00 60.34 354 ASP A N 1
ATOM 2657 C CA . ASP A 1 354 ? 23.084 3.824 25.058 1.00 60.34 354 ASP A CA 1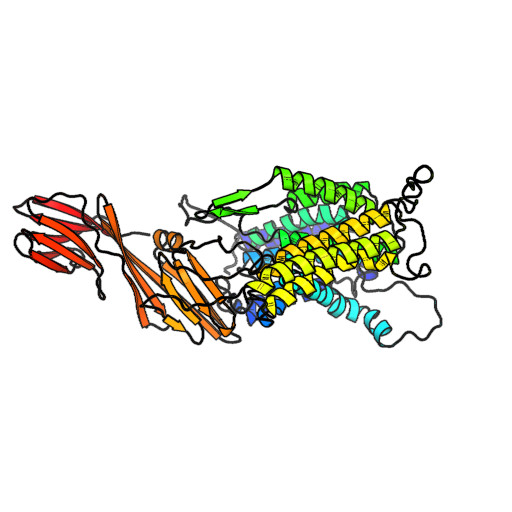
ATOM 2658 C C . ASP A 1 354 ? 23.615 3.409 23.679 1.00 60.34 354 ASP A C 1
ATOM 2660 O O . ASP A 1 354 ? 22.870 3.326 22.696 1.00 60.34 354 ASP A O 1
ATOM 2664 N N . VAL A 1 355 ? 24.921 3.147 23.546 1.00 61.50 355 VAL A N 1
ATOM 2665 C CA . VAL A 1 355 ? 25.467 2.633 22.279 1.00 61.50 355 VAL A CA 1
ATOM 2666 C C . VAL A 1 355 ? 25.155 1.148 22.167 1.00 61.50 355 VAL A C 1
ATOM 2668 O O . VAL A 1 355 ? 25.989 0.275 22.398 1.00 61.50 355 VAL A O 1
ATOM 2671 N N . SER A 1 356 ? 23.909 0.879 21.803 1.00 67.62 356 SER A N 1
ATOM 2672 C CA . SER A 1 356 ? 23.409 -0.436 21.443 1.00 67.62 356 SER A CA 1
ATOM 2673 C C . SER A 1 356 ? 23.968 -0.880 20.083 1.00 67.62 356 SER A C 1
ATOM 2675 O O . SER A 1 356 ? 24.409 -0.071 19.254 1.00 67.62 356 SER A O 1
ATOM 2677 N N . GLY A 1 357 ? 23.911 -2.189 19.804 1.00 67.38 357 GLY A N 1
ATOM 2678 C CA . GLY A 1 357 ? 24.184 -2.716 18.458 1.00 67.38 357 GLY A CA 1
ATOM 2679 C C . GLY A 1 357 ? 23.295 -2.078 17.376 1.00 67.38 357 GLY A C 1
ATOM 2680 O O . GLY A 1 357 ? 23.700 -1.993 16.217 1.00 67.38 357 GLY A O 1
ATOM 2681 N N . LEU A 1 358 ? 22.133 -1.554 17.780 1.00 63.62 358 LEU A N 1
ATOM 2682 C CA . LEU A 1 358 ? 21.149 -0.841 16.967 1.00 63.62 358 LEU A CA 1
ATOM 2683 C C . LEU A 1 358 ? 21.710 0.474 16.392 1.00 63.62 358 LEU A C 1
ATOM 2685 O O . LEU A 1 358 ? 21.705 0.674 15.176 1.00 63.62 358 LEU A O 1
ATOM 2689 N N . THR A 1 359 ? 22.287 1.334 17.242 1.00 70.62 359 THR A N 1
ATOM 2690 C CA . THR A 1 359 ? 22.909 2.612 16.838 1.00 70.62 359 THR A CA 1
ATOM 2691 C C . THR A 1 359 ? 24.047 2.384 15.842 1.00 70.62 359 THR A C 1
ATOM 2693 O O . THR A 1 359 ? 24.170 3.090 14.836 1.00 70.62 359 THR A O 1
ATOM 2696 N N . LEU A 1 360 ? 24.853 1.342 16.073 1.00 78.06 360 LEU A N 1
ATOM 2697 C CA . LEU A 1 360 ? 25.909 0.929 15.147 1.00 78.06 360 LEU A CA 1
ATOM 2698 C C . LEU A 1 360 ? 25.337 0.415 13.816 1.00 78.06 360 LEU A C 1
ATOM 2700 O O . LEU A 1 360 ? 25.896 0.725 12.764 1.00 78.06 360 LEU A O 1
ATOM 2704 N N . GLY A 1 361 ? 24.217 -0.314 13.843 1.00 75.50 361 GLY A N 1
ATOM 2705 C CA . GLY A 1 361 ? 23.505 -0.799 12.658 1.00 75.50 361 GLY A CA 1
ATOM 2706 C C . GLY A 1 361 ? 22.968 0.326 11.767 1.00 75.50 361 GLY A C 1
ATOM 2707 O O . GLY A 1 361 ? 23.201 0.306 10.553 1.00 75.50 361 GLY A O 1
ATOM 2708 N N . ILE A 1 362 ? 22.326 1.344 12.353 1.00 74.19 362 ILE A N 1
ATOM 2709 C CA . ILE A 1 362 ? 21.834 2.537 11.635 1.00 74.19 362 ILE A CA 1
ATOM 2710 C C . ILE A 1 362 ? 22.997 3.274 10.975 1.00 74.19 362 ILE A C 1
ATOM 2712 O O . ILE A 1 362 ? 22.969 3.548 9.772 1.00 74.19 362 ILE A O 1
ATOM 2716 N N . VAL A 1 363 ? 24.050 3.556 11.745 1.00 81.25 363 VAL A N 1
ATOM 2717 C CA . VAL A 1 363 ? 25.224 4.284 11.256 1.00 81.25 363 VAL A CA 1
ATOM 2718 C C . VAL A 1 363 ? 25.947 3.502 10.159 1.00 81.25 363 VAL A C 1
ATOM 2720 O O . VAL A 1 363 ? 26.293 4.082 9.128 1.00 81.25 363 VAL A O 1
ATOM 2723 N N . ALA A 1 364 ? 26.132 2.191 10.321 1.00 83.81 364 ALA A N 1
ATOM 2724 C CA . ALA A 1 364 ? 26.763 1.344 9.312 1.00 83.81 364 ALA A CA 1
ATOM 2725 C C . ALA A 1 364 ? 25.937 1.273 8.018 1.00 83.81 364 ALA A C 1
ATOM 2727 O O . ALA A 1 364 ? 26.493 1.385 6.922 1.00 83.81 364 ALA A O 1
ATOM 2728 N N . THR A 1 365 ? 24.613 1.142 8.129 1.00 80.50 365 THR A N 1
ATOM 2729 C CA . THR A 1 365 ? 23.704 1.103 6.973 1.00 80.50 365 THR A CA 1
ATOM 2730 C C . THR A 1 365 ? 23.679 2.447 6.251 1.00 80.50 365 THR A C 1
ATOM 2732 O O . THR A 1 365 ? 23.831 2.500 5.027 1.00 80.50 365 THR A O 1
ATOM 2735 N N . GLY A 1 366 ? 23.579 3.550 6.999 1.00 82.06 366 GLY A N 1
ATOM 2736 C CA . GLY A 1 366 ? 23.656 4.899 6.449 1.00 82.06 366 GLY A CA 1
ATOM 2737 C C . GLY A 1 366 ? 24.987 5.184 5.770 1.00 82.06 366 GLY A C 1
ATOM 2738 O O . GLY A 1 366 ? 25.009 5.723 4.659 1.00 82.06 366 GLY A O 1
ATOM 2739 N N . PHE A 1 367 ? 26.090 4.729 6.369 1.00 85.50 367 PHE A N 1
ATOM 2740 C CA . PHE A 1 367 ? 27.405 4.795 5.749 1.00 85.50 367 PHE A CA 1
ATOM 2741 C C . PHE A 1 367 ? 27.430 4.033 4.425 1.00 85.50 367 PHE A C 1
ATOM 2743 O O . PHE A 1 367 ? 27.846 4.583 3.405 1.00 85.50 367 PHE A O 1
ATOM 2750 N N . ALA A 1 368 ? 26.959 2.784 4.416 1.00 84.75 368 ALA A N 1
ATOM 2751 C CA . ALA A 1 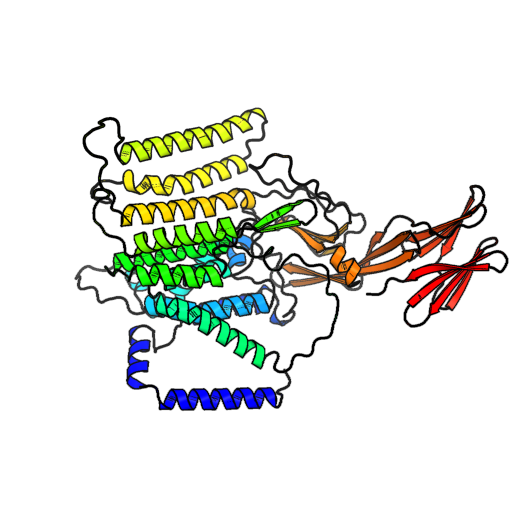368 ? 26.958 1.936 3.231 1.00 84.75 368 ALA A CA 1
ATOM 2752 C C . ALA A 1 368 ? 26.156 2.561 2.078 1.00 84.75 368 ALA A C 1
ATOM 2754 O O . ALA A 1 368 ? 26.671 2.642 0.960 1.00 84.75 368 ALA A O 1
ATOM 2755 N N . LEU A 1 369 ? 24.942 3.057 2.346 1.00 83.12 369 LEU A N 1
ATOM 2756 C CA . LEU A 1 369 ? 24.072 3.685 1.345 1.00 83.12 369 LEU A CA 1
ATOM 2757 C C . LEU A 1 369 ? 24.689 4.963 0.762 1.00 83.12 369 LEU A C 1
ATOM 2759 O O . LEU A 1 369 ? 24.759 5.130 -0.460 1.00 83.12 369 LEU A O 1
ATOM 2763 N N . LEU A 1 370 ? 25.187 5.854 1.619 1.00 84.44 370 LEU A N 1
ATOM 2764 C CA . LEU A 1 370 ? 25.750 7.141 1.207 1.00 84.44 370 LEU A CA 1
ATOM 2765 C C . LEU A 1 370 ? 27.187 7.038 0.672 1.00 84.44 370 LEU A C 1
ATOM 2767 O O . LEU A 1 370 ? 27.672 7.979 0.039 1.00 84.44 370 LEU A O 1
ATOM 2771 N N . ALA A 1 371 ? 27.871 5.910 0.869 1.00 85.62 371 ALA A N 1
ATOM 2772 C CA . ALA A 1 371 ? 29.164 5.627 0.252 1.00 85.62 371 ALA A CA 1
ATOM 2773 C C . ALA A 1 371 ? 29.038 5.175 -1.214 1.00 85.62 371 ALA A C 1
ATOM 2775 O O . ALA A 1 371 ? 29.988 5.349 -1.983 1.00 85.62 371 ALA A O 1
ATOM 2776 N N . VAL A 1 372 ? 27.880 4.648 -1.646 1.00 80.88 372 VAL A N 1
ATOM 2777 C CA . VAL A 1 372 ? 27.659 4.164 -3.028 1.00 80.88 372 VAL A CA 1
ATOM 2778 C C . VAL A 1 372 ? 28.051 5.199 -4.100 1.00 80.88 372 VAL A C 1
ATOM 2780 O O . VAL A 1 372 ? 28.778 4.832 -5.030 1.00 80.88 372 VAL A O 1
ATOM 2783 N N . PRO A 1 373 ? 27.667 6.489 -3.997 1.00 75.19 373 PRO A N 1
ATOM 2784 C CA . PRO A 1 373 ? 28.069 7.531 -4.947 1.00 75.19 373 PRO A CA 1
ATOM 2785 C C . PRO A 1 373 ? 29.588 7.760 -5.035 1.00 75.19 373 PRO A C 1
ATOM 2787 O O . PRO A 1 373 ? 30.080 8.218 -6.069 1.00 75.19 373 PRO A O 1
ATOM 2790 N N . ALA A 1 374 ? 30.342 7.432 -3.981 1.00 80.56 374 ALA A N 1
ATOM 2791 C CA . ALA A 1 374 ? 31.794 7.587 -3.931 1.00 80.56 374 ALA A CA 1
ATOM 2792 C C . ALA A 1 374 ? 32.552 6.401 -4.550 1.00 80.56 374 ALA A C 1
ATOM 2794 O O . ALA A 1 374 ? 33.729 6.546 -4.883 1.00 80.56 374 ALA A O 1
ATOM 2795 N N . LEU A 1 375 ? 31.900 5.254 -4.781 1.00 80.94 375 LEU A N 1
ATOM 2796 C CA . LEU A 1 375 ? 32.551 4.075 -5.363 1.00 80.94 375 LEU A CA 1
ATOM 2797 C C . LEU A 1 375 ? 33.055 4.312 -6.802 1.00 80.94 375 LEU A C 1
ATOM 2799 O O . LEU A 1 375 ? 34.225 4.026 -7.065 1.00 80.94 375 LEU A O 1
ATOM 2803 N N . PRO A 1 376 ? 32.264 4.860 -7.753 1.00 75.69 376 PRO A N 1
ATOM 2804 C CA . PRO A 1 376 ? 32.727 5.012 -9.134 1.00 75.69 376 PRO A CA 1
ATOM 2805 C C . PRO A 1 376 ? 33.971 5.911 -9.303 1.00 75.69 376 PRO A C 1
ATOM 2807 O O . PRO A 1 376 ? 34.851 5.536 -10.083 1.00 75.69 376 PRO A O 1
ATOM 2810 N N . PRO A 1 377 ? 34.104 7.058 -8.599 1.00 74.62 377 PRO A N 1
ATOM 2811 C CA . PRO A 1 377 ? 35.327 7.869 -8.626 1.00 74.62 377 PRO A CA 1
ATOM 2812 C C . PRO A 1 377 ? 36.569 7.212 -8.005 1.00 74.62 377 PRO A C 1
ATOM 2814 O O . PRO A 1 377 ? 37.682 7.659 -8.290 1.00 74.62 377 PRO A O 1
ATOM 2817 N N . LEU A 1 378 ? 36.393 6.205 -7.142 1.00 79.12 378 LEU A N 1
ATOM 2818 C CA . LEU A 1 378 ? 37.483 5.475 -6.480 1.00 79.12 378 LEU A CA 1
ATOM 2819 C C . LEU A 1 378 ? 37.963 4.258 -7.282 1.00 79.12 378 LEU A C 1
ATOM 2821 O O . LEU A 1 378 ? 39.074 3.776 -7.055 1.00 79.12 378 LEU A O 1
ATOM 2825 N N . LEU A 1 379 ? 37.150 3.765 -8.219 1.00 78.31 379 LEU A N 1
ATOM 2826 C CA . LEU A 1 379 ? 37.525 2.660 -9.096 1.00 78.31 379 LEU A CA 1
ATOM 2827 C C . LEU A 1 379 ? 38.620 3.076 -10.099 1.00 78.31 379 LEU A C 1
ATOM 2829 O O . LEU A 1 379 ? 38.685 4.239 -10.497 1.00 78.31 379 LEU A O 1
ATOM 2833 N N . PRO A 1 380 ? 39.472 2.131 -10.549 1.00 74.25 380 PRO A N 1
ATOM 2834 C CA . PRO A 1 380 ? 40.513 2.412 -11.535 1.00 74.25 380 PRO A CA 1
ATOM 2835 C C . PRO A 1 380 ? 39.950 3.042 -12.817 1.00 74.25 380 PRO A C 1
ATOM 2837 O O . PRO A 1 380 ? 38.920 2.591 -13.316 1.00 74.25 380 PRO A O 1
ATOM 2840 N N . ASP A 1 381 ? 40.675 3.989 -13.420 1.00 66.88 381 ASP A N 1
ATOM 2841 C CA . ASP A 1 381 ? 40.243 4.741 -14.616 1.00 66.88 381 ASP A CA 1
ATOM 2842 C C . ASP A 1 381 ? 39.875 3.854 -15.822 1.00 66.88 381 ASP A C 1
ATOM 2844 O O . ASP A 1 381 ? 39.072 4.239 -16.665 1.00 66.88 381 ASP A O 1
ATOM 2848 N N . ARG A 1 382 ? 40.407 2.627 -15.875 1.00 63.16 382 ARG A N 1
ATOM 2849 C CA . ARG A 1 382 ? 40.028 1.578 -16.843 1.00 63.16 382 ARG A CA 1
ATOM 2850 C C . ARG A 1 382 ? 38.566 1.111 -16.724 1.00 63.16 382 ARG A C 1
ATOM 2852 O O . ARG A 1 382 ? 38.047 0.520 -17.665 1.00 63.16 382 ARG A O 1
ATOM 2859 N N . VAL A 1 383 ? 37.921 1.340 -15.578 1.00 63.16 383 VAL A N 1
ATOM 2860 C CA . VAL A 1 383 ? 36.526 0.973 -15.274 1.00 63.16 383 VAL A CA 1
ATOM 2861 C C . VAL A 1 383 ? 35.596 2.187 -15.393 1.00 63.16 383 VAL A C 1
ATOM 2863 O O . VAL A 1 383 ? 34.483 2.055 -15.896 1.00 63.16 383 VAL A O 1
ATOM 2866 N N . THR A 1 384 ? 36.051 3.372 -14.977 1.00 63.62 384 THR A N 1
ATOM 2867 C CA . THR A 1 384 ? 35.282 4.633 -14.978 1.00 63.62 384 THR A CA 1
ATOM 2868 C C . THR A 1 384 ? 36.049 5.744 -15.718 1.00 63.62 384 THR A C 1
ATOM 2870 O O . THR A 1 384 ? 36.432 6.783 -15.170 1.00 63.62 384 THR A O 1
ATOM 2873 N N . GLY A 1 385 ? 36.336 5.504 -16.999 1.00 50.44 385 GLY A N 1
ATOM 2874 C CA . GLY A 1 385 ? 37.184 6.374 -17.820 1.00 50.44 385 GLY A CA 1
ATOM 2875 C C . GLY A 1 385 ? 36.417 7.494 -18.523 1.00 50.44 385 GLY A C 1
ATOM 2876 O O . GLY A 1 385 ? 35.617 7.227 -19.415 1.00 50.44 385 GLY A O 1
ATOM 2877 N N . GLY A 1 386 ? 36.697 8.747 -18.149 1.00 62.00 386 GLY A N 1
ATOM 2878 C CA . GLY A 1 386 ? 36.217 9.958 -18.826 1.00 62.00 386 GLY A CA 1
ATOM 2879 C C . GLY A 1 386 ? 35.857 11.096 -17.857 1.00 62.00 386 GLY A C 1
ATOM 2880 O O . GLY A 1 386 ? 35.611 10.839 -16.675 1.00 62.00 386 GLY A O 1
ATOM 2881 N N . PRO A 1 387 ? 35.825 12.367 -18.307 1.00 66.31 387 PRO A N 1
ATOM 2882 C CA . PRO A 1 387 ? 35.232 13.445 -17.520 1.00 66.31 387 PRO A CA 1
ATOM 2883 C C . PRO A 1 387 ? 33.737 13.162 -17.310 1.00 66.31 387 PRO A C 1
ATOM 2885 O O . PRO A 1 387 ? 33.087 12.618 -18.203 1.00 66.31 387 PRO A O 1
ATOM 2888 N N . THR A 1 388 ? 33.185 13.527 -16.150 1.00 74.69 388 THR A N 1
ATOM 2889 C CA . THR A 1 388 ? 31.769 13.291 -15.836 1.00 74.69 388 THR A CA 1
ATOM 2890 C C . THR A 1 388 ? 30.891 13.953 -16.893 1.00 74.69 388 THR A C 1
ATOM 2892 O O . THR A 1 388 ? 30.935 15.170 -17.050 1.00 74.69 388 THR A O 1
ATOM 2895 N N . SER A 1 389 ? 30.122 13.166 -17.646 1.00 84.56 389 SER A N 1
ATOM 2896 C CA . SER A 1 389 ? 29.163 13.703 -18.611 1.00 84.56 389 SER A CA 1
ATOM 2897 C C . SER A 1 389 ? 27.914 14.231 -17.912 1.00 84.56 389 SER A C 1
ATOM 2899 O O . SER A 1 389 ? 27.628 13.839 -16.779 1.00 84.56 389 SER A O 1
ATOM 2901 N N . TYR A 1 390 ? 27.129 15.071 -18.592 1.00 83.44 390 TYR A N 1
ATOM 2902 C CA . TYR A 1 390 ? 25.809 15.493 -18.096 1.00 83.44 390 TYR A CA 1
ATOM 2903 C C . TYR A 1 390 ? 24.941 14.286 -17.719 1.00 83.44 390 TYR A C 1
ATOM 2905 O O . TYR A 1 390 ? 24.348 14.239 -16.642 1.00 83.44 390 TYR A O 1
ATOM 2913 N N . ARG A 1 391 ? 24.940 13.265 -18.582 1.00 87.62 391 ARG A N 1
ATOM 2914 C CA . ARG A 1 391 ? 24.247 11.998 -18.340 1.00 87.62 391 ARG A CA 1
ATOM 2915 C C . ARG A 1 391 ? 24.799 11.247 -17.127 1.00 87.62 391 ARG A C 1
ATOM 2917 O O . ARG A 1 391 ? 24.037 10.676 -16.352 1.00 87.62 391 ARG A O 1
ATOM 2924 N N . GLY A 1 392 ? 26.123 11.213 -16.972 1.00 85.12 392 GLY A N 1
ATOM 2925 C CA . GLY A 1 392 ? 26.793 10.576 -15.839 1.00 85.12 392 GLY A CA 1
ATOM 2926 C C . GLY A 1 392 ? 26.447 11.245 -14.510 1.00 85.12 392 GLY A C 1
ATOM 2927 O O . GLY A 1 392 ? 26.113 10.547 -13.556 1.00 85.12 392 GLY A O 1
ATOM 2928 N N . ALA A 1 393 ? 26.457 12.579 -14.477 1.00 84.38 393 ALA A N 1
ATOM 2929 C CA . ALA A 1 393 ? 26.073 13.359 -13.306 1.00 84.38 393 ALA A CA 1
ATOM 2930 C C . ALA A 1 393 ? 24.600 13.152 -12.937 1.00 84.38 393 ALA A C 1
ATOM 2932 O O . ALA A 1 393 ? 24.310 12.876 -11.782 1.00 84.38 393 ALA A O 1
ATOM 2933 N N . ALA A 1 394 ? 23.685 13.177 -13.910 1.00 90.31 394 ALA A N 1
ATOM 2934 C CA . ALA A 1 394 ? 22.267 12.937 -13.645 1.00 90.31 394 ALA A CA 1
ATOM 2935 C C . ALA A 1 394 ? 21.995 11.523 -13.100 1.00 90.31 394 ALA A C 1
ATOM 2937 O O . ALA A 1 394 ? 21.210 11.366 -12.170 1.00 90.31 394 ALA A O 1
ATOM 2938 N N . VAL A 1 395 ? 22.679 10.490 -13.613 1.00 90.81 395 VAL A N 1
ATOM 2939 C CA . VAL A 1 395 ? 22.588 9.135 -13.035 1.00 90.81 395 VAL A CA 1
ATOM 2940 C C . VAL A 1 395 ? 23.112 9.098 -11.604 1.00 90.81 395 VAL A C 1
ATOM 2942 O O . VAL A 1 395 ? 22.483 8.475 -10.755 1.00 90.81 395 VAL A O 1
ATOM 2945 N N . LEU A 1 396 ? 24.229 9.773 -11.324 1.00 85.75 396 LEU A N 1
ATOM 2946 C CA . LEU A 1 396 ? 24.753 9.876 -9.964 1.00 85.75 396 LEU A CA 1
ATOM 2947 C C . LEU A 1 396 ? 23.742 10.558 -9.033 1.00 85.75 396 LEU A C 1
ATOM 2949 O O . LEU A 1 396 ? 23.498 10.048 -7.946 1.00 85.75 396 LEU A O 1
ATOM 2953 N N . THR A 1 397 ? 23.112 11.649 -9.477 1.00 87.69 397 THR A N 1
ATOM 2954 C CA . THR A 1 397 ? 22.048 12.335 -8.733 1.00 87.69 397 THR A CA 1
ATOM 2955 C C . THR A 1 397 ? 20.883 11.398 -8.428 1.00 87.69 397 THR A C 1
ATOM 2957 O O . THR A 1 397 ? 20.451 11.344 -7.284 1.00 87.69 397 THR A O 1
ATOM 2960 N N . LEU A 1 398 ? 20.412 10.603 -9.395 1.00 93.44 398 LEU A N 1
ATOM 2961 C CA . LEU A 1 398 ? 19.353 9.617 -9.141 1.00 93.44 398 LEU A CA 1
ATOM 2962 C C . LEU A 1 398 ? 19.782 8.549 -8.130 1.00 93.44 398 LEU A C 1
ATOM 2964 O O . LEU A 1 398 ? 18.996 8.213 -7.249 1.00 93.44 398 LEU A O 1
ATOM 2968 N N . CYS A 1 399 ? 21.016 8.042 -8.208 1.00 90.56 399 CYS A N 1
ATOM 2969 C CA . CYS A 1 399 ? 21.539 7.103 -7.211 1.00 90.56 399 CYS A CA 1
ATOM 2970 C C . CYS A 1 399 ? 21.579 7.726 -5.808 1.00 90.56 399 CYS A C 1
ATOM 2972 O O . CYS A 1 399 ? 21.198 7.064 -4.849 1.00 90.56 399 CYS A O 1
ATOM 2974 N N . VAL A 1 400 ? 22.003 8.990 -5.690 1.00 86.31 400 VAL A N 1
ATOM 2975 C CA . VAL A 1 400 ? 22.011 9.729 -4.416 1.00 86.31 400 VAL A CA 1
ATOM 2976 C C . VAL A 1 400 ? 20.590 9.900 -3.884 1.00 86.31 400 VAL A C 1
ATOM 2978 O O . VAL A 1 400 ? 20.350 9.575 -2.730 1.00 86.31 400 VAL A O 1
ATOM 2981 N N . ILE A 1 401 ? 19.641 10.342 -4.717 1.00 91.38 401 ILE A N 1
ATOM 2982 C CA . ILE A 1 401 ? 18.231 10.479 -4.316 1.00 91.38 401 ILE A CA 1
ATOM 2983 C C . ILE A 1 401 ? 17.688 9.124 -3.847 1.00 91.38 401 ILE A C 1
ATOM 2985 O O . ILE A 1 401 ? 17.085 9.054 -2.787 1.00 91.38 401 ILE A O 1
ATOM 2989 N N . THR A 1 402 ? 17.964 8.041 -4.579 1.00 94.75 402 THR A N 1
ATOM 2990 C CA . THR A 1 402 ? 17.545 6.678 -4.198 1.00 94.75 402 THR A CA 1
ATOM 2991 C C . THR A 1 402 ? 18.106 6.284 -2.831 1.00 94.75 402 THR A C 1
ATOM 2993 O O . THR A 1 402 ? 17.365 5.794 -1.985 1.00 94.75 402 THR A O 1
ATOM 2996 N N . ALA A 1 403 ? 19.397 6.536 -2.595 1.00 89.19 403 ALA A N 1
ATOM 2997 C CA . ALA A 1 403 ? 20.049 6.240 -1.323 1.00 89.19 403 ALA A CA 1
ATOM 2998 C C . ALA A 1 403 ? 19.476 7.077 -0.170 1.00 89.19 403 ALA A C 1
ATOM 3000 O O . ALA A 1 403 ? 19.265 6.537 0.907 1.00 89.19 403 ALA A O 1
ATOM 3001 N N . VAL A 1 404 ? 19.184 8.362 -0.393 1.00 88.19 404 VAL A N 1
ATOM 3002 C CA . VAL A 1 404 ? 18.562 9.242 0.612 1.00 88.19 404 VAL A CA 1
ATOM 3003 C C . VAL A 1 404 ? 17.140 8.784 0.938 1.00 88.19 404 VAL A C 1
ATOM 3005 O O . VAL A 1 404 ? 16.797 8.672 2.108 1.00 88.19 404 VAL A O 1
ATOM 3008 N N . VAL A 1 405 ? 16.330 8.468 -0.077 1.00 92.75 405 VAL A N 1
ATOM 3009 C CA . VAL A 1 405 ? 14.954 7.972 0.102 1.00 92.75 405 VAL A CA 1
ATOM 3010 C C . VAL A 1 405 ? 14.940 6.659 0.890 1.00 92.75 405 VAL A C 1
ATOM 3012 O O . VAL A 1 405 ? 14.088 6.488 1.757 1.00 92.75 405 VAL A O 1
ATOM 3015 N N . ALA A 1 406 ? 15.887 5.752 0.626 1.00 91.62 406 ALA A N 1
ATOM 3016 C CA . ALA A 1 406 ? 16.048 4.519 1.397 1.00 91.62 406 ALA A CA 1
ATOM 3017 C C . ALA A 1 406 ? 16.556 4.786 2.825 1.00 91.62 406 ALA A C 1
ATOM 3019 O O . ALA A 1 406 ? 16.074 4.183 3.775 1.00 91.62 406 ALA A O 1
ATOM 3020 N N . LEU A 1 407 ? 17.503 5.715 2.988 1.00 86.19 407 LEU A N 1
ATOM 3021 C CA . LEU A 1 407 ? 18.116 6.033 4.277 1.00 86.19 407 LEU A CA 1
ATOM 3022 C C . LEU A 1 407 ? 17.112 6.579 5.296 1.00 86.19 407 LEU A C 1
ATOM 3024 O O . LEU A 1 407 ? 17.181 6.207 6.461 1.00 86.19 407 LEU A O 1
ATOM 3028 N N . VAL A 1 408 ? 16.178 7.430 4.865 1.00 85.56 408 VAL A N 1
ATOM 3029 C CA . VAL A 1 408 ? 15.150 8.009 5.752 1.00 85.56 408 VAL A CA 1
ATOM 3030 C C . VAL A 1 408 ? 14.282 6.926 6.412 1.00 85.56 408 VAL A C 1
ATOM 3032 O O . VAL A 1 408 ? 13.773 7.143 7.506 1.00 85.56 408 VAL A O 1
ATOM 3035 N N . ALA A 1 409 ? 14.148 5.756 5.783 1.00 85.69 409 ALA A N 1
ATOM 3036 C CA . ALA A 1 409 ? 13.390 4.629 6.319 1.00 85.69 409 ALA A CA 1
ATOM 3037 C C . ALA A 1 409 ? 14.180 3.755 7.310 1.00 85.69 409 ALA A C 1
ATOM 3039 O O . ALA A 1 409 ? 13.570 3.085 8.134 1.00 85.69 409 ALA A O 1
ATOM 3040 N N . VAL A 1 410 ? 15.520 3.772 7.269 1.00 84.75 410 VAL A N 1
ATOM 3041 C CA . VAL A 1 410 ? 16.371 2.871 8.076 1.00 84.75 410 VAL A CA 1
ATOM 3042 C C . VAL A 1 410 ? 16.064 2.936 9.579 1.00 84.75 410 VAL A C 1
ATOM 3044 O O . VAL A 1 410 ? 15.934 1.868 10.173 1.00 84.75 410 VAL A O 1
ATOM 3047 N N . PRO A 1 411 ? 15.903 4.119 10.211 1.00 80.19 411 PRO A N 1
ATOM 3048 C CA . PRO A 1 411 ? 15.544 4.199 11.628 1.00 80.19 411 PRO A CA 1
ATOM 3049 C C . PRO A 1 411 ? 14.266 3.444 12.003 1.00 80.19 411 PRO A C 1
ATOM 3051 O O . PRO A 1 411 ? 14.207 2.830 13.061 1.00 80.19 411 PRO A O 1
ATOM 3054 N N . TYR A 1 412 ? 13.263 3.448 11.122 1.00 78.62 412 TYR A N 1
ATOM 3055 C CA . TYR A 1 412 ? 11.967 2.821 11.382 1.00 78.62 412 TYR A CA 1
ATOM 3056 C C . TYR A 1 412 ? 12.048 1.293 11.391 1.00 78.62 412 TYR A C 1
ATOM 3058 O O . TYR A 1 412 ? 11.288 0.656 12.112 1.00 78.62 412 TYR A O 1
ATOM 3066 N N . GLY A 1 413 ? 12.994 0.707 10.650 1.00 80.38 413 GLY A N 1
ATOM 3067 C CA . GLY A 1 413 ? 13.274 -0.728 10.716 1.00 80.38 413 GLY A CA 1
ATOM 3068 C C . GLY A 1 413 ? 13.947 -1.155 12.025 1.00 80.38 413 GLY A C 1
ATOM 3069 O O . GLY A 1 413 ? 13.966 -2.334 12.342 1.00 80.38 413 GLY A O 1
ATOM 3070 N N . PHE A 1 414 ? 14.478 -0.222 12.812 1.00 75.94 414 PHE A N 1
ATOM 3071 C CA . PHE A 1 414 ? 15.064 -0.491 14.127 1.00 75.94 414 PHE A CA 1
ATOM 3072 C C . PHE A 1 414 ? 14.136 -0.068 15.274 1.00 75.94 414 PHE A C 1
ATOM 3074 O O . PHE A 1 414 ? 14.603 0.301 16.349 1.00 75.94 414 PHE A O 1
ATOM 3081 N N . THR A 1 415 ? 12.827 -0.078 15.032 1.00 70.31 415 THR A N 1
ATOM 3082 C CA . THR A 1 415 ? 11.839 0.164 16.080 1.00 70.31 415 THR A CA 1
ATOM 3083 C C . THR A 1 415 ? 11.889 -0.955 17.106 1.00 70.31 415 THR A C 1
ATOM 3085 O O . THR A 1 415 ? 11.792 -2.127 16.756 1.00 70.31 415 THR A O 1
ATOM 3088 N N . LEU A 1 416 ? 12.066 -0.570 18.367 1.00 65.69 416 LEU A N 1
ATOM 3089 C CA . LEU A 1 416 ? 11.873 -1.453 19.507 1.00 65.69 416 LEU A CA 1
ATOM 3090 C C . LEU A 1 416 ? 10.509 -1.143 20.107 1.00 65.69 416 LEU A C 1
ATOM 3092 O O . LEU A 1 416 ? 10.119 0.023 20.234 1.00 65.69 416 LEU A O 1
ATOM 3096 N N . VAL A 1 417 ? 9.793 -2.208 20.423 1.00 65.75 417 VAL A N 1
ATOM 3097 C CA . VAL A 1 417 ? 8.494 -2.166 21.069 1.00 65.75 417 VAL A CA 1
ATOM 3098 C C . VAL A 1 417 ? 8.677 -2.870 22.400 1.00 65.75 417 VAL A C 1
ATOM 3100 O O . VAL A 1 417 ? 8.774 -4.092 22.435 1.00 65.75 417 VAL A O 1
ATOM 3103 N N . ASP A 1 418 ? 8.765 -2.088 23.470 1.00 57.59 418 ASP A N 1
ATOM 3104 C CA . ASP A 1 418 ? 8.844 -2.608 24.830 1.00 57.59 418 ASP A CA 1
ATOM 3105 C C . ASP A 1 418 ? 7.550 -2.233 25.556 1.00 57.59 418 ASP A C 1
ATOM 3107 O O . ASP A 1 418 ? 7.223 -1.058 25.708 1.00 57.59 418 ASP A O 1
ATOM 3111 N N . GLY A 1 419 ? 6.795 -3.237 25.998 1.00 55.94 419 GLY A N 1
ATOM 3112 C CA . GLY A 1 419 ? 5.588 -3.032 26.796 1.00 55.94 419 GLY A CA 1
ATOM 3113 C C . GLY A 1 419 ? 4.443 -3.959 26.409 1.00 55.94 419 GLY A C 1
ATOM 3114 O O . GLY A 1 419 ? 4.123 -4.134 25.237 1.00 55.94 419 GLY A O 1
ATOM 3115 N N . GLN A 1 420 ? 3.796 -4.528 27.424 1.00 58.16 420 GLN A N 1
ATOM 3116 C CA . GLN A 1 420 ? 2.511 -5.201 27.267 1.00 58.16 420 GLN A CA 1
ATOM 3117 C C . GLN A 1 420 ? 1.384 -4.170 27.392 1.00 58.16 420 GLN A C 1
ATOM 3119 O O . GLN A 1 420 ? 1.548 -3.181 28.117 1.00 58.16 420 GLN A O 1
ATOM 3124 N N . PRO A 1 421 ? 0.239 -4.374 26.719 1.00 62.47 421 PRO A N 1
ATOM 3125 C CA . PRO A 1 421 ? -0.914 -3.513 26.915 1.00 62.47 421 PRO A CA 1
ATOM 3126 C C . PRO A 1 421 ? -1.268 -3.441 28.406 1.00 62.47 421 PRO A C 1
ATOM 3128 O O . PRO A 1 421 ? -1.358 -4.463 29.080 1.00 62.47 421 PRO A O 1
ATOM 3131 N N . THR A 1 422 ? -1.438 -2.232 28.942 1.00 63.44 422 THR A N 1
ATOM 3132 C CA . THR A 1 422 ? -1.608 -2.006 30.389 1.00 63.44 422 THR A CA 1
ATOM 3133 C C . THR A 1 422 ? -3.012 -2.331 30.909 1.00 63.44 422 THR A C 1
ATOM 3135 O O . THR A 1 422 ? -3.276 -2.157 32.099 1.00 63.44 422 THR A O 1
ATOM 3138 N N . GLY A 1 423 ? -3.910 -2.775 30.028 1.00 65.25 423 GLY A N 1
ATOM 3139 C CA . GLY A 1 423 ? -5.308 -3.033 30.343 1.00 65.25 423 GLY A CA 1
ATOM 3140 C C . GLY A 1 423 ? -5.535 -4.255 31.210 1.00 65.25 423 GLY A C 1
ATOM 3141 O O . GLY A 1 423 ? -4.872 -5.281 31.078 1.00 65.25 423 GLY A O 1
ATOM 3142 N N . THR A 1 424 ? -6.511 -4.153 32.111 1.00 68.06 424 THR A N 1
ATOM 3143 C CA . THR A 1 424 ? -6.859 -5.222 33.057 1.00 68.06 424 THR A CA 1
ATOM 3144 C C . THR A 1 424 ? -7.754 -6.308 32.461 1.00 68.06 424 THR A C 1
ATOM 3146 O O . THR A 1 424 ? -7.961 -7.328 33.111 1.00 68.06 424 THR A O 1
ATOM 3149 N N . GLY A 1 425 ? -8.289 -6.104 31.254 1.00 81.50 425 GLY A N 1
ATOM 3150 C CA . GLY A 1 425 ? -9.188 -7.038 30.570 1.00 81.50 425 GLY A CA 1
ATOM 3151 C C . GLY A 1 425 ? -8.699 -7.409 29.169 1.00 81.50 425 GLY A C 1
ATOM 3152 O O . GLY A 1 425 ? -9.460 -7.359 28.202 1.00 81.50 425 GLY A O 1
ATOM 3153 N N . ALA A 1 426 ? -7.410 -7.723 29.053 1.00 88.50 426 ALA A N 1
ATOM 3154 C CA . ALA A 1 426 ? -6.830 -8.235 27.821 1.00 88.50 426 ALA A CA 1
ATOM 3155 C C . ALA A 1 426 ? -7.250 -9.694 27.574 1.00 88.50 426 ALA A C 1
ATOM 3157 O O . ALA A 1 426 ? -7.367 -10.492 28.505 1.00 88.50 426 ALA A O 1
ATOM 3158 N N . VAL A 1 427 ? -7.431 -10.039 26.305 1.00 92.75 427 VAL A N 1
ATOM 3159 C CA . VAL A 1 427 ? -7.660 -11.400 25.823 1.00 92.75 427 VAL A CA 1
ATOM 3160 C C . VAL A 1 427 ? -6.390 -11.882 25.132 1.00 92.75 427 VAL A C 1
ATOM 3162 O O . VAL A 1 427 ? -5.800 -11.151 24.334 1.00 92.75 427 VAL A O 1
ATOM 3165 N N . THR A 1 428 ? -5.975 -13.111 25.432 1.00 92.56 428 THR A N 1
ATOM 3166 C CA . THR A 1 428 ? -4.813 -13.745 24.805 1.00 92.56 428 THR A CA 1
ATOM 3167 C C . THR A 1 428 ? -5.272 -14.826 23.837 1.00 92.56 428 THR A C 1
ATOM 3169 O O . THR A 1 428 ? -6.018 -15.723 24.225 1.00 92.56 428 THR A O 1
ATOM 3172 N N . VAL A 1 429 ? -4.807 -14.744 22.592 1.00 94.06 429 VAL A N 1
ATOM 3173 C CA . VAL A 1 429 ? -5.035 -15.738 21.537 1.00 94.06 429 VAL A CA 1
ATOM 3174 C C . VAL A 1 429 ? -3.670 -16.200 21.039 1.00 94.06 429 VAL A C 1
ATOM 3176 O O . VAL A 1 429 ? -2.988 -15.462 20.326 1.00 94.06 429 VAL A O 1
ATOM 3179 N N . ASP A 1 430 ? -3.252 -17.397 21.453 1.00 92.94 430 ASP A N 1
ATOM 3180 C CA . ASP A 1 430 ? -1.864 -17.865 21.328 1.00 92.94 430 ASP A CA 1
ATOM 3181 C C . ASP A 1 430 ? -0.866 -16.798 21.831 1.00 92.94 430 ASP A C 1
ATOM 3183 O O . ASP A 1 430 ? -0.894 -16.439 23.007 1.00 92.94 430 ASP A O 1
ATOM 3187 N N . ASP A 1 431 ? -0.014 -16.261 20.953 1.00 90.69 431 ASP A N 1
ATOM 3188 C CA . ASP A 1 431 ? 1.007 -15.255 21.283 1.00 90.69 431 ASP A CA 1
ATOM 3189 C C . ASP A 1 431 ? 0.517 -13.804 21.094 1.00 90.69 431 ASP A C 1
ATOM 3191 O O . ASP A 1 431 ? 1.293 -12.851 21.206 1.00 90.69 431 ASP A O 1
ATOM 3195 N N . TYR A 1 432 ? -0.764 -13.613 20.761 1.00 93.38 432 TYR A N 1
ATOM 3196 C CA . TYR A 1 432 ? -1.375 -12.295 20.615 1.00 93.38 432 TYR A CA 1
ATOM 3197 C C . TYR A 1 432 ? -2.076 -11.858 21.894 1.00 93.38 432 TYR A C 1
ATOM 3199 O O . TYR A 1 432 ? -2.937 -12.565 22.408 1.00 93.38 432 TYR A O 1
ATOM 3207 N N . THR A 1 433 ? -1.797 -10.634 22.330 1.00 92.69 433 THR A N 1
ATOM 3208 C CA . THR A 1 433 ? -2.551 -9.948 23.384 1.00 92.69 433 THR A CA 1
ATOM 3209 C C . THR A 1 433 ? -3.398 -8.848 22.755 1.00 92.69 433 THR A C 1
ATOM 3211 O O . THR A 1 433 ? -2.865 -7.952 22.093 1.00 92.69 433 THR A O 1
ATOM 3214 N N . VAL A 1 434 ? -4.713 -8.894 22.971 1.00 92.62 434 VAL A N 1
ATOM 3215 C CA . VAL A 1 434 ? -5.675 -7.906 22.466 1.00 92.62 434 VAL A CA 1
ATOM 3216 C C . VAL A 1 434 ? -6.411 -7.251 23.632 1.00 92.62 434 VAL A C 1
ATOM 3218 O O . VAL A 1 434 ? -6.958 -7.940 24.487 1.00 92.62 434 VAL A O 1
ATOM 3221 N N . THR A 1 435 ? -6.444 -5.920 23.685 1.00 92.06 435 THR A N 1
ATOM 3222 C CA . THR A 1 435 ? -7.158 -5.166 24.735 1.00 92.06 435 THR A CA 1
ATOM 3223 C C . THR A 1 435 ? -7.724 -3.867 24.184 1.00 92.06 435 THR A C 1
ATOM 3225 O O . THR A 1 435 ? -7.182 -3.322 23.225 1.00 92.06 435 THR A O 1
ATOM 3228 N N . TYR A 1 436 ? -8.768 -3.325 24.802 1.00 92.00 436 TYR A N 1
ATOM 3229 C CA . TYR A 1 436 ? -9.220 -1.963 24.532 1.00 92.00 436 TYR A CA 1
ATOM 3230 C C . TYR A 1 436 ? -8.660 -0.984 25.567 1.00 92.00 436 TYR A C 1
ATOM 3232 O O . TYR A 1 436 ? -8.708 -1.256 26.763 1.00 92.00 436 TYR A O 1
ATOM 3240 N N . GLU A 1 437 ? -8.172 0.168 25.111 1.00 88.44 437 GLU A N 1
ATOM 3241 C CA . GLU A 1 437 ? -7.675 1.256 25.961 1.00 88.44 437 GLU A CA 1
ATOM 3242 C C . GLU A 1 437 ? -8.041 2.623 25.380 1.00 88.44 437 GLU A C 1
ATOM 3244 O O . GLU A 1 437 ? -8.062 2.783 24.165 1.00 88.44 437 GLU A O 1
ATOM 3249 N N . GLU A 1 438 ? -8.285 3.632 26.223 1.00 83.62 438 GLU A N 1
ATOM 3250 C CA . GLU A 1 438 ? -8.506 5.023 25.773 1.00 83.62 438 GLU A CA 1
ATOM 3251 C C . GLU A 1 438 ? -7.262 5.909 25.885 1.00 83.62 438 GLU A C 1
ATOM 3253 O O . GLU A 1 438 ? -7.167 6.914 25.185 1.00 83.62 438 GLU A O 1
ATOM 3258 N N . ASN A 1 439 ? -6.327 5.565 26.776 1.00 76.88 439 ASN A N 1
ATOM 3259 C CA . ASN A 1 439 ? -5.124 6.353 27.043 1.00 76.88 439 ASN A CA 1
ATOM 3260 C C . ASN A 1 439 ? -3.874 5.481 27.152 1.00 76.88 439 ASN A C 1
ATOM 3262 O O . ASN A 1 439 ? -3.065 5.655 28.064 1.00 76.88 439 ASN A O 1
ATOM 3266 N N . ALA A 1 440 ? -3.702 4.552 26.214 1.00 68.81 440 ALA A N 1
ATOM 3267 C CA . ALA A 1 440 ? -2.489 3.755 26.179 1.00 68.81 440 ALA A CA 1
ATOM 3268 C C . ALA A 1 440 ? -1.301 4.606 25.724 1.00 68.81 440 ALA A C 1
ATOM 3270 O O . ALA A 1 440 ? -1.319 5.201 24.640 1.00 68.81 440 ALA A O 1
ATOM 3271 N N . SER A 1 441 ? -0.253 4.632 26.543 1.00 62.00 441 SER A N 1
ATOM 3272 C CA . SER A 1 441 ? 1.082 5.035 26.119 1.00 62.00 441 SER A CA 1
ATOM 3273 C C . SER A 1 441 ? 1.751 3.836 25.459 1.00 62.00 441 SER A C 1
ATOM 3275 O O . SER A 1 441 ? 1.868 2.776 26.072 1.00 62.00 441 SER A O 1
ATOM 3277 N N . ILE A 1 442 ? 2.174 3.996 24.209 1.00 59.62 442 ILE A N 1
ATOM 3278 C CA . ILE A 1 442 ? 2.980 2.985 23.530 1.00 59.62 442 ILE A CA 1
ATOM 3279 C C . ILE A 1 442 ? 4.422 3.463 23.579 1.00 59.62 442 ILE A C 1
ATOM 3281 O O . ILE A 1 442 ? 4.771 4.409 22.870 1.00 59.62 442 ILE A O 1
ATOM 3285 N N . ASP A 1 443 ? 5.256 2.795 24.370 1.00 56.00 443 ASP A N 1
ATOM 3286 C CA . ASP A 1 443 ? 6.697 3.037 24.377 1.00 56.00 443 ASP A CA 1
ATOM 3287 C C . ASP A 1 443 ? 7.304 2.425 23.104 1.00 56.00 443 ASP A C 1
ATOM 3289 O O . ASP A 1 443 ? 7.815 1.305 23.074 1.00 56.00 443 ASP A O 1
ATOM 3293 N N . ARG A 1 444 ? 7.191 3.159 21.990 1.00 56.94 444 ARG A N 1
ATOM 3294 C CA . ARG A 1 444 ? 7.918 2.859 20.752 1.00 56.94 444 ARG A CA 1
ATOM 3295 C C . ARG A 1 444 ? 9.136 3.754 20.658 1.00 56.94 444 ARG A C 1
ATOM 3297 O O . ARG A 1 444 ? 9.018 4.947 20.378 1.00 56.94 444 ARG A O 1
ATOM 3304 N N . THR A 1 445 ? 10.318 3.174 20.788 1.00 54.66 445 THR A N 1
ATOM 3305 C CA . THR A 1 445 ? 11.558 3.923 20.584 1.00 54.66 445 THR A CA 1
ATOM 3306 C C . THR A 1 445 ? 11.978 3.842 19.115 1.00 54.66 445 THR A C 1
ATOM 3308 O O . THR A 1 445 ? 12.414 2.798 18.629 1.00 54.66 445 THR A O 1
ATOM 3311 N N . VAL A 1 446 ? 11.862 4.965 18.393 1.00 49.56 446 VAL A N 1
ATOM 3312 C CA . VAL A 1 446 ? 12.434 5.146 17.045 1.00 49.56 446 VAL A CA 1
ATOM 3313 C C . VAL A 1 446 ? 13.769 5.889 17.176 1.00 49.56 446 VAL A C 1
ATOM 3315 O O . VAL A 1 446 ? 13.799 7.097 17.403 1.00 49.56 446 VAL A O 1
ATOM 3318 N N . LEU A 1 447 ? 14.899 5.194 17.019 1.00 49.09 447 LEU A N 1
ATOM 3319 C CA . LEU A 1 447 ? 16.229 5.797 17.203 1.00 49.09 447 LEU A CA 1
ATOM 3320 C C . LEU A 1 447 ? 16.554 6.912 16.189 1.00 49.09 447 LEU A C 1
ATOM 3322 O O . LEU A 1 447 ? 16.426 6.727 14.981 1.00 49.09 447 LEU A O 1
ATOM 3326 N N . GLY A 1 448 ? 17.119 8.030 16.662 1.00 38.50 448 GLY A N 1
ATOM 3327 C CA . GLY A 1 448 ? 17.663 9.109 15.814 1.00 38.50 448 GLY A CA 1
ATOM 3328 C C . GLY A 1 448 ? 16.736 10.310 15.601 1.00 38.50 448 GLY A C 1
ATOM 3329 O O . GLY A 1 448 ? 17.115 11.260 14.911 1.00 38.50 448 GLY A O 1
ATOM 3330 N N . PHE A 1 449 ? 15.563 10.293 16.224 1.00 39.12 449 PHE A N 1
ATOM 3331 C CA . PHE A 1 449 ? 14.710 11.456 16.452 1.00 39.12 449 PHE A CA 1
ATOM 3332 C C . PHE A 1 449 ? 14.761 11.796 17.953 1.00 39.12 449 PHE A C 1
ATOM 3334 O O . PHE A 1 449 ? 15.035 10.895 18.744 1.00 39.12 449 PHE A O 1
ATOM 3341 N N . PRO A 1 450 ? 14.623 13.074 18.361 1.00 35.91 450 PRO A N 1
ATOM 3342 C CA . PRO A 1 450 ? 14.664 13.431 19.778 1.00 35.91 450 PRO A CA 1
ATOM 3343 C C . PRO A 1 450 ? 13.629 12.626 20.578 1.00 35.91 450 PRO A C 1
ATOM 3345 O O . PRO A 1 450 ? 12.525 12.414 20.081 1.00 35.91 450 PRO A O 1
ATOM 3348 N N . ASP A 1 451 ? 13.983 12.259 21.819 1.00 39.66 451 ASP A N 1
ATOM 3349 C CA . ASP A 1 451 ? 13.130 11.554 22.804 1.00 39.66 451 ASP A CA 1
ATOM 3350 C C . ASP A 1 451 ? 11.794 12.262 23.105 1.00 39.66 451 ASP A C 1
ATOM 3352 O O . ASP A 1 451 ? 10.933 11.725 23.792 1.00 39.66 451 ASP A O 1
ATOM 3356 N N . ASP A 1 452 ? 11.570 13.445 22.541 1.00 40.56 452 ASP A N 1
ATOM 3357 C CA . ASP A 1 452 ? 10.269 14.094 22.501 1.00 40.56 452 ASP A CA 1
ATOM 3358 C C . ASP A 1 452 ? 9.531 13.739 21.206 1.00 40.56 452 ASP A C 1
ATOM 3360 O O . ASP A 1 452 ? 9.371 14.584 20.326 1.00 40.56 452 ASP A O 1
ATOM 3364 N N . THR A 1 453 ? 9.038 12.507 21.067 1.00 38.16 453 THR A N 1
ATOM 3365 C CA . THR A 1 453 ? 7.872 12.281 20.200 1.00 38.16 453 THR A CA 1
ATOM 3366 C C . THR A 1 453 ? 6.976 11.161 20.717 1.00 38.16 453 THR A C 1
ATOM 3368 O O . THR A 1 453 ? 7.290 9.981 20.642 1.00 38.16 453 THR A O 1
ATOM 3371 N N . THR A 1 454 ? 5.779 11.583 21.127 1.00 43.03 454 THR A N 1
ATOM 3372 C CA . THR A 1 454 ? 4.553 10.788 21.259 1.00 43.03 454 THR A CA 1
ATOM 3373 C C . THR A 1 454 ? 4.378 9.958 22.534 1.00 43.03 454 THR A C 1
ATOM 3375 O O . THR A 1 454 ? 4.027 8.788 22.466 1.00 43.03 454 THR A O 1
ATOM 3378 N N . ASN A 1 455 ? 4.316 10.628 23.696 1.00 42.38 455 ASN A N 1
ATOM 3379 C CA . ASN A 1 455 ? 3.298 10.255 24.697 1.00 42.38 455 ASN A CA 1
ATOM 3380 C C . ASN A 1 455 ? 1.901 10.623 24.139 1.00 42.38 455 ASN A C 1
ATOM 3382 O O . ASN A 1 455 ? 1.156 11.441 24.675 1.00 42.38 455 ASN A O 1
ATOM 3386 N N . THR A 1 456 ? 1.618 10.135 22.932 1.00 51.72 456 THR A N 1
ATOM 3387 C CA . THR A 1 456 ? 0.337 10.254 22.268 1.00 51.72 456 THR A CA 1
ATOM 3388 C C . THR A 1 456 ? -0.455 9.108 22.834 1.00 51.72 456 THR A C 1
ATOM 3390 O O . THR A 1 456 ? -0.158 7.953 22.558 1.00 51.72 456 THR A O 1
ATOM 3393 N N . SER A 1 457 ? -1.411 9.444 23.689 1.00 60.34 457 SER A N 1
ATOM 3394 C CA . SER A 1 457 ? -2.423 8.489 24.095 1.00 60.34 457 SER A CA 1
ATOM 3395 C C . SER A 1 457 ? -3.088 7.955 22.821 1.00 60.34 457 SER A C 1
ATOM 3397 O O . SER A 1 457 ? -3.568 8.723 21.976 1.00 60.34 457 SER A O 1
ATOM 3399 N N . TYR A 1 458 ? -3.022 6.640 22.642 1.00 65.94 458 TYR A N 1
ATOM 3400 C CA . TYR A 1 458 ? -3.773 5.945 21.613 1.00 65.94 458 TYR A CA 1
ATOM 3401 C C . TYR A 1 458 ? -5.020 5.351 22.260 1.00 65.94 458 TYR A C 1
ATOM 3403 O O . TYR A 1 458 ? -4.936 4.658 23.274 1.00 65.94 458 TYR A O 1
ATOM 3411 N N . GLY A 1 459 ? -6.167 5.641 21.646 1.00 80.69 459 GLY A N 1
ATOM 3412 C CA . GLY A 1 459 ? -7.460 5.096 22.026 1.00 80.69 459 GLY A CA 1
ATOM 3413 C C . GLY A 1 459 ? -7.954 4.090 20.990 1.00 80.69 459 GLY A C 1
ATOM 3414 O O . GLY A 1 459 ? -8.097 4.435 19.809 1.00 80.69 459 GLY A O 1
ATOM 3415 N N . GLY A 1 460 ? -8.245 2.864 21.408 1.00 89.62 460 GLY A N 1
ATOM 3416 C CA . GLY A 1 460 ? -8.845 1.837 20.570 1.00 89.62 460 GLY A CA 1
ATOM 3417 C C . GLY A 1 460 ? -8.512 0.415 20.996 1.00 89.62 460 GLY A C 1
ATOM 3418 O O . GLY A 1 460 ? -8.062 0.160 22.110 1.00 89.62 460 GLY A O 1
ATOM 3419 N N . LEU A 1 461 ? -8.737 -0.508 20.068 1.00 90.75 461 LEU A N 1
ATOM 3420 C CA . LEU A 1 461 ? -8.389 -1.912 20.198 1.00 90.75 461 LEU A CA 1
ATOM 3421 C C . LEU A 1 461 ? -6.912 -2.092 19.846 1.00 90.75 461 LEU A C 1
ATOM 3423 O O . LEU A 1 461 ? -6.500 -1.859 18.709 1.00 90.75 461 LEU A O 1
ATOM 3427 N N . LEU A 1 462 ? -6.112 -2.470 20.831 1.00 89.38 462 LEU A N 1
ATOM 3428 C CA . LEU A 1 462 ? -4.672 -2.645 20.734 1.00 89.38 462 LEU A CA 1
ATOM 3429 C C . LEU A 1 462 ? -4.338 -4.116 20.531 1.00 89.38 462 LEU A C 1
ATOM 3431 O O . LEU A 1 462 ? -4.968 -4.984 21.127 1.00 89.38 462 LEU A O 1
ATOM 3435 N N . VAL A 1 463 ? -3.326 -4.374 19.710 1.00 90.56 463 VAL A N 1
ATOM 3436 C CA . VAL A 1 463 ? -2.830 -5.712 19.386 1.00 90.56 463 VAL A CA 1
ATOM 3437 C C . VAL A 1 463 ? -1.333 -5.731 19.627 1.00 90.56 463 VAL A C 1
ATOM 3439 O O . VAL A 1 463 ? -0.615 -4.917 19.038 1.00 90.56 463 VAL A O 1
ATOM 3442 N N . ALA A 1 464 ? -0.873 -6.662 20.454 1.00 89.19 464 ALA A N 1
ATOM 3443 C CA . ALA A 1 464 ? 0.536 -6.880 20.741 1.00 89.19 464 ALA A CA 1
ATOM 3444 C C . ALA A 1 464 ? 0.936 -8.338 20.489 1.00 89.19 464 ALA A C 1
ATOM 3446 O O . ALA A 1 464 ? 0.127 -9.246 20.678 1.00 89.19 464 ALA A O 1
ATOM 3447 N N . ASN A 1 465 ? 2.173 -8.545 20.043 1.00 89.75 465 ASN A N 1
ATOM 3448 C CA . ASN A 1 465 ? 2.815 -9.850 19.924 1.00 89.75 465 ASN A CA 1
ATOM 3449 C C . ASN A 1 465 ? 4.340 -9.659 19.969 1.00 89.75 465 ASN A C 1
ATOM 3451 O O . ASN A 1 465 ? 4.914 -9.001 19.095 1.00 89.75 465 ASN A O 1
ATOM 3455 N N . ASP A 1 466 ? 4.981 -10.254 20.972 1.00 85.38 466 ASP A N 1
ATOM 3456 C CA . ASP A 1 466 ? 6.411 -10.066 21.233 1.00 85.38 466 ASP A CA 1
ATOM 3457 C C . ASP A 1 466 ? 7.291 -10.735 20.164 1.00 85.38 466 ASP A C 1
ATOM 3459 O O . ASP A 1 466 ? 8.316 -10.179 19.774 1.00 85.38 466 ASP A O 1
ATOM 3463 N N . GLU A 1 467 ? 6.886 -11.894 19.628 1.00 86.31 467 GLU A N 1
ATOM 3464 C CA . GLU A 1 467 ? 7.648 -12.597 18.583 1.00 86.31 467 GLU A CA 1
ATOM 3465 C C . GLU A 1 467 ? 7.676 -11.827 17.257 1.00 86.31 467 GLU A C 1
ATOM 3467 O O . GLU A 1 467 ? 8.645 -11.901 16.495 1.00 86.31 467 GLU A O 1
ATOM 3472 N N . LEU A 1 468 ? 6.604 -11.089 16.972 1.00 86.62 468 LEU A N 1
ATOM 3473 C CA . LEU A 1 468 ? 6.480 -10.257 15.778 1.00 86.62 468 LEU A CA 1
ATOM 3474 C C . LEU A 1 468 ? 7.087 -8.858 15.955 1.00 86.62 468 LEU A C 1
ATOM 3476 O O . LEU A 1 468 ? 7.099 -8.096 14.985 1.00 86.62 468 LEU A O 1
ATOM 3480 N N . GLU A 1 469 ? 7.549 -8.514 17.166 1.00 82.94 469 GLU A N 1
ATOM 3481 C CA . GLU A 1 469 ? 7.891 -7.143 17.580 1.00 82.94 469 GLU A CA 1
ATOM 3482 C C . GLU A 1 469 ? 6.743 -6.164 17.250 1.00 82.94 469 GLU A C 1
ATOM 3484 O O . GLU A 1 469 ? 6.928 -5.052 16.745 1.00 82.94 469 GLU A O 1
ATOM 3489 N N . LEU A 1 470 ? 5.515 -6.629 17.490 1.00 85.56 470 LEU A N 1
ATOM 3490 C CA . LEU A 1 470 ? 4.271 -5.966 17.136 1.00 85.56 470 LEU A CA 1
ATOM 3491 C C . LEU A 1 470 ? 3.643 -5.349 18.379 1.00 85.56 470 LEU A C 1
ATOM 3493 O O . LEU A 1 470 ? 3.310 -6.038 19.332 1.00 85.56 470 LEU A O 1
ATOM 3497 N N . PHE A 1 471 ? 3.345 -4.061 18.297 1.00 84.12 471 PHE A N 1
ATOM 3498 C CA . PHE A 1 471 ? 2.309 -3.426 19.103 1.00 84.12 471 PHE A CA 1
ATOM 3499 C C . PHE A 1 471 ? 1.649 -2.398 18.216 1.00 84.12 471 PHE A C 1
ATOM 3501 O O . PHE A 1 471 ? 2.355 -1.540 17.697 1.00 84.12 471 PHE A O 1
ATOM 3508 N N . THR A 1 472 ? 0.337 -2.429 18.011 1.00 84.94 472 THR A N 1
ATOM 3509 C CA . THR A 1 472 ? -0.368 -1.456 17.165 1.00 84.94 472 THR A CA 1
ATOM 3510 C C . THR A 1 472 ? -1.812 -1.253 17.593 1.00 84.94 472 THR A C 1
ATOM 3512 O O . THR A 1 472 ? -2.394 -2.089 18.271 1.00 84.94 472 THR A O 1
ATOM 3515 N N . VAL A 1 473 ? -2.408 -0.148 17.148 1.00 86.50 473 VAL A N 1
ATOM 3516 C CA . VAL A 1 473 ? -3.863 0.016 17.154 1.00 86.50 473 VAL A CA 1
ATOM 3517 C C . VAL A 1 473 ? -4.413 -0.830 16.007 1.00 86.50 473 VAL A C 1
ATOM 3519 O O . VAL A 1 473 ? -4.114 -0.546 14.845 1.00 86.50 473 VAL A O 1
ATOM 3522 N N . GLY A 1 474 ? -5.139 -1.895 16.335 1.00 88.12 474 GLY A N 1
ATOM 3523 C CA . GLY A 1 474 ? -5.878 -2.708 15.374 1.00 88.12 474 GLY A CA 1
ATOM 3524 C C . GLY A 1 474 ? -7.099 -1.960 14.855 1.00 88.12 474 GLY A C 1
ATOM 3525 O O . GLY A 1 474 ? -7.258 -1.833 13.648 1.00 88.12 474 GLY A O 1
ATOM 3526 N N . GLU A 1 475 ? -7.875 -1.363 15.764 1.00 90.88 475 GLU A N 1
ATOM 3527 C CA . GLU A 1 475 ? -9.008 -0.499 15.423 1.00 90.88 475 GLU A CA 1
ATOM 3528 C C . GLU A 1 475 ? -9.088 0.724 16.336 1.00 90.88 475 GLU A C 1
ATOM 3530 O O . GLU A 1 475 ? -8.773 0.657 17.522 1.00 90.88 475 GLU A O 1
ATOM 3535 N N . ARG A 1 476 ? -9.486 1.876 15.787 1.00 88.75 476 ARG A N 1
ATOM 3536 C CA . ARG A 1 476 ? -9.522 3.145 16.543 1.00 88.75 476 ARG A CA 1
ATOM 3537 C C . ARG A 1 476 ? -10.790 3.243 17.389 1.00 88.75 476 ARG A C 1
ATOM 3539 O O . ARG A 1 476 ? -11.868 2.905 16.908 1.00 88.75 476 ARG A O 1
ATOM 3546 N N . ALA A 1 477 ? -10.693 3.835 18.580 1.00 89.75 477 ALA A N 1
ATOM 3547 C CA . ALA A 1 477 ? -11.844 4.070 19.462 1.00 89.75 477 ALA A CA 1
ATOM 3548 C C . ALA A 1 477 ? -12.992 4.814 18.759 1.00 89.75 477 ALA A C 1
ATOM 3550 O O . ALA A 1 477 ? -14.143 4.433 18.902 1.00 89.75 477 ALA A O 1
ATOM 3551 N N . ALA A 1 478 ? -12.674 5.807 17.922 1.00 88.75 478 ALA A N 1
ATOM 3552 C CA . ALA A 1 478 ? -13.670 6.566 17.162 1.00 88.75 478 ALA A CA 1
ATOM 3553 C C . ALA A 1 478 ? -14.427 5.733 16.108 1.00 88.75 478 ALA A C 1
ATOM 3555 O O . ALA A 1 478 ? -15.520 6.115 15.703 1.00 88.75 478 ALA A O 1
ATOM 3556 N N . VAL A 1 479 ? -13.843 4.628 15.624 1.00 90.31 479 VAL A N 1
ATOM 3557 C CA . VAL A 1 479 ? -14.561 3.678 14.758 1.00 90.31 479 VAL A CA 1
ATOM 3558 C C . VAL A 1 479 ? -15.552 2.906 15.616 1.00 90.31 479 VAL A C 1
ATOM 3560 O O . VAL A 1 479 ? -16.732 2.922 15.305 1.00 90.31 479 VAL A O 1
ATOM 3563 N N . LEU A 1 480 ? -15.099 2.347 16.741 1.00 92.31 480 LEU A N 1
ATOM 3564 C CA . LEU A 1 480 ? -15.943 1.578 17.656 1.00 92.31 480 LEU A CA 1
ATOM 3565 C C . LEU A 1 480 ? -17.074 2.414 18.289 1.00 92.31 480 LEU A C 1
ATOM 3567 O O . LEU A 1 480 ? -18.178 1.920 18.473 1.00 92.31 480 LEU A O 1
ATOM 3571 N N . GLU A 1 481 ? -16.826 3.687 18.599 1.00 91.81 481 GLU A N 1
ATOM 3572 C CA . GLU A 1 481 ? -17.849 4.642 19.052 1.00 91.81 481 GLU A CA 1
ATOM 3573 C C . GLU A 1 481 ? -18.920 4.894 17.984 1.00 91.81 481 GLU A C 1
ATOM 3575 O O . GLU A 1 481 ? -20.072 5.149 18.317 1.00 91.81 481 GLU A O 1
ATOM 3580 N N . HIS A 1 482 ? -18.548 4.816 16.706 1.00 91.69 482 HIS A N 1
ATOM 3581 C CA . HIS A 1 482 ? -19.461 5.035 15.594 1.00 91.69 482 HIS A CA 1
ATOM 3582 C C . HIS A 1 482 ? -20.225 3.769 15.193 1.00 91.69 482 HIS A C 1
ATOM 3584 O O . HIS A 1 482 ? -21.419 3.852 14.951 1.00 91.69 482 HIS A O 1
ATOM 3590 N N . THR A 1 483 ? -19.550 2.620 15.107 1.00 92.25 483 THR A N 1
ATOM 3591 C CA . THR A 1 483 ? -20.119 1.363 14.592 1.00 92.25 483 THR A CA 1
ATOM 3592 C C . THR A 1 483 ? -20.639 0.430 15.679 1.00 92.25 483 THR A C 1
ATOM 3594 O O . THR A 1 483 ? -21.328 -0.534 15.362 1.00 92.25 483 THR A O 1
ATOM 3597 N N . GLY A 1 484 ? -20.274 0.643 16.946 1.00 94.12 484 GLY A N 1
ATOM 3598 C CA . GLY A 1 484 ? -20.632 -0.229 18.070 1.00 94.12 484 GLY A CA 1
ATOM 3599 C C . GLY A 1 484 ? -19.864 -1.546 18.116 1.00 94.12 484 GLY A C 1
ATOM 3600 O O . GLY A 1 484 ? -19.684 -2.120 19.185 1.00 94.12 484 GLY A O 1
ATOM 3601 N N . GLU A 1 485 ? -19.353 -2.011 16.982 1.00 94.69 485 GLU A N 1
ATOM 3602 C CA . GLU A 1 485 ? -18.547 -3.220 16.876 1.00 94.69 485 GLU A CA 1
ATOM 3603 C C . GLU A 1 485 ? -17.287 -3.004 16.036 1.00 94.69 485 GLU A C 1
ATOM 3605 O O . GLU A 1 485 ? -17.252 -2.189 15.110 1.00 94.69 485 GLU A O 1
ATOM 3610 N N . ALA A 1 486 ? -16.242 -3.757 16.363 1.00 93.81 486 ALA A N 1
ATOM 3611 C CA . ALA A 1 486 ? -15.008 -3.842 15.596 1.00 93.81 486 ALA A CA 1
ATOM 3612 C C . ALA A 1 486 ? -14.469 -5.274 15.649 1.00 93.81 486 ALA A C 1
ATOM 3614 O O . ALA A 1 486 ? -14.778 -6.038 16.562 1.00 93.81 486 ALA A O 1
ATOM 3615 N N . THR A 1 487 ? -13.666 -5.679 14.671 1.00 93.50 487 THR A N 1
ATOM 3616 C CA . THR A 1 487 ? -13.067 -7.019 14.657 1.00 93.50 487 THR A CA 1
ATOM 3617 C C . THR A 1 487 ? -11.617 -6.932 14.234 1.00 93.50 487 THR A C 1
ATOM 3619 O O . THR A 1 487 ? -11.277 -6.226 13.288 1.00 93.50 487 THR A O 1
ATOM 3622 N N . VAL A 1 488 ? -10.767 -7.670 14.938 1.00 93.88 488 VAL A N 1
ATOM 3623 C CA . VAL A 1 488 ? -9.346 -7.800 14.636 1.00 93.88 488 VAL A CA 1
ATOM 3624 C C . VAL A 1 488 ? -9.051 -9.263 14.348 1.00 93.88 488 VAL A C 1
ATOM 3626 O O . VAL A 1 488 ? -9.306 -10.131 15.180 1.00 93.88 488 VAL A O 1
ATOM 3629 N N . ALA A 1 489 ? -8.490 -9.523 13.168 1.00 95.19 489 ALA A N 1
ATOM 3630 C CA . ALA A 1 489 ? -8.019 -10.844 12.779 1.00 95.19 489 ALA A CA 1
ATOM 3631 C C . ALA A 1 489 ? -6.571 -11.050 13.243 1.00 95.19 489 ALA A C 1
ATOM 3633 O O . ALA A 1 489 ? -5.671 -10.313 12.827 1.00 95.19 489 ALA A O 1
ATOM 3634 N N . VAL A 1 490 ? -6.346 -12.065 14.069 1.00 95.62 490 VAL A N 1
ATOM 3635 C CA . VAL A 1 490 ? -5.023 -12.525 14.512 1.00 95.62 490 VAL A CA 1
ATOM 3636 C C . VAL A 1 490 ? -4.775 -13.937 13.993 1.00 95.62 490 VAL A C 1
ATOM 3638 O O . VAL A 1 490 ? -5.694 -14.621 13.545 1.00 95.62 490 VAL A O 1
ATOM 3641 N N . GLY A 1 491 ? -3.518 -14.364 13.950 1.00 94.88 491 GLY A N 1
ATOM 3642 C CA . GLY A 1 491 ? -3.208 -15.643 13.329 1.00 94.88 491 GLY A CA 1
ATOM 3643 C C . GLY A 1 491 ? -1.744 -15.834 13.009 1.00 94.88 491 GLY A C 1
ATOM 3644 O O . GLY A 1 491 ? -0.909 -14.955 13.194 1.00 94.88 491 GLY A O 1
ATOM 3645 N N . GLY A 1 492 ? -1.445 -16.984 12.430 1.00 91.50 492 GLY A N 1
ATOM 3646 C CA . GLY A 1 492 ? -0.115 -17.337 11.971 1.00 91.50 492 GLY A CA 1
ATOM 3647 C C . GLY A 1 492 ? -0.194 -18.328 10.818 1.00 91.50 492 GLY A C 1
ATOM 3648 O O . GLY A 1 492 ? -1.266 -18.581 10.271 1.00 91.50 492 GLY A O 1
ATOM 3649 N N . PRO A 1 493 ? 0.938 -18.914 10.405 1.00 84.75 493 PRO A N 1
ATOM 3650 C CA . PRO A 1 493 ? 0.934 -19.921 9.355 1.00 84.75 493 PRO A CA 1
ATOM 3651 C C . PRO A 1 493 ? 0.001 -21.102 9.685 1.00 84.75 493 PRO A C 1
ATOM 3653 O O . PRO A 1 493 ? 0.345 -21.971 10.483 1.00 84.75 493 PRO A O 1
ATOM 3656 N N . GLY A 1 494 ? -1.154 -21.157 9.016 1.00 86.81 494 GLY A N 1
ATOM 3657 C CA . GLY A 1 494 ? -2.101 -22.272 9.091 1.00 86.81 494 GLY A CA 1
ATOM 3658 C C . GLY A 1 494 ? -3.241 -22.117 10.099 1.00 86.81 494 GLY A C 1
ATOM 3659 O O . GLY A 1 494 ? -4.022 -23.059 10.224 1.00 86.81 494 GLY A O 1
ATOM 3660 N N . TRP A 1 495 ? -3.369 -20.976 10.779 1.00 94.19 495 TRP A N 1
ATOM 3661 C CA . TRP A 1 495 ? -4.479 -20.710 11.696 1.00 94.19 495 TRP A CA 1
ATOM 3662 C C . TRP A 1 495 ? -4.912 -19.241 11.647 1.00 94.19 495 TRP A C 1
ATOM 3664 O O . TRP A 1 495 ? -4.130 -18.352 11.304 1.00 94.19 495 TRP A O 1
ATOM 3674 N N . TYR A 1 496 ? -6.179 -19.012 11.973 1.00 95.75 496 TYR A N 1
ATOM 3675 C CA . TYR A 1 496 ? -6.850 -17.724 11.889 1.00 95.75 496 TYR A CA 1
ATOM 3676 C C . TYR A 1 496 ? -7.872 -17.643 13.014 1.00 95.75 496 TYR A C 1
ATOM 3678 O O . TYR A 1 496 ? -8.640 -18.587 13.182 1.00 95.75 496 TYR A O 1
ATOM 3686 N N . GLU A 1 497 ? -7.890 -16.527 13.732 1.00 96.25 497 GLU A N 1
ATOM 3687 C CA . GLU A 1 497 ? -8.859 -16.256 14.788 1.00 96.25 497 GLU A CA 1
ATOM 3688 C C . GLU A 1 497 ? -9.290 -14.788 14.755 1.00 96.25 497 GLU A C 1
ATOM 3690 O O . GLU A 1 497 ? -8.542 -13.909 14.308 1.00 96.25 497 GLU A O 1
ATOM 3695 N N . THR A 1 498 ? -10.496 -14.503 15.236 1.00 95.81 498 THR A N 1
ATOM 3696 C CA . THR A 1 498 ? -11.029 -13.138 15.297 1.00 95.81 498 THR A CA 1
ATOM 3697 C C . THR A 1 498 ? -11.378 -12.745 16.715 1.00 95.81 498 THR A C 1
ATOM 3699 O O . THR A 1 498 ? -12.192 -13.395 17.363 1.00 95.81 498 THR A O 1
ATOM 3702 N N . VAL A 1 499 ? -10.835 -11.615 17.162 1.00 96.50 499 VAL A N 1
ATOM 3703 C CA . VAL A 1 499 ? -11.270 -10.964 18.398 1.00 96.50 499 VAL A CA 1
ATOM 3704 C C . VAL A 1 499 ? -12.265 -9.873 18.031 1.00 96.50 499 VAL A C 1
ATOM 3706 O O . VAL A 1 499 ? -11.920 -8.901 17.347 1.00 96.50 499 VAL A O 1
ATOM 3709 N N . ARG A 1 500 ? -13.513 -10.040 18.465 1.00 96.81 500 ARG A N 1
ATOM 3710 C CA . ARG A 1 500 ? -14.601 -9.086 18.234 1.00 96.81 500 ARG A CA 1
ATOM 3711 C C . ARG A 1 500 ? -14.743 -8.177 19.448 1.00 96.81 500 ARG A C 1
ATOM 3713 O O . ARG A 1 500 ? -14.895 -8.663 20.559 1.00 96.81 500 ARG A O 1
ATOM 3720 N N . ALA A 1 501 ? -14.689 -6.871 19.234 1.00 96.44 501 ALA A N 1
ATOM 3721 C CA . ALA A 1 501 ? -14.961 -5.872 20.254 1.00 96.44 501 ALA A CA 1
ATOM 3722 C C . ALA A 1 501 ? -16.380 -5.339 20.089 1.00 96.44 501 ALA A C 1
ATOM 3724 O O . ALA A 1 501 ? -16.762 -4.942 18.989 1.00 96.44 501 ALA A O 1
ATOM 3725 N N . GLU A 1 502 ? -17.128 -5.293 21.183 1.00 96.06 502 GLU A N 1
ATOM 3726 C CA . GLU A 1 502 ? -18.480 -4.750 21.239 1.00 96.06 502 GLU A CA 1
ATOM 3727 C C . GLU A 1 502 ? -18.532 -3.631 22.273 1.00 96.06 502 GLU A C 1
ATOM 3729 O O . GLU A 1 502 ? -18.173 -3.809 23.438 1.00 96.06 502 GLU A O 1
ATOM 3734 N N . ARG A 1 503 ? -18.975 -2.456 21.838 1.00 95.56 503 ARG A N 1
ATOM 3735 C CA . ARG A 1 503 ? -19.239 -1.312 22.695 1.00 95.56 503 ARG A CA 1
ATOM 3736 C C . ARG A 1 503 ? -20.718 -1.283 23.033 1.00 95.56 503 ARG A C 1
ATOM 3738 O O . ARG A 1 503 ? -21.584 -1.382 22.168 1.00 95.56 503 ARG A O 1
ATOM 3745 N N . SER A 1 504 ? -21.001 -1.102 24.314 1.00 94.75 504 SER A N 1
ATOM 3746 C CA . SER A 1 504 ? -22.346 -0.787 24.776 1.00 94.75 504 SER A CA 1
ATOM 3747 C C . SER A 1 504 ? -22.287 0.365 25.762 1.00 94.75 504 SER A C 1
ATOM 3749 O O . SER A 1 504 ? -21.391 0.434 26.605 1.00 94.75 504 SER A O 1
ATOM 3751 N N . GLY A 1 505 ? -23.233 1.292 25.659 1.00 95.38 505 GLY A N 1
ATOM 3752 C CA . GLY A 1 505 ? -23.197 2.495 26.472 1.00 95.38 505 GLY A CA 1
ATOM 3753 C C . GLY A 1 505 ? -24.528 3.211 26.588 1.00 95.38 505 GLY A C 1
ATOM 3754 O O . GLY A 1 505 ? -25.502 2.920 25.890 1.00 95.38 505 GLY A O 1
ATOM 3755 N N . TRP A 1 506 ? -24.540 4.168 27.506 1.00 95.81 506 TRP A N 1
ATOM 3756 C CA . TRP A 1 506 ? -25.626 5.102 27.750 1.00 95.81 506 TRP A CA 1
ATOM 3757 C C . TRP A 1 506 ? -25.094 6.524 27.601 1.00 95.81 506 TRP A C 1
ATOM 3759 O O . TRP A 1 506 ? -24.254 6.968 28.388 1.00 95.81 506 TRP A O 1
ATOM 3769 N N . ASN A 1 507 ? -25.608 7.248 26.611 1.00 95.00 507 ASN A N 1
ATOM 3770 C CA . ASN A 1 507 ? -25.378 8.674 26.445 1.00 95.00 507 ASN A CA 1
ATOM 3771 C C . ASN A 1 507 ? -26.149 9.432 27.534 1.00 95.00 507 ASN A C 1
ATOM 3773 O O . ASN A 1 507 ? -27.380 9.530 27.499 1.00 95.00 507 ASN A O 1
ATOM 3777 N N . VAL A 1 508 ? -25.434 9.934 28.540 1.00 95.00 508 VAL A N 1
ATOM 3778 C CA . VAL A 1 508 ? -26.026 10.629 29.680 1.00 95.00 508 VAL A CA 1
ATOM 3779 C C . VAL A 1 508 ? -26.324 12.074 29.292 1.00 95.00 508 VAL A C 1
ATOM 3781 O O . VAL A 1 508 ? -25.433 12.872 28.993 1.00 95.00 508 VAL A O 1
ATOM 3784 N N . LEU A 1 509 ? -27.607 12.432 29.340 1.00 90.81 509 LEU A N 1
ATOM 3785 C CA . LEU A 1 509 ? -28.110 13.704 28.839 1.00 90.81 509 LEU A CA 1
ATOM 3786 C C . LEU A 1 509 ? -27.424 14.893 29.524 1.00 90.81 509 LEU A C 1
ATOM 3788 O O . LEU A 1 509 ? -27.417 15.023 30.752 1.00 90.81 509 LEU A O 1
ATOM 3792 N N . GLY A 1 510 ? -26.878 15.783 28.693 1.00 84.12 510 GLY A N 1
ATOM 3793 C CA . GLY A 1 510 ? -26.204 17.007 29.117 1.00 84.12 510 GLY A CA 1
ATOM 3794 C C . GLY A 1 510 ? -24.734 16.845 29.510 1.00 84.12 510 GLY A C 1
ATOM 3795 O O . GLY A 1 510 ? -24.123 17.860 29.825 1.00 84.12 510 GLY A O 1
ATOM 3796 N N . ASN A 1 511 ? -24.171 15.630 29.480 1.00 90.81 511 ASN A N 1
ATOM 3797 C CA . ASN A 1 511 ? -22.754 15.381 29.760 1.00 90.81 511 ASN A CA 1
ATOM 3798 C C . ASN A 1 511 ? -22.115 14.479 28.685 1.00 90.81 511 ASN A C 1
ATOM 3800 O O . ASN A 1 511 ? -21.911 14.945 27.569 1.00 90.81 511 ASN A O 1
ATOM 3804 N N . GLY A 1 512 ? -21.762 13.232 29.014 1.00 91.88 512 GLY A N 1
ATOM 3805 C CA . GLY A 1 512 ? -21.071 12.299 28.114 1.00 91.88 512 GLY A CA 1
ATOM 3806 C C . GLY A 1 512 ? -21.608 10.874 28.231 1.00 91.88 512 GLY A C 1
ATOM 3807 O O . GLY A 1 512 ? -22.669 10.652 28.810 1.00 91.88 512 GLY A O 1
ATOM 3808 N N . THR A 1 513 ? -20.865 9.897 27.718 1.00 94.69 513 THR A N 1
ATOM 3809 C CA . THR A 1 513 ? -21.313 8.499 27.687 1.00 94.69 513 THR A CA 1
ATOM 3810 C C . THR A 1 513 ? -20.677 7.677 28.803 1.00 94.69 513 THR A C 1
ATOM 3812 O O . THR A 1 513 ? -19.457 7.672 28.959 1.00 94.69 513 THR A O 1
ATOM 3815 N N . ALA A 1 514 ? -21.503 6.944 29.553 1.00 96.06 514 ALA A N 1
ATOM 3816 C CA . ALA A 1 514 ? -21.045 5.831 30.381 1.00 96.06 514 ALA A CA 1
ATOM 3817 C C . ALA A 1 514 ? -21.106 4.544 29.549 1.00 96.06 514 ALA A C 1
ATOM 3819 O O . ALA A 1 514 ? -22.191 4.176 29.097 1.00 96.06 514 ALA A O 1
ATOM 3820 N N . TYR A 1 515 ? -19.981 3.867 29.332 1.00 95.44 515 TYR A N 1
ATOM 3821 C CA . TYR A 1 515 ? -19.911 2.739 28.403 1.00 95.44 515 TYR A CA 1
ATOM 3822 C C . TYR A 1 515 ? -18.907 1.666 28.836 1.00 95.44 515 TYR A C 1
ATOM 3824 O O . TYR A 1 515 ? -18.044 1.895 29.688 1.00 95.44 515 TYR A O 1
ATOM 3832 N N . VAL A 1 516 ? -19.040 0.487 28.238 1.00 95.38 516 VAL A N 1
ATOM 3833 C CA . VAL A 1 516 ? -18.129 -0.652 28.384 1.00 95.38 516 VAL A CA 1
ATOM 3834 C C . VAL A 1 516 ? -17.724 -1.166 27.008 1.00 95.38 516 VAL A C 1
ATOM 3836 O O . VAL A 1 516 ? -18.455 -0.972 26.031 1.00 95.38 516 VAL A O 1
ATOM 3839 N N . VAL A 1 517 ? -16.560 -1.810 26.940 1.00 95.50 517 VAL A N 1
ATOM 3840 C CA . VAL A 1 517 ? -16.113 -2.553 25.756 1.00 95.50 517 VAL A CA 1
ATOM 3841 C C . VAL A 1 517 ? -15.826 -3.983 26.169 1.00 95.50 517 VAL A C 1
ATOM 3843 O O . VAL A 1 517 ? -14.956 -4.228 27.010 1.00 95.50 517 VAL A O 1
ATOM 3846 N N . ASP A 1 518 ? -16.554 -4.907 25.562 1.00 95.69 518 ASP A N 1
ATOM 3847 C CA . ASP A 1 518 ? -16.423 -6.338 25.777 1.00 95.69 518 ASP A CA 1
ATOM 3848 C C . ASP A 1 518 ? -15.701 -6.960 24.568 1.00 95.69 518 ASP A C 1
ATOM 3850 O O . ASP A 1 518 ? -15.969 -6.607 23.419 1.00 95.69 518 ASP A O 1
ATOM 3854 N N . LEU A 1 519 ? -14.742 -7.850 24.824 1.00 96.19 519 LEU A N 1
ATOM 3855 C CA . LEU A 1 519 ? -14.023 -8.613 23.806 1.00 96.19 519 LEU A CA 1
ATOM 3856 C C . LEU A 1 519 ? -14.532 -10.047 23.802 1.00 96.19 519 LEU A C 1
ATOM 3858 O O . LEU A 1 519 ? -14.537 -10.702 24.843 1.00 96.19 519 LEU A O 1
ATOM 3862 N N . ALA A 1 520 ? -14.929 -10.528 22.631 1.00 96.00 520 ALA A N 1
ATOM 3863 C CA . ALA A 1 520 ? -15.409 -11.879 22.411 1.00 96.00 520 ALA A CA 1
ATOM 3864 C C . ALA A 1 520 ? -14.435 -12.663 21.522 1.00 96.00 520 ALA A C 1
ATOM 3866 O O . ALA A 1 520 ? -14.066 -12.200 20.437 1.00 96.00 520 ALA A O 1
ATOM 3867 N N . VAL A 1 521 ? -14.054 -13.857 21.977 1.00 95.19 521 VAL A N 1
ATOM 3868 C CA . VAL A 1 521 ? -13.271 -14.852 21.226 1.00 95.19 521 VAL A CA 1
ATOM 3869 C C . VAL A 1 521 ? -13.727 -16.251 21.644 1.00 95.19 521 VAL A C 1
ATOM 3871 O O . VAL A 1 521 ? -14.022 -16.461 22.815 1.00 95.19 521 VAL A O 1
ATOM 3874 N N . ASP A 1 522 ? -13.858 -17.196 20.709 1.00 90.06 522 ASP A N 1
ATOM 3875 C CA . ASP A 1 522 ? -14.263 -18.590 20.993 1.00 90.06 522 ASP A CA 1
ATOM 3876 C C . ASP A 1 522 ? -15.556 -18.773 21.825 1.00 90.06 522 ASP A C 1
ATOM 3878 O O . ASP A 1 522 ? -15.808 -19.822 22.418 1.00 90.06 522 ASP A O 1
ATOM 3882 N N . GLY A 1 523 ? -16.428 -17.760 21.836 1.00 87.88 523 GLY A N 1
ATOM 3883 C CA . GLY A 1 523 ? -17.656 -17.740 22.638 1.00 87.88 523 GLY A CA 1
ATOM 3884 C C . GLY A 1 523 ? -17.473 -17.263 24.083 1.00 87.88 523 GLY A C 1
ATOM 3885 O O . GLY A 1 523 ? -18.477 -17.056 24.767 1.00 87.88 523 GLY A O 1
ATOM 3886 N N . ASP A 1 524 ? -16.238 -17.027 24.525 1.00 93.25 524 ASP A N 1
ATOM 3887 C CA . ASP A 1 524 ? -15.925 -16.377 25.793 1.00 93.25 524 ASP A CA 1
ATOM 3888 C C . ASP A 1 524 ? -15.949 -14.853 25.623 1.00 93.25 524 ASP A C 1
ATOM 3890 O O . ASP A 1 524 ? -15.431 -14.306 24.649 1.00 93.25 524 ASP A O 1
ATOM 3894 N N . VAL A 1 525 ? -16.556 -14.154 26.586 1.00 94.38 525 VAL A N 1
ATOM 3895 C CA . VAL A 1 525 ? -16.686 -12.690 26.589 1.00 94.38 525 VAL A CA 1
ATOM 3896 C C . VAL A 1 525 ? -15.967 -12.123 27.806 1.00 94.38 525 VAL A C 1
ATOM 3898 O O . VAL A 1 525 ? -16.246 -12.513 28.940 1.00 94.38 525 VAL A O 1
ATOM 3901 N N . THR A 1 526 ? -15.057 -11.183 27.573 1.00 93.75 526 THR A N 1
ATOM 3902 C CA . THR A 1 526 ? -14.255 -10.519 28.607 1.00 93.75 526 THR A CA 1
ATOM 3903 C C . THR A 1 526 ? -14.492 -9.016 28.568 1.00 93.75 526 THR A C 1
ATOM 3905 O O . THR A 1 526 ? -14.292 -8.382 27.534 1.00 93.75 526 THR A O 1
ATOM 3908 N N . ARG A 1 527 ? -14.863 -8.419 29.706 1.00 93.38 527 ARG A N 1
ATOM 3909 C CA . ARG A 1 527 ? -14.954 -6.961 29.841 1.00 93.38 527 ARG A CA 1
ATOM 3910 C C . ARG A 1 527 ? -13.564 -6.345 29.813 1.00 93.38 527 ARG A C 1
ATOM 3912 O O . ARG A 1 527 ? -12.824 -6.426 30.790 1.00 93.38 527 ARG A O 1
ATOM 3919 N N . SER A 1 528 ? -13.218 -5.736 28.686 1.00 92.62 528 SER A N 1
ATOM 3920 C CA . SER A 1 528 ? -11.889 -5.171 28.462 1.00 92.62 528 SER A CA 1
ATOM 3921 C C . SER A 1 528 ? -11.764 -3.760 29.009 1.00 92.62 528 SER A C 1
ATOM 3923 O O . SER A 1 528 ? -10.734 -3.406 29.580 1.00 92.62 528 SER A O 1
ATOM 3925 N N . TYR A 1 529 ? -12.843 -2.980 28.914 1.00 92.81 529 TYR A N 1
ATOM 3926 C CA . TYR A 1 529 ? -12.865 -1.601 29.382 1.00 92.81 529 TYR A CA 1
ATOM 3927 C C . TYR A 1 529 ? -14.198 -1.220 30.019 1.00 92.81 529 TYR A C 1
ATOM 3929 O O . TYR A 1 529 ? -15.266 -1.676 29.609 1.00 92.81 529 TYR A O 1
ATOM 3937 N N . SER A 1 530 ? -14.132 -0.347 31.021 1.00 93.62 530 SER A N 1
ATOM 3938 C CA . SER A 1 530 ? -15.283 0.298 31.651 1.00 93.62 530 SER A CA 1
ATOM 3939 C C . SER A 1 530 ? -14.961 1.762 31.891 1.00 93.62 530 SER A C 1
ATOM 3941 O O . SER A 1 530 ? -13.979 2.082 32.561 1.00 93.62 530 SER A O 1
ATOM 3943 N N . SER A 1 531 ? -15.796 2.655 31.369 1.00 93.44 531 SER A N 1
ATOM 3944 C CA . SER A 1 531 ? -15.636 4.086 31.600 1.00 93.44 531 SER A CA 1
ATOM 3945 C C . SER A 1 531 ? -15.836 4.446 33.079 1.00 93.44 531 SER A C 1
ATOM 3947 O O . SER A 1 531 ? -16.419 3.702 33.870 1.00 93.44 531 SER A O 1
ATOM 3949 N N . GLY A 1 532 ? -15.438 5.659 33.465 1.00 92.44 532 GLY A N 1
ATOM 3950 C CA . GLY A 1 532 ? -15.849 6.217 34.754 1.00 92.44 532 GLY A CA 1
ATOM 3951 C C . GLY A 1 532 ? -17.375 6.431 34.844 1.00 92.44 532 GLY A C 1
ATOM 3952 O O . GLY A 1 532 ? -18.052 6.501 33.813 1.00 92.44 532 GLY A O 1
ATOM 3953 N N . PRO A 1 533 ? -17.937 6.571 36.062 1.00 94.62 533 PRO A N 1
ATOM 3954 C CA . PRO A 1 533 ? -19.314 7.021 36.255 1.00 94.62 533 PRO A CA 1
ATOM 3955 C C . PRO A 1 533 ? -19.551 8.401 35.637 1.00 94.62 533 PRO A C 1
ATOM 3957 O O . PRO A 1 533 ? -18.751 9.316 35.836 1.00 94.62 533 PRO A O 1
ATOM 3960 N N . VAL A 1 534 ? -20.683 8.576 34.958 1.00 96.00 534 VAL A N 1
ATOM 3961 C CA . VAL A 1 534 ? -21.065 9.847 34.335 1.00 96.00 534 VAL A CA 1
ATOM 3962 C C . VAL A 1 534 ? -22.305 10.405 35.019 1.00 96.00 534 VAL A C 1
ATOM 3964 O O . VAL A 1 534 ? -23.360 9.773 35.059 1.00 96.00 534 VAL A O 1
ATOM 3967 N N . GLY A 1 535 ? -22.177 11.607 35.582 1.00 92.31 535 GLY A N 1
ATOM 3968 C CA . GLY A 1 535 ? -23.302 12.330 36.171 1.00 92.31 535 GLY A CA 1
ATOM 3969 C C . GLY A 1 535 ? -24.277 12.834 35.118 1.00 92.31 535 GLY A C 1
ATOM 3970 O O . GLY A 1 535 ? -23.877 13.158 34.005 1.00 92.31 535 GLY A O 1
ATOM 3971 N N . THR A 1 536 ? -25.556 12.941 35.466 1.00 90.50 536 THR A N 1
ATOM 3972 C CA . THR A 1 536 ? -26.544 13.592 34.595 1.00 90.50 536 THR A CA 1
ATOM 3973 C C . THR A 1 536 ? -26.454 15.115 34.673 1.00 90.50 536 THR A C 1
ATOM 3975 O O . THR A 1 536 ? -26.135 15.674 35.723 1.00 90.50 536 THR A O 1
ATOM 3978 N N . GLY A 1 537 ? -26.738 15.803 33.562 1.00 84.44 537 GLY A N 1
ATOM 3979 C CA . GLY A 1 537 ? -26.892 17.261 33.549 1.00 84.44 537 GLY A CA 1
ATOM 3980 C C . GLY A 1 537 ? -28.179 17.735 34.239 1.00 84.44 537 GLY A C 1
ATOM 3981 O O . GLY A 1 537 ? -28.331 18.926 34.520 1.00 84.44 537 GLY A O 1
ATOM 3982 N N . VAL A 1 538 ? -29.106 16.815 34.528 1.00 83.12 538 VAL A N 1
ATOM 3983 C CA . VAL A 1 538 ? -30.368 17.100 35.217 1.00 83.12 538 VAL A CA 1
ATOM 3984 C C . VAL A 1 538 ? -30.126 17.312 36.713 1.00 83.12 538 VAL A C 1
ATOM 3986 O O . VAL A 1 538 ? -29.551 16.474 37.400 1.00 83.12 538 VAL A O 1
ATOM 3989 N N . GLN A 1 539 ? -30.594 18.443 37.237 1.00 82.19 539 GLN A N 1
ATOM 3990 C CA . GLN A 1 539 ? -30.420 18.797 38.644 1.00 82.19 539 GLN A CA 1
ATOM 3991 C C . GLN A 1 539 ? -31.568 18.242 39.493 1.00 82.19 539 GLN A C 1
ATOM 3993 O O . GLN A 1 539 ? -32.734 18.538 39.229 1.00 82.19 539 GLN A O 1
ATOM 3998 N N . PHE A 1 540 ? -31.237 17.496 40.547 1.00 83.56 540 PHE A N 1
ATOM 3999 C CA . PHE A 1 540 ? -32.184 17.058 41.572 1.00 83.56 540 PHE A CA 1
ATOM 4000 C C . PHE A 1 540 ? -31.856 17.746 42.900 1.00 83.56 540 PHE A C 1
ATOM 4002 O O . PHE A 1 540 ? -30.695 17.886 43.278 1.00 83.56 540 PHE A O 1
ATOM 4009 N N . THR A 1 541 ? -32.871 18.188 43.641 1.00 83.06 541 THR A N 1
ATOM 4010 C CA . THR A 1 541 ? -32.649 18.855 44.932 1.00 83.06 541 THR A CA 1
ATOM 4011 C C . THR A 1 541 ? -31.988 17.897 45.928 1.00 83.06 541 THR A C 1
ATOM 4013 O O . THR A 1 541 ? -32.520 16.818 46.195 1.00 83.06 541 THR A O 1
ATOM 4016 N N . ASN A 1 542 ? -30.833 18.300 46.468 1.00 83.81 542 ASN A N 1
ATOM 4017 C CA . ASN A 1 542 ? -29.998 17.544 47.415 1.00 83.81 542 ASN A CA 1
ATOM 4018 C C . ASN A 1 542 ? -29.537 16.157 46.933 1.00 83.81 542 ASN A C 1
ATOM 4020 O O . ASN A 1 542 ? -29.028 15.380 47.732 1.00 83.81 542 ASN A O 1
ATOM 4024 N N . ALA A 1 543 ? -29.667 15.848 45.639 1.00 87.00 543 ALA A N 1
ATOM 4025 C CA . ALA A 1 543 ? -29.268 14.557 45.100 1.00 87.00 543 ALA A CA 1
ATOM 4026 C C . ALA A 1 543 ? -28.467 14.698 43.805 1.00 87.00 543 ALA A C 1
ATOM 4028 O O . ALA A 1 543 ? -28.801 15.510 42.943 1.00 87.00 543 ALA A O 1
ATOM 4029 N N . SER A 1 544 ? -27.439 13.869 43.644 1.00 89.12 544 SER A N 1
ATOM 4030 C CA . SER A 1 544 ? -26.749 13.683 42.368 1.00 89.12 544 SER A CA 1
ATOM 4031 C C . SER A 1 544 ? -27.046 12.292 41.820 1.00 89.12 544 SER A C 1
ATOM 4033 O O . SER A 1 544 ? -27.111 11.318 42.568 1.00 89.12 544 SER A O 1
ATOM 4035 N N . VAL A 1 545 ? -27.263 12.210 40.509 1.00 91.69 545 VAL A N 1
ATOM 4036 C CA . VAL A 1 545 ? -27.564 10.955 39.816 1.00 91.69 545 VAL A CA 1
ATOM 4037 C C . VAL A 1 545 ? -26.484 10.707 38.773 1.00 91.69 545 VAL A C 1
ATOM 4039 O O . VAL A 1 545 ? -26.126 11.610 38.015 1.00 91.69 545 VAL A O 1
ATOM 4042 N N . GLN A 1 546 ? -25.944 9.495 38.745 1.00 94.62 546 GLN A N 1
ATOM 4043 C CA . GLN A 1 546 ? -24.900 9.085 37.812 1.00 94.62 546 GLN A CA 1
ATOM 4044 C C . GLN A 1 546 ? -25.239 7.730 37.204 1.00 94.62 546 GLN A C 1
ATOM 4046 O O . GLN A 1 546 ? -25.782 6.862 37.886 1.00 94.62 546 GLN A O 1
ATOM 4051 N N . VAL A 1 547 ? -24.878 7.526 35.943 1.00 96.00 547 VAL A N 1
ATOM 4052 C CA . VAL A 1 547 ? -24.850 6.198 35.327 1.00 96.00 547 VAL A CA 1
ATOM 4053 C C . VAL A 1 547 ? -23.427 5.673 35.446 1.00 96.00 547 VAL A C 1
ATOM 4055 O O . VAL A 1 547 ? -22.477 6.367 35.087 1.00 96.00 547 VAL A O 1
ATOM 4058 N N . ALA A 1 548 ? -23.266 4.473 35.990 1.00 96.06 548 ALA A N 1
ATOM 4059 C CA . ALA A 1 548 ? -21.964 3.853 36.182 1.00 96.06 548 ALA A CA 1
ATOM 4060 C C . ALA A 1 548 ? -21.952 2.440 35.589 1.00 96.06 548 ALA A C 1
ATOM 4062 O O . ALA A 1 548 ? -22.859 1.661 35.903 1.00 96.06 548 ALA A O 1
ATOM 4063 N N . PRO A 1 549 ? -20.942 2.085 34.780 1.00 95.00 549 PRO A N 1
ATOM 4064 C CA . PRO A 1 549 ? -20.744 0.703 34.374 1.00 95.00 549 PRO A CA 1
ATOM 4065 C C . PRO A 1 549 ? -20.357 -0.173 35.578 1.00 95.00 549 PRO A C 1
ATOM 4067 O O . PRO A 1 549 ? -19.836 0.308 36.593 1.00 95.00 549 PRO A O 1
ATOM 4070 N N . THR A 1 550 ? -20.669 -1.460 35.481 1.00 91.50 550 THR A N 1
ATOM 4071 C CA . THR A 1 550 ? -20.295 -2.532 36.421 1.00 91.50 550 THR A CA 1
ATOM 4072 C C . THR A 1 550 ? -19.664 -3.685 35.639 1.00 91.50 550 THR A C 1
ATOM 4074 O O . THR A 1 550 ? -19.480 -3.546 34.439 1.00 91.50 550 THR A O 1
ATOM 4077 N N . ASP A 1 551 ? -19.357 -4.826 36.261 1.00 85.00 551 ASP A N 1
ATOM 4078 C CA . ASP A 1 551 ? -18.850 -6.006 35.532 1.00 85.00 551 ASP A CA 1
ATOM 4079 C C . ASP A 1 551 ? -19.949 -6.726 34.725 1.00 85.00 551 ASP A C 1
ATOM 4081 O O . ASP A 1 551 ? -19.670 -7.358 33.714 1.00 85.00 551 ASP A O 1
ATOM 4085 N N . GLU A 1 552 ? -21.217 -6.583 35.131 1.00 84.62 552 GLU A N 1
ATOM 4086 C CA . GLU A 1 552 ? -22.365 -7.284 34.528 1.00 84.62 552 GLU A CA 1
ATOM 4087 C C . GLU A 1 552 ? -23.283 -6.364 33.699 1.00 84.62 552 GLU A C 1
ATOM 4089 O O . GLU A 1 552 ? -24.184 -6.836 33.011 1.00 84.62 552 GLU A O 1
ATOM 4094 N N . GLY A 1 553 ? -23.090 -5.040 33.743 1.00 89.94 553 GLY A N 1
ATOM 4095 C CA . GLY A 1 553 ? -23.941 -4.093 33.017 1.00 89.94 553 GLY A CA 1
ATOM 4096 C C . GLY A 1 553 ? -23.779 -2.653 33.495 1.00 89.94 553 GLY A C 1
ATOM 4097 O O . GLY A 1 553 ? -22.667 -2.142 33.580 1.00 89.94 553 GLY A O 1
ATOM 4098 N N . PHE A 1 554 ? -24.896 -1.992 33.806 1.00 95.69 554 PHE A N 1
ATOM 4099 C CA . PHE A 1 554 ? -24.923 -0.598 34.254 1.00 95.69 554 PHE A CA 1
ATOM 4100 C C . PHE A 1 554 ? -25.773 -0.443 35.512 1.00 95.69 554 PHE A C 1
ATOM 4102 O O . PHE A 1 554 ? -26.768 -1.143 35.708 1.00 95.69 554 PHE A O 1
ATOM 4109 N N . THR A 1 555 ? -25.414 0.516 36.359 1.00 96.12 555 THR A N 1
ATOM 4110 C CA . THR A 1 555 ? -26.170 0.895 37.555 1.00 96.12 555 THR A CA 1
ATOM 4111 C C . THR A 1 555 ? -26.415 2.400 37.569 1.00 96.12 555 THR A C 1
ATOM 4113 O O . THR A 1 555 ? -25.579 3.183 37.112 1.00 96.12 555 THR A O 1
ATOM 4116 N N . VAL A 1 556 ? -27.550 2.820 38.119 1.00 94.69 556 VAL A N 1
ATOM 4117 C CA . VAL A 1 556 ? -27.820 4.221 38.443 1.00 94.69 556 VAL A CA 1
ATOM 4118 C C . VAL A 1 556 ? -27.416 4.446 39.894 1.00 94.69 556 VAL A C 1
ATOM 4120 O O . VAL A 1 556 ? -27.989 3.843 40.802 1.00 94.69 556 VAL A O 1
ATOM 4123 N N . ARG A 1 557 ? -26.410 5.294 40.114 1.00 93.81 557 ARG A N 1
ATOM 4124 C CA . ARG A 1 557 ? -25.951 5.715 41.442 1.00 93.81 557 ARG A CA 1
ATOM 4125 C C . ARG A 1 557 ? -26.645 7.009 41.822 1.00 93.81 557 ARG A C 1
ATOM 4127 O O . ARG A 1 557 ? -26.614 7.969 41.054 1.00 93.81 557 ARG A O 1
ATOM 4134 N N . ILE A 1 558 ? -27.249 7.033 42.999 1.00 92.06 558 ILE A N 1
ATOM 4135 C CA . ILE A 1 558 ? -27.921 8.203 43.549 1.00 92.06 558 ILE A CA 1
ATOM 4136 C C . ILE A 1 558 ? -27.228 8.548 44.859 1.00 92.06 558 ILE A C 1
ATOM 4138 O O . ILE A 1 558 ? -27.187 7.731 45.774 1.00 92.06 558 ILE A O 1
ATOM 4142 N N . SER A 1 559 ? -26.660 9.747 44.940 1.00 89.88 559 SER A N 1
ATOM 4143 C CA . SER A 1 559 ? -26.045 10.256 46.164 1.00 89.88 559 SER A CA 1
ATOM 4144 C C . SER A 1 559 ? -26.936 11.334 46.760 1.00 89.88 559 SER A C 1
ATOM 4146 O O . SER A 1 559 ? -27.151 12.356 46.114 1.00 89.88 559 SER A O 1
ATOM 4148 N N . ASN A 1 560 ? -27.424 11.133 47.982 1.00 86.56 560 ASN A N 1
ATOM 4149 C CA . ASN A 1 560 ? -28.293 12.064 48.705 1.00 86.56 560 ASN A CA 1
ATOM 4150 C C . ASN A 1 560 ? -27.723 12.317 50.107 1.00 86.56 560 ASN A C 1
ATOM 4152 O O . ASN A 1 560 ? -27.431 11.366 50.824 1.00 86.56 560 ASN A O 1
ATOM 4156 N N . ASP A 1 561 ? -27.526 13.583 50.481 1.00 78.38 561 ASP A N 1
ATOM 4157 C CA . ASP A 1 561 ? -27.005 14.001 51.799 1.00 78.38 561 ASP A CA 1
ATOM 4158 C C . ASP A 1 561 ? -25.716 13.275 52.277 1.00 78.38 561 ASP A C 1
ATOM 4160 O O . ASP A 1 561 ? -25.435 13.194 53.471 1.00 78.38 561 ASP A O 1
ATOM 4164 N N . GLY A 1 562 ? -24.891 12.787 51.340 1.00 74.62 562 GLY A N 1
ATOM 4165 C CA . GLY A 1 562 ? -23.621 12.091 51.606 1.00 74.62 562 GLY A CA 1
ATOM 4166 C C . GLY A 1 562 ? -23.681 10.561 51.512 1.00 74.62 562 GLY A C 1
ATOM 4167 O O . GLY A 1 562 ? -22.628 9.936 51.386 1.00 74.62 562 GLY A O 1
ATOM 4168 N N . ASP A 1 563 ? -24.877 9.969 51.478 1.00 83.88 563 ASP A N 1
ATOM 4169 C CA . ASP A 1 563 ? -25.075 8.530 51.286 1.00 83.88 563 ASP A CA 1
ATOM 4170 C C . ASP A 1 563 ? -25.280 8.211 49.801 1.00 83.88 563 ASP A C 1
ATOM 4172 O O . ASP A 1 563 ? -26.076 8.858 49.119 1.00 83.88 563 ASP A O 1
ATOM 4176 N N . THR A 1 564 ? -24.557 7.214 49.282 1.00 89.44 564 THR A N 1
ATOM 4177 C CA . THR A 1 564 ? -24.682 6.754 47.889 1.00 89.44 564 THR A CA 1
ATOM 4178 C C . THR A 1 564 ? -25.343 5.384 47.835 1.00 89.44 564 THR A C 1
ATOM 4180 O O . THR A 1 564 ? -24.780 4.399 48.315 1.00 89.44 564 THR A O 1
ATOM 4183 N N . THR A 1 565 ? -26.506 5.305 47.194 1.00 91.88 565 THR A N 1
ATOM 4184 C CA . THR A 1 565 ? -27.187 4.053 46.852 1.00 91.88 565 THR A CA 1
ATOM 4185 C C . THR A 1 565 ? -27.068 3.786 45.353 1.00 91.88 565 THR A C 1
ATOM 4187 O O . THR A 1 565 ? -26.830 4.690 44.550 1.00 91.88 565 THR A O 1
ATOM 4190 N N . SER A 1 566 ? -27.158 2.520 44.946 1.00 91.94 566 SER A N 1
ATOM 4191 C CA . SER A 1 566 ? -27.078 2.146 43.531 1.00 91.94 566 SER A CA 1
ATOM 4192 C C . SER A 1 566 ? -28.117 1.093 43.186 1.00 91.94 566 SER A C 1
ATOM 4194 O O . SER A 1 566 ? -28.410 0.217 44.001 1.00 91.94 566 SER A O 1
ATOM 4196 N N . VAL A 1 567 ? -28.680 1.189 41.985 1.00 94.06 567 VAL A N 1
ATOM 4197 C CA . VAL A 1 567 ? -29.678 0.252 41.471 1.00 94.06 567 VAL A CA 1
ATOM 4198 C C . VAL A 1 567 ? -29.335 -0.134 40.032 1.00 94.06 567 VAL A C 1
ATOM 4200 O O . VAL A 1 567 ? -29.119 0.761 39.213 1.00 94.06 567 VAL A O 1
ATOM 4203 N N . PRO A 1 568 ? -29.293 -1.437 39.687 1.00 94.62 568 PRO A N 1
ATOM 4204 C CA . PRO A 1 568 ? -29.058 -1.862 38.311 1.00 94.62 568 PRO A CA 1
ATOM 4205 C C . PRO A 1 568 ? -30.050 -1.202 37.355 1.00 94.62 568 PRO A C 1
ATOM 4207 O O . PRO A 1 568 ? -31.237 -1.093 37.684 1.00 94.62 568 PRO A O 1
ATOM 4210 N N . VAL A 1 569 ? -29.566 -0.782 36.185 1.00 93.94 569 VAL A N 1
ATOM 4211 C CA . VAL A 1 569 ? -30.423 -0.257 35.118 1.00 93.94 569 VAL A CA 1
ATOM 4212 C C . VAL A 1 569 ? -31.463 -1.335 34.781 1.00 93.94 569 VAL A C 1
ATOM 4214 O O . VAL A 1 569 ? -31.079 -2.466 34.480 1.00 93.94 569 VAL A O 1
ATOM 4217 N N . PRO A 1 570 ? -32.772 -1.041 34.896 1.00 91.94 570 PRO A N 1
ATOM 4218 C CA . PRO A 1 570 ? -33.809 -2.020 34.597 1.00 91.94 570 PRO A CA 1
ATOM 4219 C C . PRO A 1 570 ? -33.770 -2.455 33.130 1.00 91.94 570 PRO A C 1
ATOM 4221 O O . PRO A 1 570 ? -33.402 -1.670 32.255 1.00 91.94 570 PRO A O 1
ATOM 4224 N N . GLU A 1 571 ? -34.227 -3.677 32.856 1.00 90.19 571 GLU A N 1
ATOM 4225 C CA . GLU A 1 571 ? -34.514 -4.111 31.487 1.00 90.19 571 GLU A CA 1
ATOM 4226 C C . GLU A 1 571 ? -35.561 -3.203 30.821 1.00 90.19 571 GLU A C 1
ATOM 4228 O O . GLU A 1 571 ? -36.287 -2.456 31.487 1.00 90.19 571 GLU A O 1
ATOM 4233 N N . ALA A 1 572 ? -35.648 -3.273 29.493 1.00 88.44 572 ALA A N 1
ATOM 4234 C CA . ALA A 1 572 ? -36.599 -2.496 28.713 1.00 88.44 572 ALA A CA 1
ATOM 4235 C C . ALA A 1 572 ? -38.038 -2.660 29.239 1.00 88.44 572 ALA A C 1
ATOM 4237 O O . ALA A 1 572 ? -38.553 -3.769 29.384 1.00 88.44 572 ALA A O 1
ATOM 4238 N N . ASN A 1 573 ? -38.700 -1.532 29.498 1.00 88.44 573 ASN A N 1
ATOM 4239 C CA . ASN A 1 573 ? -40.049 -1.417 30.061 1.00 88.44 573 ASN A CA 1
ATOM 4240 C C . ASN A 1 573 ? -40.204 -1.929 31.507 1.00 88.44 573 ASN A C 1
ATOM 4242 O O . ASN A 1 573 ? -41.328 -2.130 31.973 1.00 88.44 573 ASN A O 1
ATOM 4246 N N . ALA A 1 574 ? -39.101 -2.101 32.242 1.00 92.06 574 ALA A N 1
ATOM 4247 C CA . ALA A 1 574 ? -39.100 -2.419 33.666 1.00 92.06 574 ALA A CA 1
ATOM 4248 C C . ALA A 1 574 ? -38.713 -1.204 34.526 1.00 92.06 574 ALA A C 1
ATOM 4250 O O . ALA A 1 574 ? -38.094 -0.241 34.067 1.00 92.06 574 ALA A O 1
ATOM 4251 N N . SER A 1 575 ? -39.063 -1.251 35.813 1.00 92.75 575 SER A N 1
ATOM 4252 C CA . SER A 1 575 ? -38.689 -0.234 36.796 1.00 92.75 575 SER A CA 1
ATOM 4253 C C . SER A 1 575 ? -38.165 -0.853 38.088 1.00 92.75 575 SER A C 1
ATOM 4255 O O . SER A 1 575 ? -38.477 -1.994 38.434 1.00 92.75 575 SER A O 1
ATOM 4257 N N . ARG A 1 576 ? -37.344 -0.090 38.810 1.00 93.38 576 ARG A N 1
ATOM 4258 C CA . ARG A 1 576 ? -36.839 -0.424 40.141 1.00 93.38 576 ARG A CA 1
ATOM 4259 C C . ARG A 1 576 ? -36.876 0.816 41.026 1.00 93.38 576 ARG A C 1
ATOM 4261 O O . ARG A 1 576 ? -36.488 1.903 40.601 1.00 93.38 576 ARG A O 1
ATOM 4268 N N . SER A 1 577 ? -37.331 0.646 42.260 1.00 89.44 577 SER A N 1
ATOM 4269 C CA . SER A 1 577 ? -37.354 1.717 43.258 1.00 89.44 577 SER A CA 1
ATOM 4270 C C . SER A 1 577 ? -36.092 1.679 44.113 1.00 89.44 577 SER A C 1
ATOM 4272 O O . SER A 1 577 ? -35.659 0.601 44.521 1.00 89.44 577 SER A O 1
ATOM 4274 N N . VAL A 1 578 ? -35.533 2.848 44.409 1.00 88.44 578 VAL A N 1
ATOM 4275 C CA . VAL A 1 578 ? -34.424 3.028 45.349 1.00 88.44 578 VAL A CA 1
ATOM 4276 C C . VAL A 1 578 ? -34.667 4.318 46.138 1.00 88.44 578 VAL A C 1
ATOM 4278 O O . VAL A 1 578 ? -34.818 5.394 45.565 1.00 88.44 578 VAL A O 1
ATOM 4281 N N . ASP A 1 579 ? -34.792 4.210 47.459 1.00 85.25 579 ASP A N 1
ATOM 4282 C CA . ASP A 1 579 ? -35.161 5.321 48.348 1.00 85.25 579 ASP A CA 1
ATOM 4283 C C . ASP A 1 579 ? -36.441 6.065 47.899 1.00 85.25 579 ASP A C 1
ATOM 4285 O O . ASP A 1 579 ? -37.516 5.472 47.808 1.00 85.25 579 ASP A O 1
ATOM 4289 N N . SER A 1 580 ? -36.337 7.372 47.624 1.00 86.31 580 SER A N 1
ATOM 4290 C CA . SER A 1 580 ? -37.428 8.217 47.100 1.00 86.31 580 SER A CA 1
ATOM 4291 C C . SER A 1 580 ? -37.473 8.283 45.567 1.00 86.31 580 SER A C 1
ATOM 4293 O O . SER A 1 580 ? -38.277 9.028 45.002 1.00 86.31 580 SER A O 1
ATOM 4295 N N . PHE A 1 581 ? -36.620 7.510 44.893 1.00 90.25 581 PHE A N 1
ATOM 4296 C CA . PHE A 1 581 ? -36.463 7.510 43.446 1.00 90.25 581 PHE A CA 1
ATOM 4297 C C . PHE A 1 581 ? -37.014 6.227 42.821 1.00 90.25 581 PHE A C 1
ATOM 4299 O O . PHE A 1 581 ? -36.919 5.132 43.375 1.00 90.25 581 PHE A O 1
ATOM 4306 N N . VAL A 1 582 ? -37.552 6.355 41.612 1.00 92.44 582 VAL A N 1
ATOM 4307 C CA . VAL A 1 582 ? -37.906 5.222 40.753 1.00 92.44 582 VAL A CA 1
ATOM 4308 C C . VAL A 1 582 ? -37.134 5.353 39.453 1.00 92.44 582 VAL A C 1
ATOM 4310 O O . VAL A 1 582 ? -37.321 6.321 38.716 1.00 92.44 582 VAL A O 1
ATOM 4313 N N . VAL A 1 583 ? -36.276 4.377 39.175 1.00 94.50 583 VAL A N 1
ATOM 4314 C CA . VAL A 1 583 ? -35.544 4.263 37.912 1.00 94.50 583 VAL A CA 1
ATOM 4315 C C . VAL A 1 583 ? -36.341 3.354 36.988 1.00 94.50 583 VAL A C 1
ATOM 4317 O O . VAL A 1 583 ? -36.767 2.273 37.393 1.00 94.50 583 VAL A O 1
ATOM 4320 N N . ARG A 1 584 ? -36.567 3.784 35.751 1.00 94.88 584 ARG A N 1
ATOM 4321 C CA . ARG A 1 584 ? -37.305 3.034 34.731 1.00 94.88 584 ARG A CA 1
ATOM 4322 C C . ARG A 1 584 ? -36.579 3.122 33.401 1.00 94.88 584 ARG A C 1
ATOM 4324 O O . ARG A 1 584 ? -36.082 4.192 33.068 1.00 94.88 584 ARG A O 1
ATOM 4331 N N . THR A 1 585 ? -36.581 2.039 32.641 1.00 94.69 585 THR A N 1
ATOM 4332 C CA . THR A 1 585 ? -36.125 2.055 31.251 1.00 94.69 585 THR A CA 1
ATOM 4333 C C . THR A 1 585 ? -37.351 1.991 30.349 1.00 94.69 585 THR A C 1
ATOM 4335 O O . THR A 1 585 ? -38.075 1.004 30.409 1.00 94.69 585 THR A O 1
ATOM 4338 N N . ASP A 1 586 ? -37.615 3.019 29.542 1.00 92.69 586 ASP A N 1
ATOM 4339 C CA . ASP A 1 586 ? -38.685 2.980 28.532 1.00 92.69 586 ASP A CA 1
ATOM 4340 C C . ASP A 1 586 ? -38.083 2.880 27.135 1.00 92.69 586 ASP A C 1
ATOM 4342 O O . ASP A 1 586 ? -37.178 3.643 26.788 1.00 92.69 586 ASP A O 1
ATOM 4346 N N . THR A 1 587 ? -38.655 2.022 26.298 1.00 88.19 587 THR A N 1
ATOM 4347 C CA . THR A 1 587 ? -38.325 1.976 24.871 1.00 88.19 587 THR A CA 1
ATOM 4348 C C . THR A 1 587 ? -39.226 2.958 24.124 1.00 88.19 587 THR A C 1
ATOM 4350 O O . THR A 1 587 ? -40.448 2.800 24.097 1.00 88.19 587 THR A O 1
ATOM 4353 N N . THR A 1 588 ? -38.648 4.005 23.530 1.00 78.69 588 THR A N 1
ATOM 4354 C CA . THR A 1 588 ? -39.383 4.985 22.712 1.00 78.69 588 THR A CA 1
ATOM 4355 C C . THR A 1 588 ? -38.874 4.935 21.274 1.00 78.69 588 THR A C 1
ATOM 4357 O O . THR A 1 588 ? -37.790 5.433 20.982 1.00 78.69 588 THR A O 1
ATOM 4360 N N . GLY A 1 589 ? -39.662 4.367 20.357 1.00 81.56 589 GLY A N 1
ATOM 4361 C CA . GLY A 1 589 ? -39.188 4.088 18.997 1.00 81.56 589 GLY A CA 1
ATOM 4362 C C . GLY A 1 589 ? -38.191 2.928 19.010 1.00 81.56 589 GLY A C 1
ATOM 4363 O O . GLY A 1 589 ? -38.523 1.866 19.527 1.00 81.56 589 GLY A O 1
ATOM 4364 N N . GLU A 1 590 ? -36.989 3.146 18.478 1.00 80.56 590 GLU A N 1
ATOM 4365 C CA . GLU A 1 590 ? -35.886 2.165 18.466 1.00 80.56 590 GLU A CA 1
ATOM 4366 C C . GLU A 1 590 ? -34.848 2.406 19.580 1.00 80.56 590 GLU A C 1
ATOM 4368 O O . GLU A 1 590 ? -33.836 1.716 19.639 1.00 80.56 590 GLU A O 1
ATOM 4373 N N . VAL A 1 591 ? -35.089 3.370 20.480 1.00 87.69 591 VAL A N 1
ATOM 4374 C CA . VAL A 1 591 ? -34.117 3.791 21.501 1.00 87.69 591 VAL A CA 1
ATOM 4375 C C . VAL A 1 591 ? -34.653 3.536 22.908 1.00 87.69 591 VAL A C 1
ATOM 4377 O O . VAL A 1 591 ? -35.754 3.976 23.262 1.00 87.69 591 VAL A O 1
ATOM 4380 N N . ASP A 1 592 ? -33.848 2.871 23.736 1.00 92.56 592 ASP A N 1
ATOM 4381 C CA . ASP A 1 592 ? -34.099 2.730 25.171 1.00 92.56 592 ASP A CA 1
ATOM 4382 C C . ASP A 1 592 ? -33.654 3.994 25.921 1.00 92.56 592 ASP A C 1
ATOM 4384 O O . ASP A 1 592 ? -32.588 4.556 25.659 1.00 92.56 592 ASP A O 1
ATOM 4388 N N . ARG A 1 593 ? -34.452 4.445 26.893 1.00 94.69 593 ARG A N 1
ATOM 4389 C CA . ARG A 1 593 ? -34.174 5.637 27.709 1.00 94.69 593 ARG A CA 1
ATOM 4390 C C . ARG A 1 593 ? -34.266 5.325 29.189 1.00 94.69 593 ARG A C 1
ATOM 4392 O O . ARG A 1 593 ? -35.263 4.756 29.625 1.00 94.69 593 ARG A O 1
ATOM 4399 N N . ILE A 1 594 ? -33.294 5.784 29.974 1.00 94.31 594 ILE A N 1
ATOM 4400 C CA . ILE A 1 594 ? -33.372 5.747 31.438 1.00 94.31 594 ILE A CA 1
ATOM 4401 C C . ILE A 1 594 ? -34.115 6.991 31.910 1.00 94.31 594 ILE A C 1
ATOM 4403 O O . ILE A 1 594 ? -33.683 8.123 31.678 1.00 94.31 594 ILE A O 1
ATOM 4407 N N . LEU A 1 595 ? -35.212 6.776 32.623 1.00 93.88 595 LEU A N 1
ATOM 4408 C CA . LEU A 1 595 ? -35.982 7.800 33.307 1.00 93.88 595 LEU A CA 1
ATOM 4409 C C . LEU A 1 595 ? -35.841 7.636 34.813 1.00 93.88 595 LEU A C 1
ATOM 4411 O O . LEU A 1 595 ? -35.926 6.531 35.349 1.00 93.88 595 LEU A O 1
ATOM 4415 N N . VAL A 1 596 ? -35.694 8.759 35.502 1.00 93.75 596 VAL A N 1
ATOM 4416 C CA . VAL A 1 596 ? -35.692 8.816 36.962 1.00 93.75 596 VAL A CA 1
ATOM 4417 C C . VAL A 1 596 ? -36.886 9.636 37.410 1.00 93.75 596 VAL A C 1
ATOM 4419 O O . VAL A 1 596 ? -37.131 10.731 36.902 1.00 93.75 596 VAL A O 1
ATOM 4422 N N . SER A 1 597 ? -37.652 9.085 38.346 1.00 91.69 597 SER A N 1
ATOM 4423 C CA . SER A 1 597 ? -38.822 9.740 38.921 1.00 91.69 597 SER A CA 1
ATOM 4424 C C . SER A 1 597 ? -38.620 10.017 40.402 1.00 91.69 597 SER A C 1
ATOM 4426 O O . SER A 1 597 ? -38.191 9.124 41.129 1.00 91.69 597 SER A O 1
ATOM 4428 N N . ARG A 1 598 ? -38.972 11.224 40.847 1.00 87.88 598 ARG A N 1
ATOM 4429 C CA . ARG A 1 598 ? -39.004 11.636 42.258 1.00 87.88 598 ARG A CA 1
ATOM 4430 C C . ARG A 1 598 ? -40.192 12.570 42.473 1.00 87.88 598 ARG A C 1
ATOM 4432 O O . ARG A 1 598 ? -40.441 13.431 41.634 1.00 87.88 598 ARG A O 1
ATOM 4439 N N . ASP A 1 599 ? -40.943 12.383 43.556 1.00 85.00 599 ASP A N 1
ATOM 4440 C CA . ASP A 1 599 ? -42.078 13.245 43.938 1.00 85.00 599 ASP A CA 1
ATOM 4441 C C . ASP A 1 599 ? -43.111 13.484 42.811 1.00 85.00 599 ASP A C 1
ATOM 4443 O O . ASP A 1 599 ? -43.695 14.557 42.681 1.00 85.00 599 ASP A O 1
ATOM 4447 N N . GLY A 1 600 ? -43.333 12.473 41.962 1.00 81.44 600 GLY A N 1
ATOM 4448 C CA . GLY A 1 600 ? -44.265 12.540 40.828 1.00 81.44 600 GLY A CA 1
ATOM 4449 C C . GLY A 1 600 ? -43.726 13.239 39.573 1.00 81.44 600 GLY A C 1
ATOM 4450 O O . GLY A 1 600 ? -44.443 13.316 38.577 1.00 81.44 600 GLY A O 1
ATOM 4451 N N . VAL A 1 601 ? -42.476 13.710 39.585 1.00 86.25 601 VAL A N 1
ATOM 4452 C CA . VAL A 1 601 ? -41.787 14.275 38.416 1.00 86.25 601 VAL A CA 1
ATOM 4453 C C . VAL A 1 601 ? -40.878 13.213 37.808 1.00 86.25 601 VAL A C 1
ATOM 4455 O O . VAL A 1 601 ? -40.007 12.687 38.495 1.00 86.25 601 VAL A O 1
ATOM 4458 N N . THR A 1 602 ? -41.061 12.919 36.521 1.00 90.81 602 THR A N 1
ATOM 4459 C CA . THR A 1 602 ? -40.244 11.966 35.756 1.00 90.81 602 THR A CA 1
ATOM 4460 C C . THR A 1 602 ? -39.410 12.708 34.725 1.00 90.81 602 THR A C 1
ATOM 4462 O O . THR A 1 602 ? -39.947 13.481 33.931 1.00 90.81 602 THR A O 1
ATOM 4465 N N . VAL A 1 603 ? -38.105 12.448 34.711 1.00 91.69 603 VAL A N 1
ATOM 4466 C CA . VAL A 1 603 ? -37.157 13.070 33.781 1.00 91.69 603 VAL A CA 1
ATOM 4467 C C . VAL A 1 603 ? -36.282 12.006 33.118 1.00 91.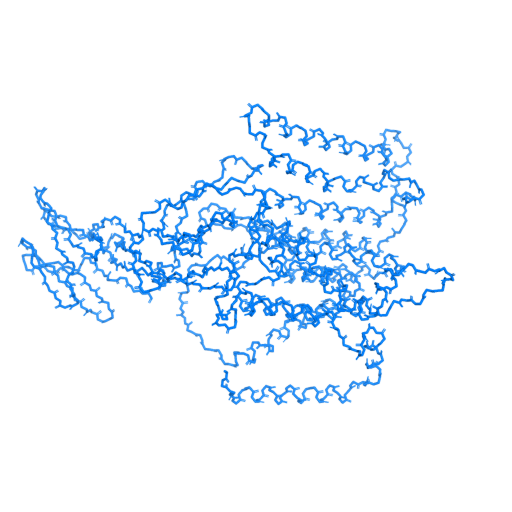69 603 VAL A C 1
ATOM 4469 O O . VAL A 1 603 ? -35.807 11.099 33.806 1.00 91.69 603 VAL A O 1
ATOM 4472 N N . PRO A 1 604 ? -36.061 12.074 31.793 1.00 93.06 604 PRO A N 1
ATOM 4473 C CA . PRO A 1 604 ? -35.050 11.255 31.143 1.00 93.06 604 PRO A CA 1
ATOM 4474 C C . PRO A 1 604 ? -33.662 11.742 31.572 1.00 93.06 604 PRO A C 1
ATOM 4476 O O . PRO A 1 604 ? -33.422 12.948 31.648 1.00 93.06 604 PRO A O 1
ATOM 4479 N N . ILE A 1 605 ? -32.755 10.811 31.858 1.00 94.12 605 ILE A N 1
ATOM 4480 C CA . ILE A 1 605 ? -31.378 11.127 32.265 1.00 94.12 605 ILE A CA 1
ATOM 4481 C C . ILE A 1 605 ? -30.327 10.566 31.310 1.00 94.12 605 ILE A C 1
ATOM 4483 O O . ILE A 1 605 ? -29.218 11.092 31.287 1.00 94.12 605 ILE A O 1
ATOM 4487 N N . ALA A 1 606 ? -30.653 9.528 30.536 1.00 95.00 606 ALA A N 1
ATOM 4488 C CA . ALA A 1 606 ? -29.749 8.918 29.569 1.00 95.00 606 ALA A CA 1
ATOM 4489 C C . ALA A 1 606 ? -30.518 8.197 28.452 1.00 95.00 606 ALA A C 1
ATOM 4491 O O . ALA A 1 606 ? -31.636 7.723 28.671 1.00 95.00 606 ALA A O 1
ATOM 4492 N N . GLU A 1 607 ? -29.897 8.084 27.284 1.00 94.81 607 GLU A N 1
ATOM 4493 C CA . GLU A 1 607 ? -30.374 7.308 26.134 1.00 94.81 607 GLU A CA 1
ATOM 4494 C C . GLU A 1 607 ? -29.346 6.229 25.795 1.00 94.81 607 GLU A C 1
ATOM 4496 O O . GLU A 1 607 ? -28.145 6.457 25.934 1.00 94.81 607 GLU A O 1
ATOM 4501 N N . ARG A 1 608 ? -29.795 5.041 25.398 1.00 94.19 608 ARG A N 1
ATOM 4502 C CA . ARG A 1 608 ? -28.892 3.958 25.000 1.00 94.19 608 ARG A CA 1
ATOM 4503 C C . ARG A 1 608 ? -28.162 4.354 23.718 1.00 94.19 608 ARG A C 1
ATOM 4505 O O . ARG A 1 608 ? -28.784 4.930 22.828 1.00 94.19 608 ARG A O 1
ATOM 4512 N N . GLU A 1 609 ? -26.863 4.069 23.636 1.00 92.44 609 GLU A N 1
ATOM 4513 C CA . GLU A 1 609 ? -26.117 4.260 22.389 1.00 92.44 609 GLU A CA 1
ATOM 4514 C C . GLU A 1 609 ? -26.745 3.412 21.272 1.00 92.44 609 GLU A C 1
ATOM 4516 O O . GLU A 1 609 ? -27.164 2.271 21.486 1.00 92.44 609 GLU A O 1
ATOM 4521 N N . THR A 1 610 ? -26.821 4.006 20.087 1.00 87.75 610 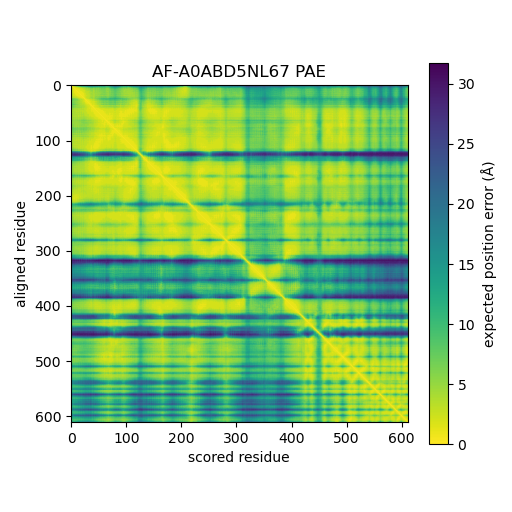THR A N 1
ATOM 4522 C CA . THR A 1 610 ? -27.268 3.377 18.843 1.00 87.75 610 THR A CA 1
ATOM 4523 C C . THR A 1 610 ? -26.198 3.615 17.794 1.00 87.75 610 THR A C 1
ATOM 4525 O O . THR A 1 610 ? -25.637 4.715 17.765 1.00 87.75 610 THR A O 1
ATOM 4528 N N . TYR A 1 611 ? -25.955 2.624 16.943 1.00 84.00 611 TYR A N 1
ATOM 4529 C CA . TYR A 1 611 ? -24.874 2.621 15.963 1.00 84.00 611 TYR A CA 1
ATOM 4530 C C . TYR A 1 611 ? -25.406 2.373 14.556 1.00 84.00 611 TYR A C 1
ATOM 4532 O O . TYR A 1 611 ? -26.408 1.624 14.446 1.00 84.00 611 TYR A O 1
#

Mean predicted aligned error: 8.83 Å

Sequence (611 aa):
MIVSETHVAIGLALCLALAYLGSVIDRARWRRRVTDRFVYGVPWGTAVTVVVLFGFYLVAQHGLDHWDQPLIYPYISWSYGYPTGLLTAGVAHGSPAHVVSNATATLVFGVIAEYTWGHYPPSRTTGAQTPRWKRALSTPWVRALVVFPGVLVAIAVLTAVFSLGPGLGFSGAVYAIVGFTLLTTPRLAVGGVVASSAVSVLYDAVTNPVVTEGLETGPPSPPSWAGVGFQAHLLGFLVGALCAIAVLRRRRVTPAADAVFGGLVLVGLVQSLWLLVLPGEAGTYTLYRGIGVTFLFALAVFTAVAAAGSDRPLPRPARRFDWIPSRRQFAIVWLGTLTIVLGSVVASVLPTGDVSGLTLGIVATGFALLAVPALPPLLPDRVTGGPTSYRGAAVLTLCVITAVVALVAVPYGFTLVDGQPTGTGAVTVDDYTVTYEENASIDRTVLGFPDDTTNTSYGGLLVANDELELFTVGERAAVLEHTGEATVAVGGPGWYETVRAERSGWNVLGNGTAYVVDLAVDGDVTRSYSSGPVGTGVQFTNASVQVAPTDEGFTVRISNDGDTTSVPVPEANASRSVDSFVVRTDTTGEVDRILVSRDGVTVPIAERETY

Secondary structure (DSSP, 8-state):
----HHHHHHHHHHHHHHHHHHHHS-HHHHHHHHHTTSGGG--HHHHHHHHHHHHIIIIIT-TTT-TTS---GGGS---SS-HHHHHHTTT--SSHHHHHHHHHHHHHHHHHHHHHH-SSPPP----S---HHHHHHTSHHHIIIIIHHHHHHHHHHHHHHT-SSS---THHHHHHHHHHHHHH-HHHHHHHHHHHHHHHHHHHHHH-SS-------PPP---TTTT--HHHHHHHHHHHHHHHHHHHHHHT----HHHHHHHHHHHHHHTTTT--EEE-GGG-EEE-HHHHHHHHHHHHHHHHHHHH---SBP----SS-TTSPPHHHHHHHHHHHHHHHHHHHHHHHGGGT---HHHHHHHHHHHHHHHGGGHHHHS-TTTS-SSPBHHHHHHHHHHHHHHHHHHTTHHHHT-EE------TT-EEETTEEEEEEEEE---EE-BTB-S-S----EEEEEEEETTTTEEEEEEEHHHHHHHSEEEEEEEETTEEEEEEEEEEEEEETTS-EEEEEEEEETTEEEEEEEPPPEE-SS-BTTEEEEEEE-SSSEEEEEEETTEEEEEEPPPTT-EEEETTEEEEEEEETTEEEEEEEETTEEEEEEEE---